Protein AF-A0A396ZWU1-F1 (afdb_monomer_lite)

Structure (mmCIF, N/CA/C/O backbone):
data_AF-A0A396ZWU1-F1
#
_entry.id   AF-A0A396ZWU1-F1
#
loop_
_atom_site.group_PDB
_atom_site.id
_atom_site.type_symbol
_atom_site.label_atom_id
_atom_site.label_alt_id
_atom_site.label_comp_id
_atom_site.label_asym_id
_atom_site.label_entity_id
_atom_site.label_seq_id
_atom_site.pdbx_PDB_ins_code
_atom_site.Cartn_x
_atom_site.Cartn_y
_atom_site.Cartn_z
_atom_site.occupancy
_atom_site.B_iso_or_equiv
_atom_site.auth_seq_id
_atom_site.auth_comp_id
_atom_site.auth_asym_id
_atom_site.auth_atom_id
_atom_site.pdbx_PDB_model_num
ATOM 1 N N . MET A 1 1 ? -14.635 33.188 -34.815 1.00 39.72 1 MET A N 1
ATOM 2 C CA . MET A 1 1 ? -14.568 32.217 -33.704 1.00 39.72 1 MET A CA 1
ATOM 3 C C . MET A 1 1 ? -13.299 31.412 -33.901 1.00 39.72 1 MET A C 1
ATOM 5 O O . MET A 1 1 ? -13.222 30.680 -34.878 1.00 39.72 1 MET A O 1
ATOM 9 N N . GLY A 1 2 ? -12.266 31.687 -33.101 1.00 48.03 2 GLY A N 1
ATOM 10 C CA . GLY A 1 2 ? -10.962 31.034 -33.237 1.00 48.03 2 GLY A CA 1
ATOM 11 C C . GLY A 1 2 ? -11.058 29.559 -32.860 1.00 48.03 2 GLY A C 1
ATOM 12 O O . GLY A 1 2 ? -11.712 29.220 -31.878 1.00 48.03 2 GLY A O 1
ATOM 13 N N . ILE A 1 3 ? -10.454 28.699 -33.673 1.00 45.62 3 ILE A N 1
ATOM 14 C CA . ILE A 1 3 ? -10.318 27.268 -33.396 1.00 45.62 3 ILE A CA 1
ATOM 15 C C . ILE A 1 3 ? -9.372 27.141 -32.189 1.00 45.62 3 ILE A C 1
ATOM 17 O O . ILE A 1 3 ? -8.284 27.718 -32.262 1.00 45.62 3 ILE A O 1
ATOM 21 N N . PRO A 1 4 ? -9.752 26.449 -31.097 1.00 50.50 4 PRO A N 1
ATOM 22 C CA . PRO A 1 4 ? -8.858 26.231 -29.963 1.00 50.50 4 PRO A CA 1
ATOM 23 C C . PRO A 1 4 ? -7.569 25.579 -30.456 1.00 50.50 4 PRO A C 1
ATOM 25 O O . PRO A 1 4 ? -7.607 24.598 -31.204 1.00 50.50 4 PRO A O 1
ATOM 28 N N . THR A 1 5 ? -6.423 26.155 -30.104 1.00 56.78 5 THR A N 1
ATOM 29 C CA . THR A 1 5 ? -5.140 25.545 -30.449 1.00 56.78 5 THR A CA 1
ATOM 30 C C . THR A 1 5 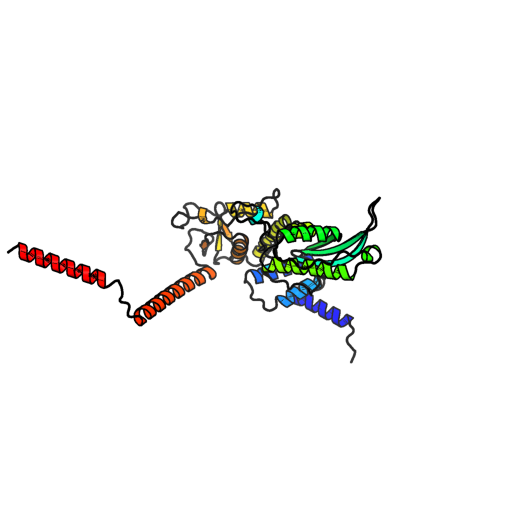? -4.865 24.393 -29.484 1.00 56.78 5 THR A C 1
ATOM 32 O O . THR A 1 5 ? -5.247 24.450 -28.318 1.00 56.78 5 THR A O 1
ATOM 35 N N . ALA A 1 6 ? -4.163 23.345 -29.928 1.00 57.66 6 ALA A N 1
ATOM 36 C CA . ALA A 1 6 ? -3.822 22.199 -29.072 1.00 57.66 6 ALA A CA 1
ATOM 37 C C . ALA A 1 6 ? -3.054 22.595 -27.789 1.00 57.66 6 ALA A C 1
ATOM 39 O O . ALA A 1 6 ? -3.018 21.835 -26.826 1.00 57.66 6 ALA A O 1
ATOM 40 N N . LEU A 1 7 ? -2.436 23.780 -27.773 1.00 53.22 7 LEU A N 1
ATOM 41 C CA . LEU A 1 7 ? -1.740 24.332 -26.617 1.00 53.22 7 LEU A CA 1
ATOM 42 C C . LEU A 1 7 ? -2.717 24.871 -25.555 1.00 53.22 7 LEU A C 1
ATOM 44 O O . LEU A 1 7 ? -2.502 24.634 -24.367 1.00 53.22 7 LEU A O 1
ATOM 48 N N . ASP A 1 8 ? -3.807 25.524 -25.974 1.00 55.94 8 ASP A N 1
ATOM 49 C CA . ASP A 1 8 ? -4.858 26.027 -25.075 1.00 55.94 8 ASP A CA 1
ATOM 50 C C . ASP A 1 8 ? -5.562 24.869 -24.350 1.00 55.94 8 ASP A C 1
ATOM 52 O O . ASP A 1 8 ? -5.811 24.939 -23.144 1.00 55.94 8 ASP A O 1
ATOM 56 N N . ASP A 1 9 ? -5.778 23.755 -25.057 1.00 68.44 9 ASP A N 1
ATOM 57 C CA . ASP A 1 9 ? -6.339 22.528 -24.484 1.00 68.44 9 ASP A CA 1
ATOM 58 C C . ASP A 1 9 ? -5.407 21.907 -23.430 1.00 68.44 9 ASP A C 1
ATOM 60 O O . ASP A 1 9 ? -5.864 21.477 -22.371 1.00 68.44 9 ASP A O 1
ATOM 64 N N . ILE A 1 10 ? -4.088 21.891 -23.666 1.00 66.81 10 ILE A N 1
ATOM 65 C CA . ILE A 1 10 ? -3.113 21.342 -22.708 1.00 66.81 10 ILE A CA 1
ATOM 66 C C . ILE A 1 10 ? -3.042 22.199 -21.441 1.00 66.81 10 ILE A C 1
ATOM 68 O O . ILE A 1 10 ? -3.009 21.648 -20.338 1.00 66.81 10 ILE A O 1
ATOM 72 N N . HIS A 1 11 ? -3.039 23.528 -21.573 1.00 69.88 11 HIS A N 1
ATOM 73 C CA . HIS A 1 11 ? -3.044 24.427 -20.419 1.00 69.88 11 HIS A CA 1
ATOM 74 C C . HIS A 1 11 ? -4.335 24.300 -19.603 1.00 69.88 11 HIS A C 1
ATOM 76 O O . HIS A 1 11 ? -4.261 24.238 -18.375 1.00 69.88 11 HIS A O 1
ATOM 82 N N . GLY A 1 12 ? -5.492 24.169 -20.262 1.00 73.62 12 GLY A N 1
ATOM 83 C CA . GLY A 1 12 ? -6.767 23.892 -19.597 1.00 73.62 12 GLY A CA 1
ATOM 84 C C . GLY A 1 12 ? -6.778 22.545 -18.867 1.00 73.62 12 GLY A C 1
ATOM 85 O O . GLY A 1 12 ? -7.155 22.477 -17.700 1.00 73.62 12 GLY A O 1
ATOM 86 N N . ILE A 1 13 ? -6.294 21.473 -19.504 1.00 76.19 13 ILE A N 1
ATOM 87 C CA . ILE A 1 13 ? -6.182 20.139 -18.884 1.00 76.19 13 ILE A CA 1
ATOM 88 C C . ILE A 1 13 ? -5.231 20.165 -17.681 1.00 76.19 13 ILE A C 1
ATOM 90 O O . ILE A 1 13 ? -5.526 19.561 -16.648 1.00 76.19 13 ILE A O 1
ATOM 94 N N . ALA A 1 14 ? -4.102 20.866 -17.792 1.00 74.38 14 ALA A N 1
ATOM 95 C CA . ALA A 1 14 ? -3.141 20.982 -16.705 1.00 74.38 14 ALA A CA 1
ATOM 96 C C . ALA A 1 14 ? -3.706 21.780 -15.524 1.00 74.38 14 ALA A C 1
ATOM 98 O O . ALA A 1 14 ? -3.568 21.329 -14.390 1.00 74.38 14 ALA A O 1
ATOM 99 N N . ALA A 1 15 ? -4.369 22.913 -15.779 1.00 79.44 15 ALA A N 1
ATOM 100 C CA . ALA A 1 15 ? -5.056 23.694 -14.750 1.00 79.44 15 ALA A CA 1
ATOM 101 C C . ALA A 1 15 ? -6.100 22.840 -14.015 1.00 79.44 15 ALA A C 1
ATOM 103 O O . ALA A 1 15 ? -6.042 22.724 -12.792 1.00 79.44 15 ALA A O 1
ATOM 104 N N . ASN A 1 16 ? -6.933 22.112 -14.768 1.00 88.50 16 ASN A N 1
ATOM 105 C CA . ASN A 1 16 ? -7.908 21.183 -14.201 1.00 88.50 16 ASN A CA 1
ATOM 106 C C . ASN A 1 16 ? -7.240 20.125 -13.305 1.00 88.50 16 ASN A C 1
ATOM 108 O O . ASN A 1 16 ? -7.764 19.796 -12.249 1.00 88.50 16 ASN A O 1
ATOM 112 N N . ALA A 1 17 ? -6.069 19.596 -13.676 1.00 90.00 17 ALA A N 1
ATOM 113 C CA . ALA A 1 17 ? -5.372 18.604 -12.856 1.00 90.00 17 ALA A CA 1
ATOM 114 C C . ALA A 1 17 ? -4.871 19.172 -11.510 1.00 90.00 17 ALA A C 1
ATOM 116 O O . ALA A 1 17 ? -4.914 18.471 -10.496 1.00 90.00 17 ALA A O 1
ATOM 117 N N . TRP A 1 18 ? -4.403 20.423 -11.478 1.00 93.12 18 TRP A N 1
ATOM 118 C CA . TRP A 1 18 ? -4.027 21.093 -10.226 1.00 93.12 18 TRP A CA 1
ATOM 119 C C . TRP A 1 18 ? -5.249 21.332 -9.329 1.00 93.12 18 TRP A C 1
ATOM 121 O O . TRP A 1 18 ? -5.191 21.050 -8.127 1.00 93.12 18 TRP A O 1
ATOM 131 N N . ASP A 1 19 ? -6.362 21.759 -9.927 1.00 93.38 19 ASP A N 1
ATOM 132 C CA . ASP A 1 19 ? -7.622 22.026 -9.230 1.00 93.38 19 ASP A CA 1
ATOM 133 C C . ASP A 1 19 ? -8.247 20.748 -8.649 1.00 93.38 19 ASP A C 1
ATOM 135 O O . ASP A 1 19 ? -8.687 20.744 -7.499 1.00 93.38 19 ASP A O 1
ATOM 139 N N . GLU A 1 20 ? -8.207 19.629 -9.382 1.00 94.38 20 GLU A N 1
ATOM 140 C CA . GLU A 1 20 ? -8.697 18.321 -8.914 1.00 94.38 20 GLU A CA 1
ATOM 141 C C . GLU A 1 20 ? -7.963 17.840 -7.648 1.00 94.38 20 GLU A C 1
ATOM 143 O O . GLU A 1 20 ? -8.560 17.221 -6.762 1.00 94.38 20 GLU A O 1
ATOM 148 N N . LEU A 1 21 ? -6.666 18.147 -7.522 1.00 93.81 21 LEU A N 1
ATOM 149 C CA . LEU A 1 21 ? -5.880 17.874 -6.313 1.00 93.81 21 LEU A CA 1
ATOM 150 C C . LEU A 1 21 ? -5.931 19.008 -5.275 1.00 93.81 21 LEU A C 1
ATOM 152 O O . LEU A 1 21 ? -5.315 18.872 -4.216 1.00 93.81 21 LEU A O 1
ATOM 156 N N . ALA A 1 22 ? -6.659 20.093 -5.549 1.00 93.69 22 ALA A N 1
ATOM 157 C CA . ALA A 1 22 ? -6.768 21.281 -4.705 1.00 93.69 22 ALA A CA 1
ATOM 158 C C . ALA A 1 22 ? -5.400 21.852 -4.283 1.00 93.69 22 ALA A C 1
ATOM 160 O O . ALA A 1 22 ? -5.169 22.178 -3.113 1.00 93.69 22 ALA A O 1
ATOM 161 N N . ILE A 1 23 ? -4.468 21.948 -5.234 1.00 95.00 23 ILE A N 1
ATOM 162 C CA . ILE A 1 23 ? -3.117 22.477 -5.012 1.00 95.00 23 ILE A CA 1
ATOM 163 C C . ILE A 1 23 ? -2.794 23.612 -5.991 1.00 95.00 23 ILE A C 1
ATOM 165 O O . ILE A 1 23 ? -3.244 23.579 -7.132 1.00 95.00 23 ILE A O 1
ATOM 169 N N . PRO A 1 24 ? -1.979 24.605 -5.586 1.00 94.38 24 PRO A N 1
ATOM 170 C CA . PRO A 1 24 ? -1.558 25.671 -6.489 1.00 94.38 24 PRO A CA 1
ATOM 171 C C . PRO A 1 24 ? -0.808 25.137 -7.712 1.00 94.38 24 PRO A C 1
ATOM 173 O O . PRO A 1 24 ? 0.034 24.239 -7.589 1.00 94.38 24 PRO A O 1
ATOM 176 N N . SER A 1 25 ? -1.057 25.745 -8.873 1.00 91.94 25 SER A N 1
ATOM 177 C CA . SER A 1 25 ? -0.293 25.479 -10.096 1.00 91.94 25 SER A CA 1
ATOM 178 C C . SER A 1 25 ? 1.205 25.685 -9.856 1.00 91.94 25 SER A C 1
ATOM 180 O O . SER A 1 25 ? 1.615 26.694 -9.286 1.00 91.94 25 SER A O 1
ATOM 182 N N . GLY A 1 26 ? 2.025 24.721 -10.279 1.00 89.00 26 GLY A N 1
ATOM 183 C CA . GLY A 1 26 ? 3.477 24.760 -10.069 1.00 89.00 26 GLY A CA 1
ATOM 184 C C . GLY A 1 26 ? 3.941 24.292 -8.685 1.00 89.00 26 GLY A C 1
ATOM 185 O O . GLY A 1 26 ? 5.110 24.471 -8.347 1.00 89.00 26 GLY A O 1
ATOM 186 N N . SER A 1 27 ? 3.061 23.678 -7.881 1.00 94.44 27 SER A N 1
ATOM 187 C CA . SER A 1 27 ? 3.470 23.033 -6.626 1.00 94.44 27 SER A CA 1
ATOM 188 C C . SER A 1 27 ? 4.552 21.972 -6.863 1.00 94.44 27 SER A C 1
ATOM 190 O O . SER A 1 27 ? 4.561 21.287 -7.888 1.00 94.44 27 SER A O 1
ATOM 192 N N . SER A 1 28 ? 5.453 21.802 -5.891 1.00 95.50 28 SER A N 1
ATOM 193 C CA . SER A 1 28 ? 6.525 20.806 -5.977 1.00 95.50 28 SER A CA 1
ATOM 194 C C . SER A 1 28 ? 5.988 19.372 -6.059 1.00 95.50 28 SER A C 1
ATOM 196 O O . SER A 1 28 ? 4.888 19.065 -5.588 1.00 95.50 28 SER A O 1
ATOM 198 N N . VAL A 1 29 ? 6.802 18.463 -6.606 1.00 93.44 29 VAL A N 1
ATOM 199 C CA . VAL A 1 29 ? 6.481 17.025 -6.674 1.00 93.44 29 VAL A CA 1
ATOM 200 C C . VAL A 1 29 ? 6.197 16.458 -5.282 1.00 93.44 29 VAL A C 1
ATOM 202 O O . VAL A 1 29 ? 5.220 15.733 -5.109 1.00 93.44 29 VAL A O 1
ATOM 205 N N . ASP A 1 30 ? 6.969 16.858 -4.271 1.00 94.38 30 ASP A N 1
ATOM 206 C CA . ASP A 1 30 ? 6.765 16.417 -2.887 1.00 94.38 30 ASP A CA 1
ATOM 207 C C . ASP A 1 30 ? 5.408 16.857 -2.338 1.00 94.38 30 ASP A C 1
ATOM 209 O O . ASP A 1 30 ? 4.732 16.095 -1.641 1.00 94.38 30 ASP A O 1
ATOM 213 N N . ARG A 1 31 ? 4.962 18.070 -2.692 1.00 95.50 31 ARG A N 1
ATOM 214 C CA . ARG A 1 31 ? 3.638 18.560 -2.309 1.00 95.50 31 ARG A CA 1
ATOM 215 C C . ARG A 1 31 ? 2.537 17.759 -2.997 1.00 95.50 31 ARG A C 1
ATOM 217 O O . ARG A 1 31 ? 1.596 17.355 -2.315 1.00 95.50 31 ARG A O 1
ATOM 224 N N . ILE A 1 32 ? 2.671 17.490 -4.299 1.00 96.12 32 ILE A N 1
ATOM 225 C CA . ILE A 1 32 ? 1.726 16.653 -5.057 1.00 96.12 32 ILE A CA 1
ATOM 226 C C . ILE A 1 32 ? 1.613 15.262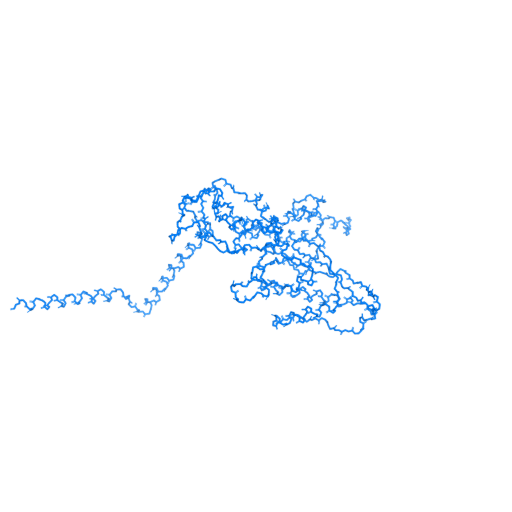 -4.416 1.00 96.12 32 ILE A C 1
ATOM 228 O O . ILE A 1 32 ? 0.510 14.782 -4.155 1.00 96.12 32 ILE A O 1
ATOM 232 N N . VAL A 1 33 ? 2.751 14.622 -4.132 1.00 95.75 33 VAL A N 1
ATOM 233 C CA . VAL A 1 33 ? 2.824 13.289 -3.515 1.00 95.75 33 VAL A CA 1
ATOM 234 C C . VAL A 1 33 ? 2.216 13.290 -2.114 1.00 95.75 33 VAL A C 1
ATOM 236 O O . VAL A 1 33 ? 1.418 12.414 -1.793 1.00 95.75 33 VAL A O 1
ATOM 239 N N . SER A 1 34 ? 2.545 14.283 -1.286 1.00 95.25 34 SER A N 1
ATOM 240 C CA . SER A 1 34 ? 2.010 14.413 0.072 1.00 95.25 34 SER A CA 1
ATOM 241 C C . SER A 1 34 ? 0.483 14.545 0.082 1.00 95.25 34 SER A C 1
ATOM 243 O O . SER A 1 34 ? -0.199 13.796 0.782 1.00 95.25 34 SER A O 1
ATOM 245 N N . VAL A 1 35 ? -0.068 15.421 -0.764 1.00 95.94 35 VAL A N 1
ATOM 246 C CA . VAL A 1 35 ? -1.521 15.616 -0.875 1.00 95.94 35 VAL A CA 1
ATOM 247 C C . VAL A 1 35 ? -2.208 14.361 -1.409 1.00 95.94 35 VAL A C 1
ATOM 249 O O . VAL A 1 35 ? -3.209 13.912 -0.849 1.00 95.94 35 VAL A O 1
ATOM 252 N N . TYR A 1 36 ? -1.650 13.734 -2.446 1.00 96.06 36 TYR A N 1
ATOM 253 C CA . TYR A 1 36 ? -2.222 12.510 -2.998 1.00 96.06 36 TYR A CA 1
ATOM 254 C C . TYR A 1 36 ? -2.177 11.333 -2.006 1.00 96.06 36 TYR A C 1
ATOM 256 O O . TYR A 1 36 ? -3.130 10.553 -1.942 1.00 96.06 36 TYR A O 1
ATOM 264 N N . ARG A 1 37 ? -1.134 11.235 -1.166 1.00 96.38 37 ARG A N 1
ATOM 265 C CA . ARG A 1 37 ? -1.063 10.282 -0.042 1.00 96.38 37 ARG A CA 1
ATOM 266 C C . ARG A 1 37 ? -2.208 10.483 0.939 1.00 96.38 37 ARG A C 1
ATOM 268 O O . ARG A 1 37 ? -2.882 9.514 1.283 1.00 96.38 37 ARG A O 1
ATOM 275 N N . GLU A 1 38 ? -2.465 11.718 1.359 1.00 95.94 38 GLU A N 1
ATOM 276 C CA . GLU A 1 38 ? -3.570 12.022 2.273 1.00 95.94 38 GLU A CA 1
ATOM 277 C C . GLU A 1 38 ? -4.931 11.665 1.658 1.00 95.94 38 GLU A C 1
ATOM 279 O O . GLU A 1 38 ? -5.751 11.034 2.326 1.00 95.94 38 GLU A O 1
ATOM 284 N N . ILE A 1 39 ? -5.148 11.968 0.372 1.00 95.56 39 ILE A N 1
ATOM 285 C CA . ILE A 1 39 ? -6.362 11.573 -0.368 1.00 95.56 39 ILE A CA 1
ATOM 286 C C . ILE A 1 39 ? -6.526 10.044 -0.375 1.00 95.56 39 ILE A C 1
ATOM 288 O O . ILE A 1 39 ? -7.606 9.531 -0.062 1.00 95.56 39 ILE A O 1
ATOM 292 N N . CYS A 1 40 ? -5.457 9.301 -0.683 1.00 95.88 40 CYS A N 1
ATOM 293 C CA . CYS A 1 40 ? -5.478 7.838 -0.672 1.00 95.88 40 CYS A CA 1
ATOM 294 C C . CYS A 1 40 ? -5.815 7.290 0.720 1.00 95.88 40 CYS A C 1
ATOM 296 O O . CYS A 1 40 ? -6.706 6.453 0.841 1.00 95.88 40 CYS A O 1
ATOM 298 N N . LEU A 1 41 ? -5.167 7.789 1.777 1.00 96.38 41 LEU A N 1
ATOM 299 C CA . LEU A 1 41 ? -5.402 7.337 3.152 1.00 96.38 41 LEU A CA 1
ATOM 300 C C . LEU A 1 41 ? -6.833 7.624 3.617 1.00 96.38 41 LEU A C 1
ATOM 302 O O . LEU A 1 41 ? -7.498 6.727 4.139 1.00 96.38 41 LEU A O 1
ATOM 306 N N . LYS A 1 42 ? -7.343 8.837 3.373 1.00 95.31 42 LYS A N 1
ATOM 307 C CA . LYS A 1 42 ? -8.726 9.211 3.705 1.00 95.31 42 LYS A CA 1
ATOM 308 C C . LYS A 1 42 ? -9.729 8.264 3.062 1.00 95.31 42 LYS A C 1
ATOM 310 O O . LYS A 1 42 ? -10.657 7.795 3.726 1.00 95.31 42 LYS A O 1
ATOM 315 N N . ARG A 1 43 ? -9.528 7.941 1.783 1.00 94.88 43 ARG A N 1
ATOM 316 C CA . ARG A 1 43 ? -10.434 7.062 1.043 1.00 94.88 43 ARG A CA 1
ATOM 317 C C . ARG A 1 43 ? -10.292 5.594 1.452 1.00 94.88 43 ARG A C 1
ATOM 319 O O . ARG A 1 43 ? -11.316 4.945 1.668 1.00 94.88 43 ARG A O 1
ATOM 326 N N . ALA A 1 44 ? -9.065 5.091 1.603 1.00 94.50 44 ALA A N 1
ATOM 327 C CA . ALA A 1 44 ? -8.771 3.700 1.968 1.00 94.50 44 ALA A CA 1
ATOM 328 C C . ALA A 1 44 ? -9.257 3.351 3.384 1.00 94.50 44 ALA A C 1
ATOM 330 O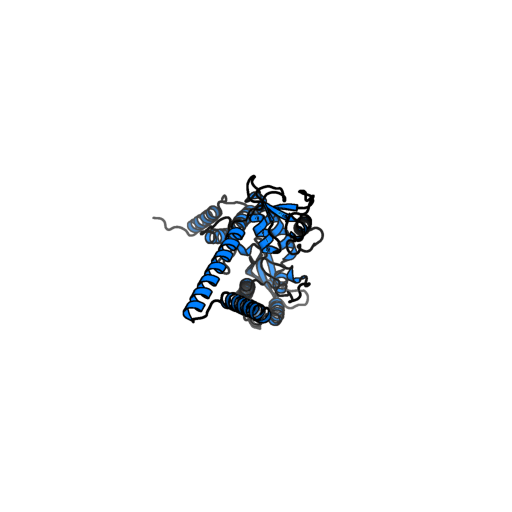 O . ALA A 1 44 ? -9.766 2.262 3.646 1.00 94.50 44 ALA A O 1
ATOM 331 N N . LEU A 1 45 ? -9.161 4.303 4.315 1.00 94.31 45 LEU A N 1
ATOM 332 C CA . LEU A 1 45 ? -9.626 4.125 5.692 1.00 94.31 45 LEU A CA 1
ATOM 333 C C . LEU A 1 45 ? -11.123 4.434 5.859 1.00 94.31 45 LEU A C 1
ATOM 335 O O . LEU A 1 45 ? -11.691 4.187 6.927 1.00 94.31 45 LEU A O 1
ATOM 339 N N . GLY A 1 46 ? -11.792 4.898 4.799 1.00 91.69 46 GLY A N 1
ATOM 340 C CA . GLY A 1 46 ? -13.217 5.230 4.808 1.00 91.69 46 GLY A CA 1
ATOM 341 C C . GLY A 1 46 ? -13.547 6.484 5.618 1.00 91.69 46 GLY A C 1
ATOM 342 O O . GLY A 1 46 ? -14.650 6.582 6.146 1.00 91.69 46 GLY A O 1
ATOM 343 N N . MET A 1 47 ? -12.597 7.414 5.738 1.00 90.38 47 MET A N 1
ATOM 344 C CA . MET A 1 47 ? -12.820 8.738 6.327 1.00 90.38 47 MET A CA 1
ATOM 345 C C . MET A 1 47 ? -13.656 9.617 5.392 1.00 90.38 47 MET A C 1
ATOM 347 O O . MET A 1 47 ? -14.497 10.382 5.849 1.00 90.38 47 MET A O 1
ATOM 351 N N . GLU A 1 48 ? -13.450 9.472 4.080 1.00 86.75 48 GLU A N 1
ATOM 352 C CA . GLU A 1 48 ? -14.191 10.181 3.038 1.00 86.75 48 GLU A CA 1
ATOM 353 C C . GLU A 1 48 ? -14.720 9.178 2.001 1.00 86.75 48 GLU A C 1
ATOM 355 O O . GLU A 1 48 ? -14.013 8.265 1.570 1.00 86.75 48 GLU A O 1
ATOM 360 N N . LEU A 1 49 ? -15.977 9.346 1.577 1.00 81.56 49 LEU A N 1
ATOM 361 C CA . LEU A 1 49 ? -16.627 8.517 0.549 1.00 81.56 49 LEU A CA 1
ATOM 362 C C . LEU A 1 49 ? -16.431 9.083 -0.863 1.00 81.56 49 LEU A C 1
ATOM 364 O O . LEU A 1 49 ? -17.307 8.942 -1.715 1.00 81.56 49 LEU A O 1
ATOM 368 N N . ASP A 1 50 ? -15.286 9.723 -1.094 1.00 79.25 50 ASP A N 1
ATOM 369 C CA . ASP A 1 50 ? -14.984 10.475 -2.306 1.00 79.25 50 ASP A CA 1
ATOM 370 C C . ASP A 1 50 ? -15.294 9.664 -3.577 1.00 79.25 50 ASP A C 1
ATOM 372 O O . ASP A 1 50 ? -14.660 8.637 -3.867 1.00 79.25 50 ASP A O 1
ATOM 376 N N . LYS A 1 51 ? -16.328 10.117 -4.296 1.00 79.62 51 LYS A N 1
ATOM 377 C CA . LYS A 1 51 ? -16.794 9.532 -5.559 1.00 79.62 51 LYS A CA 1
ATOM 378 C C . LYS A 1 51 ? -15.916 9.967 -6.732 1.00 79.62 51 LYS A C 1
ATOM 380 O O . LYS A 1 51 ? -15.942 9.317 -7.771 1.00 79.62 51 LYS A O 1
ATOM 385 N N . GLU A 1 52 ? -15.118 11.017 -6.552 1.00 86.94 52 GLU A N 1
ATOM 386 C CA . GLU A 1 52 ? -14.255 11.609 -7.574 1.00 86.94 52 GLU A CA 1
ATOM 387 C C . GLU A 1 52 ? -12.790 11.184 -7.425 1.00 86.94 52 GLU A C 1
ATOM 389 O O . GLU A 1 52 ? -11.924 11.671 -8.147 1.00 86.94 52 GLU A O 1
ATOM 394 N N . PHE A 1 53 ? -12.502 10.207 -6.557 1.00 91.12 53 PHE A N 1
ATOM 395 C CA . PHE A 1 53 ? -11.152 9.672 -6.355 1.00 91.12 53 PHE A CA 1
ATOM 396 C C . PHE A 1 53 ? -10.453 9.299 -7.675 1.00 91.12 53 PHE A C 1
ATOM 398 O O . PHE A 1 53 ? -9.255 9.520 -7.828 1.00 91.12 53 PHE A O 1
ATOM 405 N N . PHE A 1 54 ? -11.201 8.773 -8.650 1.00 90.00 54 PHE A N 1
ATOM 406 C CA . PHE A 1 54 ? -10.663 8.452 -9.971 1.00 90.00 54 PHE A CA 1
ATOM 407 C C . PHE A 1 54 ? -10.092 9.685 -10.691 1.00 90.00 54 PHE A C 1
ATOM 409 O O . PHE A 1 54 ? -8.991 9.608 -11.232 1.00 90.00 54 PHE A O 1
ATOM 416 N N . LYS A 1 55 ? -10.786 10.832 -10.653 1.00 90.88 55 LYS A N 1
ATOM 417 C CA . LYS A 1 55 ? -10.301 12.080 -11.263 1.00 90.88 55 LYS A CA 1
ATOM 418 C C . LYS A 1 55 ? -9.007 12.542 -10.598 1.00 90.88 55 LYS A C 1
ATOM 420 O O . LYS A 1 55 ? -8.035 12.832 -11.287 1.00 90.88 55 LYS A O 1
ATOM 425 N N . LYS A 1 56 ? -8.949 12.474 -9.265 1.00 93.44 56 LYS A N 1
ATOM 426 C CA . LYS A 1 56 ? -7.752 12.794 -8.469 1.00 93.44 56 LYS A CA 1
ATOM 427 C C . LYS A 1 56 ? -6.578 11.871 -8.787 1.00 93.44 56 LYS A C 1
ATOM 429 O O . LYS A 1 56 ? -5.447 12.329 -8.915 1.00 93.44 56 LYS A O 1
ATOM 434 N N . ALA A 1 57 ? -6.834 10.577 -8.969 1.00 92.75 57 ALA A N 1
ATOM 435 C CA . ALA A 1 57 ? -5.818 9.615 -9.388 1.00 92.75 57 ALA A CA 1
ATOM 436 C C . ALA A 1 57 ? -5.287 9.910 -10.801 1.00 92.75 57 ALA A C 1
ATOM 438 O O . ALA A 1 57 ? -4.078 9.840 -11.029 1.00 92.75 57 ALA A O 1
ATOM 439 N N . VAL A 1 58 ? -6.165 10.275 -11.741 1.00 92.06 58 VAL A N 1
ATOM 440 C CA . VAL A 1 58 ? -5.774 10.701 -13.095 1.00 92.06 58 VAL A CA 1
ATOM 441 C C . VAL A 1 58 ? -4.955 11.990 -13.045 1.00 92.06 58 VAL A C 1
ATOM 443 O O . VAL A 1 58 ? -3.882 12.035 -13.644 1.00 92.06 58 VAL A O 1
ATOM 446 N N . ALA A 1 59 ? -5.398 12.991 -12.284 1.00 94.00 59 ALA A N 1
ATOM 447 C CA . ALA A 1 59 ? -4.691 14.253 -12.088 1.00 94.00 59 ALA A CA 1
ATOM 448 C C . ALA A 1 59 ? -3.292 14.038 -11.492 1.00 94.00 59 ALA A C 1
ATOM 450 O O . ALA A 1 59 ? -2.304 14.518 -12.043 1.00 94.00 59 ALA A O 1
ATOM 451 N N . TYR A 1 60 ? -3.175 13.227 -10.434 1.00 94.50 60 TYR A N 1
ATOM 452 C CA . TYR A 1 60 ? -1.884 12.849 -9.854 1.00 94.50 60 TYR A CA 1
ATOM 453 C C . TYR A 1 60 ? -0.953 12.207 -10.884 1.00 94.50 60 TYR A C 1
ATOM 455 O O . TYR A 1 60 ? 0.225 12.568 -10.961 1.00 94.50 60 TYR A O 1
ATOM 463 N N . ARG A 1 61 ? -1.469 11.260 -11.679 1.00 92.25 61 ARG A N 1
ATOM 464 C CA . ARG A 1 61 ? -0.680 10.574 -12.709 1.00 92.25 61 ARG A CA 1
ATOM 465 C C . ARG A 1 61 ? -0.250 11.532 -13.809 1.00 92.25 61 ARG A C 1
ATOM 467 O O . ARG A 1 61 ? 0.915 11.492 -14.189 1.00 92.25 61 ARG A O 1
ATOM 474 N N . PHE A 1 62 ? -1.135 12.421 -14.251 1.00 92.19 62 PHE A N 1
ATOM 475 C CA . PHE A 1 62 ? -0.828 13.456 -15.233 1.00 92.19 62 PHE A CA 1
ATOM 476 C C . PHE A 1 62 ? 0.276 14.401 -14.741 1.00 92.19 62 PHE A C 1
ATOM 478 O O . PHE A 1 62 ? 1.306 14.523 -15.398 1.00 92.19 62 PHE A O 1
ATOM 485 N N . LEU A 1 63 ? 0.123 14.977 -13.543 1.00 92.75 63 LEU A N 1
ATOM 486 C CA . LEU A 1 63 ? 1.110 15.885 -12.941 1.00 92.75 63 LEU A CA 1
ATOM 487 C C . LEU A 1 63 ? 2.463 15.208 -12.676 1.00 92.75 63 LEU A C 1
ATOM 489 O O . LEU A 1 63 ? 3.491 15.871 -12.586 1.00 92.75 63 LEU A O 1
ATOM 493 N N . ASN A 1 64 ? 2.474 13.878 -12.570 1.00 91.19 64 ASN A N 1
ATOM 494 C CA . ASN A 1 64 ? 3.684 13.080 -12.432 1.00 91.19 64 ASN A CA 1
ATOM 495 C C . ASN A 1 64 ? 4.141 12.414 -13.738 1.00 91.19 64 ASN A C 1
ATOM 497 O O . ASN A 1 64 ? 5.054 11.591 -13.682 1.00 91.19 64 ASN A O 1
ATOM 501 N N . SER A 1 65 ? 3.568 12.725 -14.898 1.00 89.50 65 SER A N 1
ATOM 502 C CA . SER A 1 65 ? 3.945 12.101 -16.177 1.00 89.50 65 SER A CA 1
ATOM 503 C C . SER A 1 65 ? 3.911 10.560 -16.143 1.00 89.50 65 SER A C 1
ATOM 505 O O . SER A 1 65 ? 4.748 9.888 -16.746 1.00 89.50 65 SER A O 1
ATOM 507 N N . ILE A 1 66 ? 2.962 9.983 -15.399 1.00 87.81 66 ILE A N 1
ATOM 508 C CA . ILE A 1 66 ? 2.753 8.534 -15.279 1.00 87.81 66 ILE A CA 1
ATOM 509 C C . ILE A 1 66 ? 1.737 8.096 -16.351 1.00 87.81 66 ILE A C 1
ATOM 511 O O . ILE A 1 66 ? 0.646 8.667 -16.417 1.00 87.81 66 ILE A O 1
ATOM 515 N N . PRO A 1 67 ? 2.029 7.071 -17.177 1.00 83.12 67 PRO A N 1
ATOM 516 C CA . PRO A 1 67 ? 1.156 6.675 -18.287 1.00 83.12 67 PRO A CA 1
ATOM 517 C C . PRO A 1 67 ? -0.245 6.222 -17.849 1.00 83.12 67 PRO A C 1
ATOM 519 O O . PRO A 1 67 ? -0.379 5.225 -17.153 1.00 83.12 67 PRO A O 1
ATOM 522 N N . LEU A 1 68 ? -1.319 6.861 -18.321 1.00 73.50 68 LEU A N 1
ATOM 523 C CA . LEU A 1 68 ? -2.683 6.629 -17.807 1.00 73.50 68 LEU A CA 1
ATOM 524 C C . LEU A 1 68 ? -3.293 5.236 -18.105 1.00 73.50 68 LEU A C 1
ATOM 526 O O . LEU A 1 68 ? -4.152 4.766 -17.363 1.00 73.50 68 LEU A O 1
ATOM 530 N N . ALA A 1 69 ? -2.847 4.534 -19.149 1.00 60.81 69 ALA A N 1
ATOM 531 C CA . ALA A 1 69 ? -3.655 3.498 -19.810 1.00 60.81 69 ALA A CA 1
ATOM 532 C C . ALA A 1 69 ? -3.597 2.059 -19.242 1.00 60.81 69 ALA A C 1
ATOM 534 O O . ALA A 1 69 ? -4.199 1.166 -19.834 1.00 60.81 69 ALA A O 1
ATOM 535 N N . ARG A 1 70 ? -2.846 1.771 -18.167 1.00 71.12 70 ARG A N 1
ATOM 536 C CA . ARG A 1 70 ? -2.540 0.367 -17.793 1.00 71.12 70 ARG A CA 1
ATOM 537 C C . ARG A 1 70 ? -3.223 -0.143 -16.539 1.00 71.12 70 ARG A C 1
ATOM 539 O O . ARG A 1 70 ? -3.761 -1.246 -16.553 1.00 71.12 70 ARG A O 1
ATOM 546 N N . LYS A 1 71 ? -3.177 0.623 -15.454 1.00 78.56 71 LYS A N 1
ATOM 547 C CA . LYS A 1 71 ? -3.765 0.251 -14.169 1.00 78.56 71 LYS A CA 1
ATOM 548 C C . LYS A 1 71 ? -4.412 1.476 -13.545 1.00 78.56 71 LYS A C 1
ATOM 550 O O . LYS A 1 71 ? -3.775 2.517 -13.418 1.00 78.56 71 LYS A O 1
ATOM 555 N N . GLU A 1 72 ? -5.661 1.335 -13.128 1.00 84.62 72 GLU A N 1
ATOM 556 C CA . GLU A 1 72 ? -6.311 2.339 -12.293 1.00 84.62 72 GLU A CA 1
ATOM 557 C C . GLU A 1 72 ? -5.766 2.237 -10.870 1.00 84.62 72 GLU A C 1
ATOM 559 O O . GLU A 1 72 ? -5.745 1.151 -10.283 1.00 84.62 72 GLU A O 1
ATOM 564 N N . TYR A 1 73 ? -5.313 3.360 -10.317 1.00 88.19 73 TYR A N 1
ATOM 565 C CA . TYR A 1 73 ? -4.922 3.411 -8.914 1.00 88.19 73 TYR A CA 1
ATOM 566 C C . TYR A 1 73 ? -6.167 3.337 -8.051 1.00 88.19 73 TYR A C 1
ATOM 568 O O . TYR A 1 73 ? -7.115 4.095 -8.245 1.00 88.19 73 TYR A O 1
ATOM 576 N N . ARG A 1 74 ? -6.157 2.414 -7.092 1.00 91.25 74 ARG A N 1
ATOM 577 C CA . ARG A 1 74 ? -7.150 2.349 -6.022 1.00 91.25 74 ARG A CA 1
ATOM 578 C C . ARG A 1 74 ? -6.555 2.982 -4.774 1.00 91.25 74 ARG A C 1
ATOM 580 O O . ARG A 1 74 ? -5.361 2.858 -4.531 1.00 91.25 74 ARG A O 1
ATOM 587 N N . ALA A 1 75 ? -7.393 3.593 -3.944 1.00 92.94 75 ALA A N 1
ATOM 588 C CA . ALA A 1 75 ? -6.948 4.166 -2.674 1.00 92.94 75 ALA A CA 1
ATOM 589 C C . ALA A 1 75 ? -6.222 3.133 -1.794 1.00 92.94 75 ALA A C 1
ATOM 591 O O . ALA A 1 75 ? -5.186 3.435 -1.215 1.00 92.94 75 ALA A O 1
ATOM 592 N N . ASP A 1 76 ? -6.724 1.895 -1.764 1.00 93.50 76 ASP A N 1
ATOM 593 C CA . ASP A 1 76 ? -6.146 0.800 -0.977 1.00 93.50 76 ASP A CA 1
ATOM 594 C C . ASP A 1 76 ? -4.766 0.348 -1.479 1.00 93.50 76 ASP A C 1
ATOM 596 O O . ASP A 1 76 ? -4.057 -0.345 -0.752 1.00 93.50 76 ASP A O 1
ATOM 600 N N . ASP A 1 77 ? -4.376 0.715 -2.707 1.00 93.62 77 ASP A N 1
ATOM 601 C CA . ASP A 1 77 ? -3.111 0.277 -3.300 1.00 93.62 77 ASP A CA 1
ATOM 602 C C . ASP A 1 77 ? -1.893 0.876 -2.587 1.00 93.62 77 ASP A C 1
ATOM 604 O O . ASP A 1 77 ? -0.806 0.311 -2.705 1.00 93.62 77 ASP A O 1
ATOM 608 N N . ILE A 1 78 ? -2.071 1.978 -1.842 1.00 94.44 78 ILE A N 1
ATOM 609 C CA . ILE A 1 78 ? -1.022 2.592 -1.014 1.00 94.44 78 ILE A CA 1
ATOM 610 C C . ILE A 1 78 ? -0.666 1.733 0.206 1.00 94.44 78 ILE A C 1
ATOM 612 O O . ILE A 1 78 ? 0.448 1.794 0.714 1.00 94.44 78 ILE A O 1
ATOM 616 N N . LEU A 1 79 ? -1.607 0.917 0.687 1.00 95.44 79 LEU A N 1
ATOM 617 C CA . LEU A 1 79 ? -1.414 0.123 1.892 1.00 95.44 79 LEU A CA 1
ATOM 618 C C . LEU A 1 79 ? -0.617 -1.153 1.561 1.00 95.44 79 LEU A C 1
ATOM 620 O O . LEU A 1 79 ? -0.877 -1.787 0.531 1.00 95.44 79 LEU A O 1
ATOM 624 N N . PRO A 1 80 ? 0.308 -1.596 2.436 1.00 94.81 80 PRO A N 1
ATOM 625 C CA . PRO A 1 80 ? 1.098 -2.807 2.226 1.00 94.81 80 PRO A CA 1
ATOM 626 C C . PRO A 1 80 ? 0.258 -4.067 2.496 1.00 94.81 80 PRO A C 1
ATOM 628 O O . PRO A 1 80 ? 0.430 -4.765 3.494 1.00 94.81 80 PRO A O 1
ATOM 631 N N . LEU A 1 81 ? -0.713 -4.340 1.624 1.00 94.56 81 LEU A N 1
ATOM 632 C CA . LEU A 1 81 ? -1.686 -5.426 1.780 1.00 94.56 81 LEU A CA 1
ATOM 633 C C . LEU A 1 81 ? -1.348 -6.675 0.962 1.00 94.56 81 LEU A C 1
ATOM 635 O O . LEU A 1 81 ? -1.994 -7.704 1.162 1.00 94.56 81 LEU A O 1
ATOM 639 N N . LEU A 1 82 ? -0.382 -6.603 0.042 1.00 95.12 82 LEU A N 1
ATOM 640 C CA . LEU A 1 82 ? 0.039 -7.763 -0.739 1.00 95.12 82 LEU A CA 1
ATOM 641 C C . LEU A 1 82 ? 0.946 -8.658 0.100 1.00 95.12 82 LEU A C 1
ATOM 643 O O . LEU A 1 82 ? 1.838 -8.170 0.791 1.00 95.12 82 LEU A O 1
ATOM 647 N N . HIS A 1 83 ? 0.721 -9.964 0.011 1.00 92.81 83 HIS A N 1
ATOM 648 C CA . HIS A 1 83 ? 1.546 -10.985 0.649 1.00 92.81 83 HIS A CA 1
ATOM 649 C C . HIS A 1 83 ? 2.623 -11.499 -0.309 1.00 92.81 83 HIS A C 1
ATOM 651 O O . HIS A 1 83 ? 2.410 -11.523 -1.522 1.00 92.81 83 HIS A O 1
ATOM 657 N N . SER A 1 84 ? 3.771 -11.917 0.227 1.00 93.12 84 SER A N 1
ATOM 658 C CA . SER A 1 84 ? 4.816 -12.528 -0.596 1.00 93.12 84 SER A CA 1
ATOM 659 C C . SER A 1 84 ? 4.313 -13.822 -1.240 1.00 93.12 84 SER A C 1
ATOM 661 O O . SER A 1 84 ? 3.691 -14.650 -0.575 1.00 93.12 84 SER A O 1
ATOM 663 N N . LEU A 1 85 ? 4.599 -14.002 -2.530 1.00 92.69 85 LEU A N 1
ATOM 664 C CA . LEU A 1 85 ? 4.380 -15.256 -3.253 1.00 92.69 85 LEU A CA 1
ATOM 665 C C . LEU A 1 85 ? 5.229 -16.398 -2.677 1.00 92.69 85 LEU A C 1
ATOM 667 O O . LEU A 1 85 ? 4.838 -17.555 -2.783 1.00 92.69 85 LEU A O 1
ATOM 671 N N . ASP A 1 86 ? 6.357 -16.064 -2.051 1.00 88.12 86 ASP A N 1
ATOM 672 C CA . ASP A 1 86 ? 7.284 -17.033 -1.461 1.00 88.12 86 ASP A CA 1
ATOM 673 C C . ASP A 1 86 ? 6.858 -17.483 -0.057 1.00 88.12 86 ASP A C 1
ATOM 675 O O . ASP A 1 86 ? 7.499 -18.354 0.525 1.00 88.12 86 ASP A O 1
ATOM 679 N N . ALA A 1 87 ? 5.782 -16.902 0.488 1.00 82.62 87 ALA A N 1
ATOM 680 C CA . ALA A 1 87 ? 5.282 -17.251 1.807 1.00 82.62 87 ALA A CA 1
ATOM 681 C C . ALA A 1 87 ? 4.821 -18.707 1.871 1.00 82.62 87 ALA A C 1
ATOM 683 O O . ALA A 1 87 ? 3.851 -19.095 1.213 1.00 82.62 87 ALA A O 1
ATOM 684 N N . THR A 1 88 ? 5.474 -19.509 2.710 1.00 72.12 88 THR A N 1
ATOM 685 C CA . THR A 1 88 ? 5.072 -20.898 2.922 1.00 72.12 88 THR A CA 1
ATOM 686 C C . THR A 1 88 ? 3.868 -21.002 3.870 1.00 72.12 88 THR A C 1
ATOM 688 O O . THR A 1 88 ? 3.415 -20.049 4.522 1.00 72.12 88 THR A O 1
ATOM 691 N N . GLY A 1 89 ? 3.288 -22.203 3.928 1.00 64.94 89 GLY A N 1
ATOM 692 C CA . GLY A 1 89 ? 2.168 -22.530 4.810 1.00 64.94 89 GLY A CA 1
ATOM 693 C C . GLY A 1 89 ? 2.501 -22.484 6.308 1.00 64.94 89 GLY A C 1
ATOM 694 O O . GLY A 1 89 ? 1.569 -22.432 7.115 1.00 64.94 89 GLY A O 1
ATOM 695 N N . ASP A 1 90 ? 3.782 -22.461 6.684 1.00 71.50 90 ASP A N 1
ATOM 696 C CA . ASP A 1 90 ? 4.205 -22.466 8.082 1.00 71.50 90 ASP A CA 1
ATOM 697 C C . ASP A 1 90 ? 3.935 -21.112 8.762 1.00 71.50 90 ASP A C 1
ATOM 699 O O . ASP A 1 90 ? 4.182 -20.044 8.209 1.00 71.50 90 ASP A O 1
ATOM 703 N N . MET A 1 91 ? 3.405 -21.151 9.984 1.00 67.81 91 MET A N 1
ATOM 704 C CA . MET A 1 91 ? 3.147 -19.970 10.808 1.00 67.81 91 MET A CA 1
ATOM 705 C C . MET A 1 91 ? 4.435 -19.276 11.263 1.00 67.81 91 MET A C 1
ATOM 707 O O . MET A 1 91 ? 4.380 -18.083 11.558 1.00 67.81 91 MET A O 1
ATOM 711 N N . SER A 1 92 ? 5.555 -20.003 11.325 1.00 68.88 92 SER A N 1
ATOM 712 C CA . SER A 1 92 ? 6.855 -19.474 11.758 1.00 68.88 92 SER A CA 1
ATOM 713 C C . SER A 1 92 ? 7.657 -18.785 10.646 1.00 68.88 92 SER A C 1
ATOM 715 O O . SER A 1 92 ? 8.660 -18.132 10.930 1.00 68.88 92 SER A O 1
ATOM 717 N N . ASP A 1 93 ? 7.203 -18.892 9.393 1.00 67.69 93 ASP A N 1
ATOM 718 C CA . ASP A 1 93 ? 7.942 -18.429 8.223 1.00 67.69 93 ASP A CA 1
ATOM 719 C C . ASP A 1 93 ? 8.090 -16.890 8.195 1.00 67.69 93 ASP A C 1
ATOM 721 O O . ASP A 1 93 ? 7.084 -16.174 8.063 1.00 67.69 93 ASP A O 1
ATOM 725 N N . PRO A 1 94 ? 9.328 -16.357 8.249 1.00 68.31 94 PRO A N 1
ATOM 726 C CA . PRO A 1 94 ? 9.593 -14.920 8.186 1.00 68.31 94 PRO A CA 1
ATOM 727 C C . PRO A 1 94 ? 9.007 -14.242 6.942 1.00 68.31 94 PRO A C 1
ATOM 729 O O . PRO A 1 94 ? 8.596 -13.079 6.998 1.00 68.31 94 PRO A O 1
ATOM 732 N N . SER A 1 95 ? 8.908 -14.964 5.822 1.00 70.44 95 SER A N 1
ATOM 733 C CA . SER A 1 95 ? 8.403 -14.428 4.556 1.00 70.44 95 SER A CA 1
ATOM 734 C C . SER A 1 95 ? 6.909 -14.060 4.601 1.00 70.44 95 SER A C 1
ATOM 736 O O . SER A 1 95 ? 6.447 -13.240 3.805 1.00 70.44 95 SER A O 1
ATOM 738 N N . ARG A 1 96 ? 6.148 -14.557 5.589 1.00 74.00 96 ARG A N 1
ATOM 739 C CA . ARG A 1 96 ? 4.748 -14.151 5.827 1.00 74.00 96 ARG A CA 1
ATOM 740 C C . ARG A 1 96 ? 4.595 -12.729 6.338 1.00 74.00 96 ARG A C 1
ATOM 742 O O . ARG A 1 96 ? 3.560 -12.096 6.102 1.00 74.00 96 ARG A O 1
ATOM 749 N N . SER A 1 97 ? 5.600 -12.243 7.057 1.00 77.50 97 SER A N 1
ATOM 750 C CA . SER A 1 97 ? 5.644 -10.867 7.550 1.00 77.50 97 SER A CA 1
ATOM 751 C C . SER A 1 97 ? 5.997 -9.887 6.439 1.00 77.50 97 SER A C 1
ATOM 753 O O . SER A 1 97 ? 5.755 -8.685 6.582 1.00 77.50 97 SER A O 1
ATOM 755 N N . VAL A 1 98 ? 6.521 -10.393 5.321 1.00 87.12 98 VAL A N 1
ATOM 756 C CA . VAL A 1 98 ? 6.892 -9.596 4.165 1.00 87.12 98 VAL A CA 1
ATOM 757 C C . VAL A 1 98 ? 5.643 -9.171 3.402 1.00 87.12 98 VAL A C 1
ATOM 759 O O . VAL A 1 98 ? 4.809 -9.984 2.994 1.00 87.12 98 VAL A O 1
ATOM 762 N N . ARG A 1 99 ? 5.514 -7.857 3.214 1.00 91.19 99 ARG A N 1
ATOM 763 C CA . ARG A 1 99 ? 4.368 -7.233 2.557 1.00 91.19 99 ARG A CA 1
ATOM 764 C C . ARG A 1 99 ? 4.822 -6.137 1.615 1.00 91.19 99 ARG A C 1
ATOM 766 O O . ARG A 1 99 ? 5.826 -5.481 1.874 1.00 91.19 99 ARG A O 1
ATOM 773 N N . ALA A 1 100 ? 4.025 -5.909 0.582 1.00 94.31 100 ALA A N 1
ATOM 774 C CA . ALA A 1 100 ? 4.230 -4.839 -0.382 1.00 94.31 100 ALA A CA 1
ATOM 775 C C . ALA A 1 100 ? 2.907 -4.136 -0.702 1.00 94.31 100 ALA A C 1
ATOM 777 O O . ALA A 1 100 ? 1.817 -4.670 -0.462 1.00 94.31 100 ALA A O 1
ATOM 778 N N . CYS A 1 101 ? 3.002 -2.922 -1.237 1.00 95.06 101 CYS A N 1
ATOM 779 C CA . CYS A 1 101 ? 1.842 -2.179 -1.710 1.00 95.06 101 CYS A CA 1
ATOM 780 C C . CYS A 1 101 ? 1.514 -2.575 -3.157 1.00 95.06 101 CYS A C 1
ATOM 782 O O . CYS A 1 101 ? 2.360 -3.092 -3.890 1.00 95.06 101 CYS A O 1
ATOM 784 N N . ALA A 1 102 ? 0.276 -2.341 -3.582 1.00 94.88 102 ALA A N 1
ATOM 785 C CA . ALA A 1 102 ? -0.132 -2.647 -4.949 1.00 94.88 102 ALA A CA 1
ATOM 786 C C . ALA A 1 102 ? 0.174 -1.508 -5.928 1.00 94.88 102 ALA A C 1
ATOM 788 O O . ALA A 1 102 ? -0.005 -1.685 -7.132 1.00 94.88 102 ALA A O 1
ATOM 789 N N . MET A 1 103 ? 0.617 -0.346 -5.453 1.00 93.56 103 MET A N 1
ATOM 790 C CA . MET A 1 103 ? 0.885 0.833 -6.273 1.00 93.56 103 MET A CA 1
ATOM 791 C C . MET A 1 103 ? 2.182 0.674 -7.086 1.00 93.56 103 MET A C 1
ATOM 793 O O . MET A 1 103 ? 3.173 1.334 -6.805 1.00 93.56 103 MET A O 1
ATOM 797 N N . LEU A 1 104 ? 2.168 -0.227 -8.070 1.00 93.75 104 LEU A N 1
ATOM 798 C CA . LEU A 1 104 ? 3.260 -0.524 -8.994 1.00 93.75 104 LEU A CA 1
ATOM 799 C C . LEU A 1 104 ? 2.784 -0.345 -10.439 1.00 93.75 104 LEU A C 1
ATOM 801 O O . LEU A 1 104 ? 1.837 -1.010 -10.871 1.00 93.75 104 LEU A O 1
ATOM 805 N N . ASP A 1 105 ? 3.474 0.509 -11.185 1.00 91.88 105 ASP A N 1
ATOM 806 C CA . ASP A 1 105 ? 3.320 0.685 -12.625 1.00 91.88 105 ASP A CA 1
ATOM 807 C C . ASP A 1 105 ? 4.694 0.626 -13.300 1.00 91.88 105 ASP A C 1
ATOM 809 O O . ASP A 1 105 ? 5.712 1.038 -12.742 1.00 91.88 105 ASP A O 1
ATOM 813 N N . VAL A 1 106 ? 4.723 0.083 -14.511 1.00 93.00 106 VAL A N 1
ATOM 814 C CA . VAL A 1 106 ? 5.946 -0.100 -15.289 1.00 93.00 106 VAL A CA 1
ATOM 815 C C . VAL A 1 106 ? 5.706 0.299 -16.731 1.00 93.00 106 VAL A C 1
ATOM 817 O O . VAL A 1 106 ? 4.672 -0.003 -17.331 1.00 93.00 106 VAL A O 1
ATOM 820 N N . SER A 1 107 ? 6.697 0.951 -17.325 1.00 92.50 107 SER A N 1
ATOM 821 C CA . SER A 1 107 ? 6.724 1.262 -18.751 1.00 92.50 107 SER A CA 1
ATOM 822 C C . SER A 1 107 ? 8.133 1.142 -19.302 1.00 92.50 107 SER A C 1
ATOM 824 O O . SER A 1 107 ? 9.091 1.258 -18.555 1.00 92.50 107 SER A O 1
ATOM 826 N N . ILE A 1 108 ? 8.271 0.895 -20.603 1.00 90.88 108 ILE A N 1
ATOM 827 C CA . ILE A 1 108 ? 9.567 1.025 -21.270 1.00 90.88 108 ILE A CA 1
ATOM 828 C C . ILE A 1 108 ? 9.604 2.412 -21.893 1.00 90.88 108 ILE A C 1
ATOM 830 O O . ILE A 1 108 ? 8.758 2.724 -22.731 1.00 90.88 108 ILE A O 1
ATOM 834 N N . GLY A 1 109 ? 10.549 3.234 -21.438 1.00 84.94 109 GLY A N 1
ATOM 835 C CA . GLY A 1 109 ? 10.765 4.579 -21.964 1.00 84.94 109 GLY A CA 1
ATOM 836 C C . GLY A 1 109 ? 11.496 4.537 -23.300 1.00 84.94 109 GLY A C 1
ATOM 837 O O . GLY A 1 109 ? 11.049 5.130 -24.276 1.00 84.94 109 GLY A O 1
ATOM 838 N N . CYS A 1 110 ? 12.600 3.792 -23.358 1.00 90.00 110 CYS A N 1
ATOM 839 C CA . CYS A 1 110 ? 13.402 3.632 -24.566 1.00 90.00 110 CYS A CA 1
ATOM 840 C C . CYS A 1 110 ? 14.182 2.305 -24.565 1.00 90.00 110 CYS A C 1
ATOM 842 O O . CYS A 1 110 ? 14.096 1.492 -23.638 1.00 90.00 110 CYS A O 1
ATOM 844 N N . MET A 1 111 ? 14.930 2.074 -25.644 1.00 92.31 111 MET A N 1
ATOM 845 C CA . MET A 1 111 ? 15.881 0.973 -25.764 1.00 92.31 111 MET A CA 1
ATOM 846 C C . MET A 1 111 ? 17.257 1.538 -26.093 1.00 92.31 111 MET A C 1
ATOM 848 O O . MET A 1 111 ? 17.385 2.393 -26.968 1.00 92.31 111 MET A O 1
ATOM 852 N N . GLU A 1 112 ? 18.280 1.015 -25.433 1.00 91.44 112 GLU A N 1
ATOM 853 C CA . GLU A 1 112 ? 19.664 1.457 -25.587 1.00 91.44 112 GLU A CA 1
ATOM 854 C C . GLU A 1 112 ? 20.516 0.286 -26.089 1.00 91.44 112 GLU A C 1
ATOM 856 O O . GLU A 1 112 ? 20.369 -0.850 -25.628 1.00 91.44 112 GLU A O 1
ATOM 861 N N . ARG A 1 113 ? 21.420 0.546 -27.041 1.00 88.81 113 ARG A N 1
ATOM 862 C CA . ARG A 1 113 ? 22.482 -0.408 -27.385 1.00 88.81 113 ARG A CA 1
ATOM 863 C C . ARG A 1 113 ? 23.614 -0.233 -26.386 1.00 88.81 113 ARG A C 1
ATOM 865 O O . ARG A 1 113 ? 24.088 0.878 -26.183 1.00 88.81 113 ARG A O 1
ATOM 872 N N . ALA A 1 114 ? 24.048 -1.337 -25.804 1.00 85.81 114 ALA A N 1
ATOM 873 C CA . ALA A 1 114 ? 25.184 -1.381 -24.906 1.00 85.81 114 ALA A CA 1
ATOM 874 C C . ALA A 1 114 ? 26.171 -2.446 -25.382 1.00 85.81 114 ALA A C 1
ATOM 876 O O . ALA A 1 114 ? 25.803 -3.425 -26.033 1.00 85.81 114 ALA A O 1
ATOM 877 N N . GLN A 1 115 ? 27.439 -2.239 -25.060 1.00 84.88 115 GLN A N 1
ATOM 878 C CA . GLN A 1 115 ? 28.502 -3.183 -25.343 1.00 84.88 115 GLN A CA 1
ATOM 879 C C . GLN A 1 115 ? 29.427 -3.218 -24.135 1.00 84.88 115 GLN A C 1
ATOM 881 O O . GLN A 1 115 ? 29.845 -2.180 -23.629 1.00 84.88 115 GLN A O 1
ATOM 886 N N . SER A 1 116 ? 29.728 -4.422 -23.672 1.00 83.44 116 SER A N 1
ATOM 887 C CA . SER A 1 116 ? 30.751 -4.643 -22.657 1.00 83.44 116 SER A CA 1
ATOM 888 C C . SER A 1 116 ? 32.057 -5.041 -23.354 1.00 83.44 116 SER A C 1
ATOM 890 O O . SER A 1 116 ? 31.997 -5.620 -24.447 1.00 83.44 116 SER A O 1
ATOM 892 N N . PRO A 1 117 ? 33.233 -4.751 -22.767 1.00 87.50 117 PRO A N 1
ATOM 893 C CA . PRO A 1 117 ? 34.508 -5.176 -23.336 1.00 87.50 117 PRO A CA 1
ATOM 894 C C . PRO A 1 117 ? 34.482 -6.673 -23.651 1.00 87.50 117 PRO A C 1
ATOM 896 O O . PRO A 1 117 ? 34.022 -7.468 -22.831 1.00 87.50 117 PRO A O 1
ATOM 899 N N . TRP A 1 118 ? 34.946 -7.048 -24.844 1.00 84.06 118 TRP A N 1
ATOM 900 C CA . TRP A 1 118 ? 35.012 -8.445 -25.300 1.00 84.06 118 TRP A CA 1
ATOM 901 C C . TRP A 1 118 ? 33.657 -9.158 -25.465 1.00 84.06 118 TRP A C 1
ATOM 903 O O . TRP A 1 118 ? 33.617 -10.379 -25.600 1.00 84.06 118 TRP A O 1
ATOM 913 N N . GLN A 1 119 ? 32.543 -8.419 -25.498 1.00 80.56 119 GLN A N 1
ATOM 914 C CA . GLN A 1 119 ? 31.209 -8.969 -25.749 1.00 80.56 119 GLN A CA 1
ATOM 915 C C . GLN A 1 119 ? 30.565 -8.356 -26.993 1.00 80.56 119 GLN A C 1
ATOM 917 O O . GLN A 1 119 ? 30.827 -7.209 -27.366 1.00 80.56 119 GLN A O 1
ATOM 922 N N . LEU A 1 120 ? 29.686 -9.134 -27.631 1.00 80.06 120 LEU A N 1
ATOM 923 C CA . LEU A 1 120 ? 28.835 -8.632 -28.706 1.00 80.06 120 LEU A CA 1
ATOM 924 C C . LEU A 1 120 ? 27.872 -7.559 -28.163 1.00 80.06 120 LEU A C 1
ATOM 926 O O . LEU A 1 120 ? 27.417 -7.678 -27.021 1.00 80.06 120 LEU A O 1
ATOM 930 N N . PRO A 1 121 ? 27.511 -6.551 -28.977 1.00 83.50 121 PRO A N 1
ATOM 931 C CA . PRO A 1 121 ? 26.501 -5.570 -28.604 1.00 83.50 121 PRO A CA 1
ATOM 932 C C . PRO A 1 121 ? 25.178 -6.233 -28.210 1.00 83.50 121 PRO A C 1
ATOM 934 O O . PRO A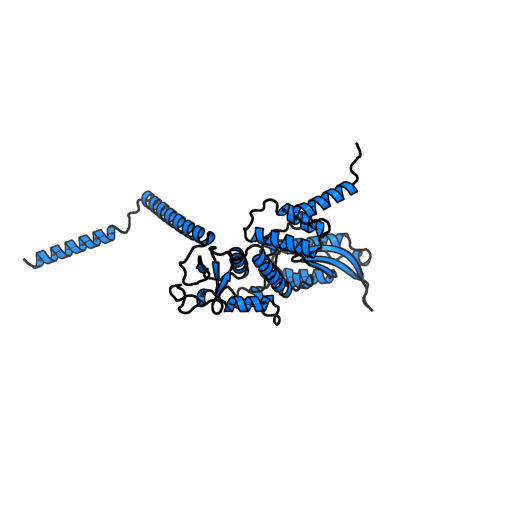 1 121 ? 24.719 -7.184 -28.849 1.00 83.50 121 PRO A O 1
ATOM 937 N N . TYR A 1 122 ? 24.539 -5.697 -27.178 1.00 86.06 122 TYR A N 1
ATOM 938 C CA . TYR A 1 122 ? 23.236 -6.132 -26.691 1.00 86.06 122 TYR A CA 1
ATOM 939 C C . TYR A 1 122 ? 22.293 -4.942 -26.509 1.00 86.06 122 TYR A C 1
ATOM 941 O O . TYR A 1 122 ? 22.694 -3.780 -26.552 1.00 86.06 122 TYR A O 1
ATOM 949 N N . VAL A 1 123 ? 21.006 -5.247 -26.342 1.00 90.19 123 VAL A N 1
ATOM 950 C CA . VAL A 1 123 ? 19.956 -4.244 -26.148 1.00 90.19 123 VAL A CA 1
ATOM 951 C C . VAL A 1 123 ? 19.505 -4.262 -24.695 1.00 90.19 123 VAL A C 1
ATOM 953 O O . VAL A 1 123 ? 19.092 -5.309 -24.186 1.00 90.19 123 VAL A O 1
ATOM 956 N N . ASN A 1 124 ? 19.557 -3.093 -24.067 1.00 93.12 124 ASN A N 1
ATOM 957 C CA . ASN A 1 124 ? 18.932 -2.817 -22.785 1.00 93.12 124 ASN A CA 1
ATOM 958 C C . ASN A 1 124 ? 17.559 -2.188 -23.012 1.00 93.12 124 ASN A C 1
ATOM 960 O O . ASN A 1 124 ? 17.406 -1.252 -23.797 1.00 93.12 124 ASN A O 1
ATOM 964 N N . TYR A 1 125 ? 16.566 -2.690 -22.292 1.00 94.69 125 TYR A N 1
ATOM 965 C CA . TYR A 1 125 ? 15.262 -2.064 -22.154 1.00 94.69 125 TYR A CA 1
ATOM 966 C C . TYR A 1 125 ? 15.310 -1.151 -20.935 1.00 94.69 125 TYR A C 1
ATOM 968 O O . TYR A 1 125 ? 15.597 -1.616 -19.830 1.00 94.69 125 TYR A O 1
ATOM 976 N N . VAL A 1 126 ? 15.052 0.137 -21.149 1.00 95.56 126 VAL A N 1
ATOM 977 C CA . VAL A 1 126 ? 15.011 1.144 -20.089 1.00 95.56 126 VAL A CA 1
ATOM 978 C C . VAL A 1 126 ? 13.594 1.176 -19.533 1.00 95.56 126 VAL A C 1
ATOM 980 O O . VAL A 1 126 ? 12.669 1.686 -20.170 1.00 95.56 126 VAL A O 1
ATOM 983 N N . ILE A 1 127 ? 13.419 0.561 -18.369 1.00 95.56 127 ILE A N 1
ATOM 984 C CA . ILE A 1 127 ? 12.139 0.399 -17.690 1.00 95.56 127 ILE A CA 1
ATOM 985 C C . ILE A 1 127 ? 11.975 1.548 -16.697 1.00 95.56 127 ILE A C 1
ATOM 987 O O . ILE A 1 127 ? 12.713 1.637 -15.721 1.00 95.56 127 ILE A O 1
ATOM 991 N N . ASN A 1 128 ? 10.982 2.401 -16.922 1.00 95.12 128 ASN A N 1
ATOM 992 C CA . ASN A 1 128 ? 10.520 3.364 -15.933 1.00 95.12 128 ASN A CA 1
ATOM 993 C C . ASN A 1 128 ? 9.590 2.642 -14.960 1.00 95.12 128 ASN A C 1
ATOM 995 O O . ASN A 1 128 ? 8.567 2.082 -15.373 1.00 95.12 128 ASN A O 1
ATOM 999 N N . VAL A 1 129 ? 9.938 2.683 -13.683 1.00 95.12 129 VAL A N 1
ATOM 1000 C CA . VAL A 1 129 ? 9.196 2.058 -12.596 1.00 95.12 129 VAL A CA 1
ATOM 1001 C C . VAL A 1 129 ? 8.587 3.159 -11.741 1.00 95.12 129 VAL A C 1
ATOM 1003 O O . VAL A 1 129 ? 9.280 4.078 -11.306 1.00 95.12 129 VAL A O 1
ATOM 1006 N N . HIS A 1 130 ? 7.279 3.076 -11.513 1.00 94.12 130 HIS A N 1
ATOM 1007 C CA . HIS A 1 130 ? 6.582 3.890 -10.526 1.00 94.12 130 HIS A CA 1
ATOM 1008 C C . HIS A 1 130 ? 6.085 2.978 -9.416 1.00 94.12 130 HIS A C 1
ATOM 1010 O O . HIS A 1 130 ? 5.188 2.168 -9.646 1.00 94.12 130 HIS A O 1
ATOM 1016 N N . TYR A 1 131 ? 6.682 3.077 -8.232 1.00 94.88 131 TYR A N 1
ATOM 1017 C CA . TYR A 1 131 ? 6.308 2.253 -7.090 1.00 94.88 131 TYR A CA 1
ATOM 1018 C C . TYR A 1 131 ? 6.092 3.107 -5.845 1.00 94.88 131 TYR A C 1
ATOM 1020 O O . TYR A 1 131 ? 6.960 3.892 -5.476 1.00 94.88 131 TYR A O 1
ATOM 1028 N N . CYS A 1 132 ? 4.917 2.971 -5.227 1.00 93.25 132 CYS A N 1
ATOM 1029 C CA . CYS A 1 132 ? 4.493 3.715 -4.038 1.00 93.25 132 CYS A CA 1
ATOM 1030 C C . CYS A 1 132 ? 4.842 5.215 -4.107 1.00 93.25 132 CYS A C 1
ATOM 1032 O O . CYS A 1 132 ? 5.579 5.753 -3.291 1.00 93.25 132 CYS A O 1
ATOM 1034 N N . MET A 1 133 ? 4.341 5.891 -5.146 1.00 92.81 133 MET A N 1
ATOM 1035 C CA . MET A 1 133 ? 4.564 7.323 -5.407 1.00 92.81 133 MET A CA 1
ATOM 1036 C C . MET A 1 133 ? 5.992 7.738 -5.789 1.00 92.81 133 MET A C 1
ATOM 1038 O O . MET A 1 133 ? 6.204 8.913 -6.084 1.00 92.81 133 MET A O 1
ATOM 1042 N N . ARG A 1 134 ? 6.938 6.802 -5.891 1.00 92.50 134 ARG A N 1
ATOM 1043 C CA . ARG A 1 134 ? 8.332 7.063 -6.271 1.00 92.50 134 ARG A CA 1
ATOM 1044 C C . ARG A 1 134 ? 8.623 6.595 -7.683 1.00 92.50 134 ARG A C 1
ATOM 1046 O O . ARG A 1 134 ? 7.959 5.699 -8.197 1.00 92.50 134 ARG A O 1
ATOM 1053 N N . LYS A 1 135 ? 9.611 7.226 -8.313 1.00 92.50 135 LYS A N 1
ATOM 1054 C CA . LYS A 1 135 ? 10.045 6.919 -9.676 1.00 92.50 135 LYS A CA 1
ATOM 1055 C C . LYS A 1 135 ? 11.499 6.501 -9.666 1.00 92.50 135 LYS A C 1
ATOM 1057 O O . LYS A 1 135 ? 12.331 7.198 -9.092 1.00 92.50 135 LYS A O 1
ATOM 1062 N N . HIS A 1 136 ? 11.803 5.439 -10.389 1.00 94.62 136 HIS A N 1
ATOM 1063 C CA . HIS A 1 136 ? 13.170 5.051 -10.700 1.00 94.62 136 HIS A CA 1
ATOM 1064 C C . HIS A 1 136 ? 13.225 4.375 -12.066 1.00 94.62 136 HIS A C 1
ATOM 1066 O O . HIS A 1 136 ? 12.200 4.076 -12.684 1.00 94.62 136 HIS A O 1
ATOM 1072 N N . VAL A 1 137 ? 14.439 4.199 -12.574 1.00 95.94 137 VAL A N 1
ATOM 1073 C CA . VAL A 1 137 ? 14.686 3.668 -13.913 1.00 95.94 137 VAL A CA 1
ATOM 1074 C C . VAL A 1 137 ? 15.641 2.498 -13.804 1.00 95.94 137 VAL A C 1
ATOM 1076 O O . VAL A 1 137 ? 16.705 2.623 -13.206 1.00 95.94 137 VAL A O 1
ATOM 1079 N N . VAL A 1 138 ? 15.274 1.383 -14.426 1.00 96.88 138 VAL A N 1
ATOM 1080 C CA . VAL A 1 138 ? 16.048 0.140 -14.404 1.00 96.88 138 VAL A CA 1
ATOM 1081 C C . VAL A 1 138 ? 16.375 -0.281 -15.825 1.00 96.88 138 VAL A C 1
ATOM 1083 O O . VAL A 1 138 ? 15.570 -0.116 -16.742 1.00 96.88 138 VAL A O 1
ATOM 1086 N N . ARG A 1 139 ? 17.566 -0.845 -16.025 1.00 95.94 139 ARG A N 1
ATOM 1087 C CA . ARG A 1 139 ? 18.007 -1.368 -17.321 1.00 95.94 139 ARG A CA 1
ATOM 1088 C C . ARG A 1 139 ? 18.041 -2.883 -17.272 1.00 95.94 139 ARG A C 1
ATOM 1090 O O . ARG A 1 139 ? 18.723 -3.454 -16.430 1.00 95.94 139 ARG A O 1
ATOM 1097 N N . ARG A 1 140 ? 17.322 -3.530 -18.189 1.00 96.06 140 ARG A N 1
ATOM 1098 C CA . ARG A 1 140 ? 17.272 -4.996 -18.273 1.00 96.06 140 ARG A CA 1
ATOM 1099 C C . ARG A 1 140 ? 17.494 -5.488 -19.682 1.00 96.06 140 ARG A C 1
ATOM 1101 O O . ARG A 1 140 ? 16.995 -4.904 -20.638 1.00 96.06 140 ARG A O 1
ATOM 1108 N N . ARG A 1 141 ? 18.187 -6.611 -19.815 1.00 93.50 141 ARG A N 1
ATOM 1109 C CA . ARG A 1 141 ? 18.334 -7.351 -21.069 1.00 93.50 141 ARG A CA 1
ATOM 1110 C C . ARG A 1 141 ? 17.240 -8.394 -21.184 1.00 93.50 141 ARG A C 1
ATOM 1112 O O . ARG A 1 141 ? 16.740 -8.916 -20.194 1.00 93.50 141 ARG A O 1
ATOM 1119 N N . TYR A 1 142 ? 16.935 -8.797 -22.412 1.00 93.44 142 TYR A N 1
ATOM 1120 C CA . TYR A 1 142 ? 15.944 -9.850 -22.660 1.00 93.44 142 TYR A CA 1
ATOM 1121 C C . TYR A 1 142 ? 16.286 -11.188 -21.966 1.00 93.44 142 TYR A C 1
ATOM 1123 O O . TYR A 1 142 ? 15.387 -11.912 -21.552 1.00 93.44 142 TYR A O 1
ATOM 1131 N N . SER A 1 143 ? 17.572 -11.508 -21.779 1.00 93.38 143 SER A N 1
ATOM 1132 C CA . SER A 1 143 ? 17.998 -12.685 -21.006 1.00 93.38 143 SER A CA 1
ATOM 1133 C C . SER A 1 143 ? 17.567 -12.637 -19.538 1.00 93.38 143 SER A C 1
ATOM 1135 O O . SER A 1 143 ? 17.291 -13.679 -18.959 1.00 93.38 143 SER A O 1
ATOM 1137 N N . GLU A 1 144 ? 17.471 -11.448 -18.944 1.00 96.56 144 GLU A N 1
ATOM 1138 C CA . GLU A 1 144 ? 16.998 -11.279 -17.565 1.00 96.56 144 GLU A CA 1
ATOM 1139 C C . GLU A 1 144 ? 15.474 -11.442 -17.482 1.00 96.56 144 GLU A C 1
ATOM 1141 O O . GLU A 1 144 ? 14.976 -12.017 -16.521 1.00 96.56 144 GLU A O 1
ATOM 1146 N N . PHE A 1 145 ? 14.726 -11.026 -18.515 1.00 96.56 145 PHE A N 1
ATOM 1147 C CA . PHE A 1 145 ? 13.289 -11.330 -18.610 1.00 96.56 145 PHE A CA 1
ATOM 1148 C C . PHE A 1 145 ? 13.030 -12.838 -18.708 1.00 96.56 145 PHE A C 1
ATOM 1150 O O . PHE A 1 145 ? 12.059 -13.317 -18.131 1.00 96.56 145 PHE A O 1
ATOM 1157 N N . LEU A 1 146 ? 13.885 -13.577 -19.425 1.00 96.44 146 LEU A N 1
ATOM 1158 C CA . LEU A 1 146 ? 13.812 -15.040 -19.485 1.00 96.44 146 LEU A CA 1
ATOM 1159 C C . LEU A 1 146 ? 14.068 -15.669 -18.119 1.00 96.44 146 LEU A C 1
ATOM 1161 O O . LEU A 1 146 ? 13.255 -16.462 -17.669 1.00 96.44 146 LEU A O 1
ATOM 1165 N N . ALA A 1 147 ? 15.137 -15.260 -17.431 1.00 97.44 147 ALA A N 1
ATOM 1166 C CA . ALA A 1 147 ? 15.435 -15.769 -16.094 1.00 97.44 147 ALA A CA 1
ATOM 1167 C C . ALA A 1 147 ? 14.283 -15.502 -15.106 1.00 97.44 147 ALA A C 1
ATOM 1169 O O . ALA A 1 147 ? 13.892 -16.390 -14.350 1.00 97.44 147 ALA A O 1
ATOM 1170 N N . LEU A 1 148 ? 13.690 -14.301 -15.157 1.00 97.56 148 LEU A N 1
ATOM 1171 C CA . LEU A 1 148 ? 12.494 -13.978 -14.379 1.00 97.56 148 LEU A CA 1
ATOM 1172 C C . LEU A 1 148 ? 11.309 -14.878 -14.761 1.00 97.56 148 LEU A C 1
ATOM 1174 O O . LEU A 1 148 ? 10.609 -15.370 -13.881 1.00 97.56 148 LEU A O 1
ATOM 1178 N N . HIS A 1 149 ? 11.065 -15.087 -16.057 1.00 96.94 149 HIS A N 1
ATOM 1179 C CA . HIS A 1 149 ? 9.984 -15.945 -16.543 1.00 96.94 149 HIS A CA 1
ATOM 1180 C C . HIS A 1 149 ? 10.126 -17.381 -16.042 1.00 96.94 149 HIS A C 1
ATOM 1182 O O . HIS A 1 149 ? 9.170 -17.924 -15.493 1.00 96.94 149 HIS A O 1
ATOM 1188 N N . ASP A 1 150 ? 11.322 -17.954 -16.164 1.00 96.12 150 ASP A N 1
ATOM 1189 C CA . ASP A 1 150 ? 11.616 -19.322 -15.746 1.00 96.12 150 ASP A CA 1
ATOM 1190 C C . ASP A 1 150 ? 11.437 -19.488 -14.227 1.00 96.12 150 ASP A C 1
ATOM 1192 O O . ASP A 1 150 ? 10.834 -20.465 -13.784 1.00 96.12 150 ASP A O 1
ATOM 1196 N N . SER A 1 151 ? 11.871 -18.504 -13.425 1.00 96.19 151 SER A N 1
ATOM 1197 C CA . SER A 1 151 ? 11.630 -18.486 -11.971 1.00 96.19 151 SER A CA 1
ATOM 1198 C C . SER A 1 151 ? 10.132 -18.434 -11.641 1.00 96.19 151 SER A C 1
ATOM 1200 O O . SER A 1 151 ? 9.620 -19.228 -10.850 1.00 96.19 151 SER A O 1
ATOM 1202 N N . LEU A 1 152 ? 9.381 -17.544 -12.298 1.00 95.88 152 LEU A N 1
ATOM 1203 C CA . LEU A 1 152 ? 7.945 -17.400 -12.058 1.00 95.88 152 LEU A CA 1
ATOM 1204 C C . LEU A 1 152 ? 7.139 -18.622 -12.519 1.00 95.88 152 LEU A C 1
ATOM 1206 O O . LEU A 1 152 ? 6.147 -18.957 -11.873 1.00 95.88 152 LEU A O 1
ATOM 1210 N N . MET A 1 153 ? 7.555 -19.309 -13.588 1.00 94.94 153 MET A N 1
ATOM 1211 C CA . MET A 1 153 ? 6.923 -20.550 -14.054 1.00 94.94 153 MET A CA 1
ATOM 1212 C C . MET A 1 153 ? 6.971 -21.672 -13.012 1.00 94.94 153 MET A C 1
ATOM 1214 O O . MET A 1 153 ? 6.076 -22.512 -12.984 1.00 94.94 153 MET A O 1
ATOM 1218 N N . GLN A 1 154 ? 7.980 -21.685 -12.140 1.00 93.75 154 GLN A N 1
ATOM 1219 C CA . GLN A 1 154 ? 8.065 -22.663 -11.051 1.00 93.75 154 GLN A CA 1
ATOM 1220 C C . GLN A 1 154 ? 7.062 -22.365 -9.927 1.00 93.75 154 GLN A C 1
ATOM 1222 O O . GLN A 1 154 ? 6.626 -23.277 -9.229 1.00 93.75 154 GLN A O 1
ATOM 1227 N N . LYS A 1 155 ? 6.693 -21.089 -9.750 1.00 92.56 155 LYS A N 1
ATOM 1228 C CA . LYS A 1 155 ? 5.856 -20.608 -8.637 1.00 92.56 155 LYS A CA 1
ATOM 1229 C C . LYS A 1 155 ? 4.386 -20.425 -9.019 1.00 92.56 155 LYS A C 1
ATOM 1231 O O . LYS A 1 155 ? 3.512 -20.459 -8.154 1.00 92.56 155 LYS A O 1
ATOM 1236 N N . LEU A 1 156 ? 4.092 -20.194 -10.299 1.00 92.19 156 LEU A N 1
ATOM 1237 C CA . LEU A 1 156 ? 2.754 -19.872 -10.792 1.00 92.19 156 LEU A CA 1
ATOM 1238 C C . LEU A 1 156 ? 2.263 -20.923 -11.795 1.00 92.19 156 LEU A C 1
ATOM 1240 O O . LEU A 1 156 ? 2.954 -21.202 -12.770 1.00 92.19 156 LEU A O 1
ATOM 1244 N N . PRO A 1 157 ? 1.027 -21.435 -11.643 1.00 87.56 157 PRO A N 1
ATOM 1245 C CA . PRO A 1 157 ? 0.491 -22.456 -12.546 1.00 87.56 157 PRO A CA 1
ATOM 1246 C C . PRO A 1 157 ? 0.187 -21.917 -13.951 1.00 87.56 157 PRO A C 1
ATOM 1248 O O . PRO A 1 157 ? 0.126 -22.679 -14.909 1.00 87.56 157 PRO A O 1
ATOM 1251 N N . VAL A 1 158 ? -0.055 -20.608 -14.077 1.00 89.62 158 VAL A N 1
ATOM 1252 C CA . VAL A 1 158 ? -0.357 -19.936 -15.344 1.00 89.62 158 VAL A CA 1
ATOM 1253 C C . VAL A 1 158 ? 0.367 -18.597 -15.361 1.00 89.62 158 VAL A C 1
ATOM 1255 O O . VAL A 1 158 ? 0.188 -17.784 -14.451 1.00 89.62 158 VAL A O 1
ATOM 1258 N N . ILE A 1 159 ? 1.140 -18.356 -16.417 1.00 93.25 159 ILE A N 1
ATOM 1259 C CA . ILE A 1 159 ? 1.874 -17.112 -16.647 1.00 93.25 159 ILE A CA 1
ATOM 1260 C C . ILE A 1 159 ? 1.589 -16.594 -18.069 1.00 93.25 159 ILE A C 1
ATOM 1262 O O . ILE A 1 159 ? 1.402 -17.399 -18.985 1.00 93.25 159 ILE A O 1
ATOM 1266 N N . PRO A 1 160 ? 1.520 -15.269 -18.295 1.00 93.44 160 PRO A N 1
ATOM 1267 C CA . PRO A 1 160 ? 1.442 -14.705 -19.638 1.00 93.44 160 PRO A CA 1
ATOM 1268 C C . PRO A 1 160 ? 2.605 -15.162 -20.524 1.00 93.44 160 PRO A C 1
ATOM 1270 O O . PRO A 1 160 ? 3.717 -15.382 -20.049 1.00 93.44 160 PRO A O 1
ATOM 1273 N N . HIS A 1 161 ? 2.359 -15.260 -21.830 1.00 92.56 161 HIS A N 1
ATOM 1274 C CA . HIS A 1 161 ? 3.393 -15.636 -22.790 1.00 92.56 161 HIS A CA 1
ATOM 1275 C C . HIS A 1 161 ? 4.494 -14.570 -22.869 1.00 92.56 161 HIS A C 1
ATOM 1277 O O . HIS A 1 161 ? 4.202 -13.387 -23.073 1.00 92.56 161 HIS A O 1
ATOM 1283 N N . LEU A 1 162 ? 5.753 -14.994 -22.735 1.00 94.44 162 LEU A N 1
ATOM 1284 C CA . LEU A 1 162 ? 6.912 -14.140 -22.964 1.00 94.44 162 LEU A CA 1
ATOM 1285 C C . LEU A 1 162 ? 7.230 -14.094 -24.474 1.00 94.44 162 LEU A C 1
ATOM 1287 O O . LEU A 1 162 ? 7.308 -15.153 -25.096 1.00 94.44 162 LEU A O 1
ATOM 1291 N N . PRO A 1 163 ? 7.471 -12.911 -25.076 1.00 92.56 163 PRO A N 1
ATOM 1292 C CA . PRO A 1 163 ? 7.791 -12.794 -26.501 1.00 92.56 163 PRO A CA 1
ATOM 1293 C C . PRO A 1 163 ? 9.000 -13.649 -26.874 1.00 92.56 163 PRO A C 1
ATOM 1295 O O . PRO A 1 163 ? 10.008 -13.583 -26.179 1.00 92.56 163 PRO A O 1
ATOM 1298 N N . ALA A 1 164 ? 8.939 -14.408 -27.969 1.00 87.62 164 ALA A N 1
ATOM 1299 C CA . ALA A 1 164 ? 9.980 -15.372 -28.329 1.00 87.62 164 ALA A CA 1
ATOM 1300 C C . ALA A 1 164 ? 11.340 -14.740 -28.702 1.00 87.62 164 ALA A C 1
ATOM 1302 O O . ALA A 1 164 ? 11.458 -13.582 -29.134 1.00 87.62 164 ALA A O 1
ATOM 1303 N N . LYS A 1 165 ? 12.402 -15.553 -28.598 1.00 86.31 165 LYS A N 1
ATOM 1304 C CA . LYS A 1 165 ? 13.719 -15.235 -29.165 1.00 86.31 165 LYS A CA 1
ATOM 1305 C C . LYS A 1 165 ? 13.594 -15.088 -30.682 1.00 86.31 165 LYS A C 1
ATOM 1307 O O . LYS A 1 165 ? 12.904 -15.848 -31.345 1.00 86.31 165 LYS A O 1
ATOM 1312 N N . SER A 1 166 ? 14.305 -14.116 -31.237 1.00 83.12 166 SER A N 1
ATOM 1313 C CA . SER A 1 166 ? 14.375 -13.915 -32.680 1.00 83.12 166 SER A CA 1
ATOM 1314 C C . SER A 1 166 ? 15.732 -13.330 -33.018 1.00 83.12 166 SER A C 1
ATOM 1316 O O . SER A 1 166 ? 16.190 -12.371 -32.388 1.00 83.12 166 SER A O 1
ATOM 1318 N N . TRP A 1 167 ? 16.385 -13.956 -33.993 1.00 78.69 167 TRP A N 1
ATOM 1319 C CA . TRP A 1 167 ? 17.705 -13.572 -34.477 1.00 78.69 167 TRP A CA 1
ATOM 1320 C C . TRP A 1 167 ? 17.691 -12.184 -35.127 1.00 78.69 167 TRP A C 1
ATOM 1322 O O . TRP A 1 167 ? 18.696 -11.482 -35.059 1.00 78.69 167 TRP A O 1
ATOM 1332 N N . ARG A 1 168 ? 16.542 -11.751 -35.672 1.00 79.12 168 ARG A N 1
ATOM 1333 C CA . ARG A 1 168 ? 16.369 -10.442 -36.329 1.00 79.12 168 ARG A CA 1
ATOM 1334 C C . ARG A 1 168 ? 16.734 -9.274 -35.419 1.00 79.12 168 ARG A C 1
ATOM 1336 O O . ARG A 1 168 ? 17.268 -8.272 -35.880 1.00 79.12 168 ARG A O 1
ATOM 1343 N N . TYR A 1 169 ? 16.523 -9.423 -34.116 1.00 79.94 169 TYR A N 1
ATOM 1344 C CA . TYR A 1 169 ? 16.818 -8.378 -33.138 1.00 79.94 169 TYR A CA 1
ATOM 1345 C C . TYR A 1 169 ? 18.303 -8.238 -32.787 1.00 79.94 169 TYR A C 1
ATOM 1347 O O . TYR A 1 169 ? 18.672 -7.349 -32.027 1.00 79.94 169 TYR A O 1
ATOM 1355 N N . LYS A 1 170 ? 19.166 -9.098 -33.343 1.00 73.62 170 LYS A N 1
ATOM 1356 C CA . LYS A 1 170 ? 20.613 -8.846 -33.381 1.00 73.62 170 LYS A CA 1
ATOM 1357 C C . LYS A 1 170 ? 20.975 -7.791 -34.432 1.00 73.62 170 LYS A C 1
ATOM 1359 O O . LYS A 1 170 ? 22.022 -7.167 -34.327 1.00 73.62 170 LYS A O 1
ATOM 1364 N N . LEU A 1 171 ? 20.118 -7.604 -35.436 1.00 76.06 171 LEU A N 1
ATOM 1365 C CA . LEU A 1 171 ? 20.344 -6.703 -36.566 1.00 76.06 171 LEU A CA 1
ATOM 1366 C C . LEU A 1 171 ? 19.552 -5.397 -36.393 1.00 76.06 171 LEU A C 1
ATOM 1368 O O . LEU A 1 171 ? 20.107 -4.309 -36.539 1.00 76.06 171 LEU A O 1
ATOM 1372 N N . VAL A 1 172 ? 18.278 -5.497 -36.001 1.00 80.62 172 VAL A N 1
ATOM 1373 C CA . VAL A 1 172 ? 17.332 -4.369 -35.914 1.00 80.62 172 VAL A CA 1
ATOM 1374 C C . VAL A 1 172 ? 16.895 -4.114 -34.469 1.00 80.62 172 VAL A C 1
ATOM 1376 O O . VAL A 1 172 ? 16.782 -5.046 -33.673 1.00 80.62 172 VAL A O 1
ATOM 1379 N N . MET A 1 173 ? 16.634 -2.847 -34.122 1.00 79.88 173 MET A N 1
ATOM 1380 C CA . MET A 1 173 ? 16.106 -2.491 -32.800 1.00 79.88 173 MET A CA 1
ATOM 1381 C C . MET A 1 173 ? 14.726 -3.132 -32.551 1.00 79.88 173 MET A C 1
ATOM 1383 O O . MET A 1 173 ? 13.853 -3.062 -33.417 1.00 79.88 173 MET A O 1
ATOM 1387 N N . PRO A 1 174 ? 14.500 -3.752 -31.381 1.00 83.62 174 PRO A N 1
ATOM 1388 C CA . PRO A 1 174 ? 13.335 -4.597 -31.144 1.00 83.62 174 PRO A CA 1
ATOM 1389 C C . PRO A 1 174 ? 12.109 -3.820 -30.624 1.00 83.62 174 PRO A C 1
ATOM 1391 O O . PRO A 1 174 ? 11.585 -4.140 -29.558 1.00 83.62 174 PRO A O 1
ATOM 1394 N N . SER A 1 175 ? 11.626 -2.815 -31.364 1.00 82.00 175 SER A N 1
ATOM 1395 C CA . SER A 1 175 ? 10.536 -1.926 -30.909 1.00 82.00 175 SER A CA 1
ATOM 1396 C C . SER A 1 175 ? 9.237 -2.669 -30.579 1.00 82.00 175 SER A C 1
ATOM 1398 O O . SER A 1 175 ? 8.659 -2.446 -29.514 1.00 82.00 175 SER A O 1
ATOM 1400 N N . ASP A 1 176 ? 8.822 -3.616 -31.425 1.00 85.69 176 ASP A N 1
ATOM 1401 C CA . ASP A 1 176 ? 7.618 -4.426 -31.177 1.00 85.69 176 ASP A CA 1
ATOM 1402 C C . ASP A 1 176 ? 7.751 -5.256 -29.894 1.00 85.69 176 ASP A C 1
ATOM 1404 O O . ASP A 1 176 ? 6.841 -5.320 -29.069 1.00 85.69 176 ASP A O 1
ATOM 1408 N N . ARG A 1 177 ? 8.945 -5.813 -29.664 1.00 90.00 177 ARG A N 1
ATOM 1409 C CA . ARG A 1 177 ? 9.231 -6.613 -28.474 1.00 90.00 177 ARG A CA 1
ATOM 1410 C C . ARG A 1 177 ? 9.225 -5.766 -27.207 1.00 90.00 177 ARG A C 1
ATOM 1412 O O . ARG A 1 177 ? 8.784 -6.267 -26.181 1.00 90.00 177 ARG A O 1
ATOM 1419 N N . ALA A 1 178 ? 9.691 -4.517 -27.241 1.00 90.62 178 ALA A N 1
ATOM 1420 C CA . ALA A 1 178 ? 9.594 -3.638 -26.075 1.00 90.62 178 ALA A CA 1
ATOM 1421 C C . ALA A 1 178 ? 8.131 -3.478 -25.633 1.00 90.62 178 ALA A C 1
ATOM 1423 O O . ALA A 1 178 ? 7.815 -3.661 -24.457 1.00 90.62 178 ALA A O 1
ATOM 1424 N N . ARG A 1 179 ? 7.215 -3.231 -26.579 1.00 89.88 179 ARG A N 1
ATOM 1425 C CA . ARG A 1 179 ? 5.778 -3.174 -26.284 1.00 89.88 179 ARG A CA 1
ATOM 1426 C C . ARG A 1 179 ? 5.284 -4.475 -25.650 1.00 89.88 179 ARG A C 1
ATOM 1428 O O . ARG A 1 179 ? 4.601 -4.433 -24.626 1.00 89.88 179 ARG A O 1
ATOM 1435 N N . ASP A 1 180 ? 5.655 -5.615 -26.218 1.00 92.62 180 ASP A N 1
ATOM 1436 C CA . ASP A 1 180 ? 5.175 -6.913 -25.743 1.00 92.62 180 ASP A CA 1
ATOM 1437 C C . ASP A 1 180 ? 5.760 -7.301 -24.372 1.00 92.62 180 ASP A C 1
ATOM 1439 O O . ASP A 1 180 ? 5.051 -7.865 -23.540 1.00 92.62 180 ASP A O 1
ATOM 1443 N N . LEU A 1 181 ? 7.018 -6.945 -24.083 1.00 94.44 181 LEU A N 1
ATOM 1444 C CA . LEU A 1 181 ? 7.653 -7.155 -22.774 1.00 94.44 181 LEU A CA 1
ATOM 1445 C C . LEU A 1 181 ? 6.987 -6.331 -21.671 1.00 94.44 181 LEU A C 1
ATOM 1447 O O . LEU A 1 181 ? 6.805 -6.816 -20.555 1.00 94.44 181 LEU A O 1
ATOM 1451 N N . VAL A 1 182 ? 6.587 -5.100 -21.985 1.00 92.00 182 VAL A N 1
ATOM 1452 C CA . VAL A 1 182 ? 5.818 -4.270 -21.054 1.00 92.00 182 VAL A CA 1
ATOM 1453 C C . VAL A 1 182 ? 4.456 -4.883 -20.778 1.00 92.00 182 VAL A C 1
ATOM 1455 O O . VAL A 1 182 ? 4.062 -4.987 -19.621 1.00 92.00 182 VAL A O 1
ATOM 1458 N N . LEU A 1 183 ? 3.745 -5.321 -21.822 1.00 92.31 183 LEU A N 1
ATOM 1459 C CA . LEU A 1 183 ? 2.453 -5.989 -21.662 1.00 92.31 183 LEU A CA 1
ATOM 1460 C C . LEU A 1 183 ? 2.586 -7.267 -20.829 1.00 92.31 183 LEU A C 1
ATOM 1462 O O . LEU A 1 183 ? 1.742 -7.523 -19.972 1.00 92.31 183 LEU A O 1
ATOM 1466 N N . TYR A 1 184 ? 3.649 -8.041 -21.048 1.00 95.06 184 TYR A N 1
ATOM 1467 C CA . TYR A 1 184 ? 3.983 -9.218 -20.253 1.00 95.06 184 TYR A CA 1
ATOM 1468 C C . TYR A 1 184 ? 4.145 -8.869 -18.762 1.00 95.06 184 TYR A C 1
ATOM 1470 O O . TYR A 1 184 ? 3.432 -9.433 -17.929 1.00 95.06 184 TYR A O 1
ATOM 1478 N N . LEU A 1 185 ? 4.994 -7.888 -18.425 1.00 95.12 185 LEU A N 1
ATOM 1479 C CA . LEU A 1 185 ? 5.202 -7.456 -17.036 1.00 95.12 185 LEU A CA 1
ATOM 1480 C C . LEU A 1 185 ? 3.914 -6.924 -16.396 1.00 95.12 185 LEU A C 1
ATOM 1482 O O . LEU A 1 185 ? 3.542 -7.361 -15.307 1.00 95.12 185 LEU A O 1
ATOM 1486 N N . SER A 1 186 ? 3.209 -6.011 -17.073 1.00 92.69 186 SER A N 1
ATOM 1487 C CA . SER A 1 186 ? 1.976 -5.414 -16.551 1.00 92.69 186 SER A CA 1
ATOM 1488 C C . SER A 1 186 ? 0.911 -6.475 -16.266 1.00 92.69 186 SER A C 1
ATOM 1490 O O . SER A 1 186 ? 0.269 -6.421 -15.218 1.00 92.69 186 SER A O 1
ATOM 1492 N N . ARG A 1 187 ? 0.754 -7.476 -17.144 1.00 93.44 187 ARG A N 1
ATOM 1493 C CA . ARG A 1 187 ? -0.206 -8.574 -16.945 1.00 93.44 187 ARG A CA 1
ATOM 1494 C C . ARG A 1 187 ? 0.137 -9.434 -15.731 1.00 93.44 187 ARG A C 1
ATOM 1496 O O . ARG A 1 187 ? -0.767 -9.792 -14.981 1.00 93.44 187 ARG A O 1
ATOM 1503 N N . ILE A 1 188 ? 1.416 -9.745 -15.506 1.00 94.81 188 ILE A N 1
ATOM 1504 C CA . ILE A 1 188 ? 1.841 -10.513 -14.323 1.00 94.81 188 ILE A CA 1
ATOM 1505 C C . ILE A 1 188 ? 1.585 -9.721 -13.043 1.00 94.81 188 ILE A C 1
ATOM 1507 O O . ILE A 1 188 ? 0.995 -10.250 -12.103 1.00 94.81 188 ILE A O 1
ATOM 1511 N N . ILE A 1 189 ? 1.975 -8.444 -13.013 1.00 94.44 189 ILE A N 1
ATOM 1512 C CA . ILE A 1 189 ? 1.769 -7.565 -11.853 1.00 94.44 189 ILE A CA 1
ATOM 1513 C C . ILE A 1 189 ? 0.274 -7.459 -11.518 1.00 94.44 189 ILE A C 1
ATOM 1515 O O . ILE A 1 189 ? -0.112 -7.558 -10.350 1.00 94.44 189 ILE A O 1
ATOM 1519 N N . GLN A 1 190 ? -0.584 -7.311 -12.531 1.00 92.69 190 GLN A N 1
ATOM 1520 C CA . GLN A 1 190 ? -2.039 -7.292 -12.364 1.00 92.69 190 GLN A CA 1
ATOM 1521 C C . GLN A 1 190 ? -2.583 -8.624 -11.836 1.00 92.69 190 GLN A C 1
ATOM 1523 O O . GLN A 1 190 ? -3.390 -8.616 -10.907 1.00 92.69 190 GLN A O 1
ATOM 1528 N N . LEU A 1 191 ? -2.121 -9.757 -12.377 1.00 93.06 191 LEU A N 1
ATOM 1529 C CA . LEU A 1 191 ? -2.517 -11.095 -11.928 1.00 93.06 191 LEU A CA 1
ATOM 1530 C C . LEU A 1 191 ? -2.176 -11.305 -10.448 1.00 93.06 191 LEU A C 1
ATOM 1532 O O . LEU A 1 191 ? -3.035 -11.734 -9.674 1.00 93.06 191 LEU A O 1
ATOM 1536 N N . LEU A 1 192 ? -0.949 -10.969 -10.044 1.00 94.69 192 LEU A N 1
ATOM 1537 C CA . LEU A 1 192 ? -0.500 -11.077 -8.656 1.00 94.69 192 LEU A CA 1
ATOM 1538 C C . LEU A 1 192 ? -1.307 -10.149 -7.738 1.00 94.69 192 LEU A C 1
ATOM 1540 O O . LEU A 1 192 ? -1.856 -10.602 -6.733 1.00 94.69 192 LEU A O 1
ATOM 1544 N N . THR A 1 193 ? -1.487 -8.887 -8.139 1.00 93.56 193 THR A N 1
ATOM 1545 C CA . THR A 1 193 ? -2.276 -7.905 -7.377 1.00 93.56 193 THR A CA 1
ATOM 1546 C C . THR A 1 193 ? -3.714 -8.379 -7.160 1.00 93.56 193 THR A C 1
ATOM 1548 O O . THR A 1 193 ? -4.246 -8.260 -6.053 1.00 93.56 193 THR A O 1
ATOM 1551 N N . TYR A 1 194 ? -4.352 -8.937 -8.196 1.00 92.19 194 TYR A N 1
ATOM 1552 C CA . TYR A 1 194 ? -5.712 -9.473 -8.111 1.00 92.19 194 TYR A CA 1
ATOM 1553 C C . TYR A 1 194 ? -5.811 -10.596 -7.070 1.00 92.19 194 TYR A C 1
ATOM 1555 O O . TYR A 1 194 ? -6.776 -10.657 -6.310 1.00 92.19 194 TYR A O 1
ATOM 1563 N N . ARG A 1 195 ? -4.769 -11.430 -6.969 1.00 93.12 195 ARG A N 1
ATOM 1564 C CA . ARG A 1 195 ? -4.646 -12.496 -5.964 1.00 93.12 195 ARG A CA 1
ATOM 1565 C C . ARG A 1 195 ? -4.148 -12.019 -4.595 1.00 93.12 195 ARG A C 1
ATOM 1567 O O . ARG A 1 195 ? -3.976 -12.848 -3.711 1.00 93.12 195 ARG A O 1
ATOM 1574 N N . LYS A 1 196 ? -3.939 -10.711 -4.400 1.00 94.31 196 LYS A N 1
ATOM 1575 C CA . LYS A 1 196 ? -3.347 -10.119 -3.184 1.00 94.31 196 LYS A CA 1
ATOM 1576 C C . LYS A 1 196 ? -1.933 -10.629 -2.881 1.00 94.31 196 LYS A C 1
ATOM 1578 O O . LYS A 1 196 ? -1.534 -10.711 -1.721 1.00 94.31 196 LYS A O 1
ATOM 1583 N N . LEU A 1 197 ? -1.173 -10.920 -3.934 1.00 94.75 197 LEU A N 1
ATOM 1584 C CA . LEU A 1 197 ? 0.208 -11.386 -3.871 1.00 94.75 197 LEU A CA 1
ATOM 1585 C C . LEU A 1 197 ? 1.157 -10.397 -4.553 1.00 94.75 197 LEU A C 1
ATOM 1587 O O . LEU A 1 197 ? 0.743 -9.612 -5.407 1.00 94.75 197 LEU A O 1
ATOM 1591 N N . PHE A 1 198 ? 2.439 -10.474 -4.216 1.00 95.81 198 PHE A N 1
ATOM 1592 C CA . PHE A 1 198 ? 3.536 -9.884 -4.982 1.00 95.81 198 PHE A CA 1
ATOM 1593 C C . PHE A 1 198 ? 4.712 -10.872 -5.040 1.00 95.81 198 PHE A C 1
ATOM 1595 O O . PHE A 1 198 ? 4.828 -11.743 -4.184 1.00 95.81 198 PHE A O 1
ATOM 1602 N N . SER A 1 199 ? 5.574 -10.768 -6.053 1.00 95.38 199 SER A N 1
ATOM 1603 C CA . SER A 1 199 ? 6.757 -11.631 -6.196 1.00 95.38 199 SER A CA 1
ATOM 1604 C C . SER A 1 199 ? 8.010 -10.864 -5.792 1.00 95.38 199 SER A C 1
ATOM 1606 O O . SER A 1 199 ? 8.229 -9.750 -6.275 1.00 95.38 199 SER A O 1
ATOM 1608 N N . THR A 1 200 ? 8.841 -11.470 -4.942 1.00 95.06 200 THR A N 1
ATOM 1609 C CA . THR A 1 200 ? 10.148 -10.907 -4.579 1.00 95.06 200 THR A CA 1
ATOM 1610 C C . THR A 1 200 ? 11.098 -10.882 -5.778 1.00 95.06 200 THR A C 1
ATOM 1612 O O . THR A 1 200 ? 11.828 -9.909 -5.931 1.00 95.06 200 THR A O 1
ATOM 1615 N N . ASP A 1 201 ? 11.014 -11.857 -6.695 1.00 96.38 201 ASP A N 1
ATOM 1616 C CA . ASP A 1 201 ? 11.797 -11.872 -7.941 1.00 96.38 201 ASP A CA 1
ATOM 1617 C C . ASP A 1 201 ? 11.453 -10.685 -8.846 1.00 96.38 201 ASP A C 1
ATOM 1619 O O . ASP A 1 201 ? 12.341 -10.097 -9.455 1.00 96.38 201 ASP A O 1
ATOM 1623 N N . ILE A 1 202 ? 10.171 -10.302 -8.930 1.00 96.94 202 ILE A N 1
ATOM 1624 C CA . ILE A 1 202 ? 9.757 -9.110 -9.685 1.00 96.94 202 ILE A CA 1
ATOM 1625 C C . ILE A 1 202 ? 10.306 -7.851 -9.019 1.00 96.94 202 ILE A C 1
ATOM 1627 O O . ILE A 1 202 ? 10.811 -6.975 -9.717 1.00 96.94 202 ILE A O 1
ATOM 1631 N N . MET A 1 203 ? 10.234 -7.752 -7.690 1.00 96.69 203 MET A N 1
ATOM 1632 C CA . MET A 1 203 ? 10.791 -6.601 -6.976 1.00 96.69 203 MET A CA 1
ATOM 1633 C C . MET A 1 203 ? 12.308 -6.503 -7.182 1.00 96.69 203 MET A C 1
ATOM 1635 O O . MET A 1 203 ? 12.798 -5.428 -7.511 1.00 96.69 203 MET A O 1
ATOM 1639 N N . ALA A 1 204 ? 13.033 -7.622 -7.107 1.00 96.81 204 ALA A N 1
ATOM 1640 C CA . ALA A 1 204 ? 14.466 -7.685 -7.386 1.00 96.81 204 ALA A CA 1
ATOM 1641 C C . ALA A 1 204 ? 14.786 -7.332 -8.849 1.00 96.81 204 ALA A C 1
ATOM 1643 O O . ALA A 1 204 ? 15.667 -6.519 -9.121 1.00 96.81 204 ALA A O 1
ATOM 1644 N N . PHE A 1 205 ? 14.022 -7.870 -9.806 1.00 97.88 205 PHE A N 1
ATOM 1645 C CA . PHE A 1 205 ? 14.144 -7.526 -11.224 1.00 97.88 205 PHE A CA 1
ATOM 1646 C C . PHE A 1 205 ? 13.923 -6.027 -11.471 1.00 97.88 205 PHE A C 1
ATOM 1648 O O . PHE A 1 205 ? 14.577 -5.443 -12.332 1.00 97.88 205 PHE A O 1
ATOM 1655 N N . LEU A 1 206 ? 13.040 -5.385 -10.710 1.00 97.19 206 LEU A N 1
ATOM 1656 C CA . LEU A 1 206 ? 12.779 -3.948 -10.777 1.00 97.19 206 LEU A CA 1
ATOM 1657 C C . LEU A 1 206 ? 13.655 -3.118 -9.822 1.00 97.19 206 LEU A C 1
ATOM 1659 O O . LEU A 1 206 ? 13.387 -1.926 -9.679 1.00 97.19 206 LEU A O 1
ATOM 1663 N N . GLU A 1 207 ? 14.668 -3.713 -9.177 1.00 96.81 207 GLU A N 1
ATOM 1664 C CA . GLU A 1 207 ? 15.551 -3.039 -8.204 1.00 96.81 207 GLU A CA 1
ATOM 1665 C C . GLU A 1 207 ? 14.776 -2.277 -7.111 1.00 96.81 207 GLU A C 1
ATOM 1667 O O . GLU A 1 207 ? 15.151 -1.188 -6.685 1.00 96.81 207 GLU A O 1
ATOM 1672 N N . ILE A 1 208 ? 13.653 -2.845 -6.666 1.00 95.19 208 ILE A N 1
ATOM 1673 C CA . ILE A 1 208 ? 12.809 -2.278 -5.615 1.00 95.19 208 ILE A CA 1
ATOM 1674 C C . ILE A 1 208 ? 13.197 -2.901 -4.277 1.00 95.19 208 ILE A C 1
ATOM 1676 O O . ILE A 1 208 ? 12.900 -4.071 -4.024 1.00 95.19 208 ILE A O 1
ATOM 1680 N N . ASP A 1 209 ? 13.762 -2.090 -3.384 1.00 92.31 209 ASP A N 1
ATOM 1681 C CA . ASP A 1 209 ? 13.879 -2.444 -1.970 1.00 92.31 209 ASP A CA 1
ATOM 1682 C C . ASP A 1 209 ? 12.536 -2.233 -1.258 1.00 92.31 209 ASP A C 1
ATOM 1684 O O . ASP A 1 209 ? 12.258 -1.210 -0.629 1.00 92.31 209 ASP A O 1
ATOM 1688 N N . TYR A 1 210 ? 11.655 -3.218 -1.405 1.00 90.75 210 TYR A N 1
ATOM 1689 C CA . TYR A 1 210 ? 10.308 -3.163 -0.849 1.00 90.75 210 TYR A CA 1
ATOM 1690 C C . TYR A 1 210 ? 10.292 -3.178 0.692 1.00 90.75 210 TYR A C 1
ATOM 1692 O O . TYR A 1 210 ? 9.270 -2.802 1.267 1.00 90.75 210 TYR A O 1
ATOM 1700 N N . CYS A 1 211 ? 11.373 -3.604 1.359 1.00 88.38 211 CYS A N 1
ATOM 1701 C CA . CYS A 1 211 ? 11.471 -3.618 2.820 1.00 88.38 211 CYS A CA 1
ATOM 1702 C C . CYS A 1 211 ? 11.630 -2.196 3.352 1.00 88.38 211 CYS A C 1
ATOM 1704 O O . CYS A 1 211 ? 10.781 -1.734 4.119 1.00 88.38 211 CYS A O 1
ATOM 1706 N N . THR A 1 212 ? 12.658 -1.495 2.875 1.00 89.50 212 THR A N 1
ATOM 1707 C CA . THR A 1 212 ? 12.934 -0.097 3.237 1.00 89.50 212 THR A CA 1
ATOM 1708 C C . THR A 1 212 ? 11.792 0.813 2.796 1.00 89.50 212 THR A C 1
ATOM 1710 O O . THR A 1 212 ? 11.300 1.646 3.549 1.00 89.50 212 THR A O 1
ATOM 1713 N N . LEU A 1 213 ? 11.250 0.584 1.597 1.00 91.31 213 LEU A N 1
ATOM 1714 C CA . LEU A 1 213 ? 10.094 1.347 1.129 1.00 91.31 213 LEU A CA 1
ATOM 1715 C C . LEU A 1 213 ? 8.860 1.160 2.012 1.00 91.31 213 LEU A C 1
ATOM 1717 O O . LEU A 1 213 ? 8.100 2.104 2.217 1.00 91.31 213 LEU A O 1
ATOM 1721 N N . ARG A 1 214 ? 8.637 -0.044 2.549 1.00 92.06 214 ARG A N 1
ATOM 1722 C CA . ARG A 1 214 ? 7.516 -0.275 3.460 1.00 92.06 214 ARG A CA 1
ATOM 1723 C C . ARG A 1 214 ? 7.700 0.480 4.775 1.00 92.06 214 ARG A C 1
ATOM 1725 O O . ARG A 1 214 ? 6.724 1.071 5.235 1.00 92.06 214 ARG A O 1
ATOM 1732 N N . SER A 1 215 ? 8.884 0.440 5.388 1.00 92.12 215 SER A N 1
ATOM 1733 C CA . SER A 1 215 ? 9.125 1.130 6.664 1.00 92.12 215 SER A CA 1
ATOM 1734 C C . SER A 1 215 ? 8.924 2.640 6.513 1.00 92.12 215 SER A C 1
ATOM 1736 O O . SER A 1 215 ? 8.184 3.242 7.293 1.00 92.12 215 SER A O 1
ATOM 1738 N N . GLU A 1 216 ? 9.471 3.225 5.448 1.00 92.69 216 GLU A N 1
ATOM 1739 C CA . GLU A 1 216 ? 9.337 4.648 5.140 1.00 92.69 216 GLU A CA 1
ATOM 1740 C C . GLU A 1 216 ? 7.886 5.058 4.843 1.00 92.69 216 GLU A C 1
ATOM 1742 O O . GLU A 1 216 ? 7.397 6.053 5.382 1.00 92.69 216 GLU A O 1
ATOM 1747 N N . GLU A 1 217 ? 7.153 4.301 4.020 1.00 93.12 217 GLU A N 1
ATOM 1748 C CA . GLU A 1 217 ? 5.767 4.657 3.686 1.00 93.12 217 GLU A CA 1
ATOM 1749 C C . GLU A 1 217 ? 4.801 4.429 4.857 1.00 93.12 217 GLU A C 1
ATOM 1751 O O . GLU A 1 217 ? 3.831 5.182 5.004 1.00 93.12 217 GLU A O 1
ATOM 1756 N N . GLU A 1 218 ? 5.061 3.455 5.738 1.00 94.88 218 GLU A N 1
ATOM 1757 C CA . GLU A 1 218 ? 4.328 3.337 7.003 1.00 94.88 218 GLU A CA 1
ATOM 1758 C C . GLU A 1 218 ? 4.612 4.529 7.933 1.00 94.88 218 GLU A C 1
ATOM 1760 O O . GLU A 1 218 ? 3.674 5.034 8.558 1.00 94.88 218 GLU A O 1
ATOM 1765 N N . ALA A 1 219 ? 5.854 5.030 7.979 1.00 94.75 219 ALA A N 1
ATOM 1766 C CA . ALA A 1 219 ? 6.214 6.236 8.730 1.00 94.75 219 ALA A CA 1
ATOM 1767 C C . ALA A 1 219 ? 5.455 7.469 8.210 1.00 94.75 219 ALA A C 1
ATOM 1769 O O . ALA A 1 219 ? 4.780 8.161 8.977 1.00 94.75 219 ALA A O 1
ATOM 1770 N N . LEU A 1 220 ? 5.505 7.700 6.893 1.00 95.44 220 LEU A N 1
ATOM 1771 C CA . LEU A 1 220 ? 4.835 8.820 6.224 1.00 95.44 220 LEU A CA 1
ATOM 1772 C C . LEU A 1 220 ? 3.312 8.744 6.367 1.00 95.44 220 LEU A C 1
ATOM 1774 O O . LEU A 1 220 ? 2.652 9.767 6.552 1.00 95.44 220 LEU A O 1
ATOM 1778 N N . SER A 1 221 ? 2.742 7.539 6.304 1.00 95.75 221 SER A N 1
ATOM 1779 C CA . SER A 1 221 ? 1.305 7.333 6.498 1.00 95.75 221 SER A CA 1
ATOM 1780 C C . SER A 1 221 ? 0.881 7.618 7.935 1.00 95.75 221 SER A C 1
ATOM 1782 O O . SER A 1 221 ? -0.138 8.271 8.150 1.00 95.75 221 SER A O 1
ATOM 1784 N N . ALA A 1 222 ? 1.657 7.175 8.926 1.00 94.62 222 ALA A N 1
ATOM 1785 C CA . ALA A 1 222 ? 1.367 7.449 10.329 1.00 94.62 222 ALA A CA 1
ATOM 1786 C C . ALA A 1 222 ? 1.470 8.947 10.659 1.00 94.62 222 ALA A C 1
ATOM 1788 O O . ALA A 1 222 ? 0.605 9.486 11.349 1.00 94.62 222 ALA A O 1
ATOM 1789 N N . ASP A 1 223 ? 2.486 9.627 10.129 1.00 95.56 223 ASP A N 1
ATOM 1790 C CA . ASP A 1 223 ? 2.647 11.075 10.260 1.00 95.56 223 ASP A CA 1
ATOM 1791 C C . ASP A 1 223 ? 1.481 11.840 9.606 1.00 95.56 223 ASP A C 1
ATOM 1793 O O . ASP A 1 223 ? 0.858 12.699 10.235 1.00 95.56 223 ASP A O 1
ATOM 1797 N N . ALA A 1 224 ? 1.085 11.450 8.390 1.00 95.81 224 ALA A N 1
ATOM 1798 C CA . ALA A 1 224 ? -0.103 11.993 7.735 1.00 95.81 224 ALA A CA 1
ATOM 1799 C C . ALA A 1 224 ? -1.370 11.789 8.579 1.00 95.81 224 ALA A C 1
ATOM 1801 O O . ALA A 1 224 ? -2.119 12.741 8.792 1.00 95.81 224 ALA A O 1
ATOM 1802 N N . LEU A 1 225 ? -1.588 10.586 9.121 1.00 96.06 225 LEU A N 1
ATOM 1803 C CA . LEU A 1 225 ? -2.749 10.269 9.959 1.00 96.06 225 LEU A CA 1
ATOM 1804 C C . LEU A 1 225 ? -2.801 11.090 11.246 1.00 96.06 225 LEU A C 1
ATOM 1806 O O . LEU A 1 225 ? -3.890 11.501 11.649 1.00 96.06 225 LEU A O 1
ATOM 1810 N N . ASN A 1 226 ? -1.654 11.384 11.857 1.00 93.81 226 ASN A N 1
ATOM 1811 C CA . ASN A 1 226 ? -1.595 12.268 13.019 1.00 93.81 226 ASN A CA 1
ATOM 1812 C C . ASN A 1 226 ? -2.052 13.695 12.685 1.00 93.81 226 ASN A C 1
ATOM 1814 O O . ASN A 1 226 ? -2.674 14.336 13.531 1.00 93.81 226 ASN A O 1
ATOM 1818 N N . ARG A 1 227 ? -1.795 14.178 11.460 1.00 94.00 227 ARG A N 1
ATOM 1819 C CA . ARG A 1 227 ? -2.265 15.493 10.996 1.00 94.00 227 ARG A CA 1
ATOM 1820 C C . ARG A 1 227 ? -3.744 15.502 10.620 1.00 94.00 227 ARG A C 1
ATOM 1822 O O . ARG A 1 227 ? -4.467 16.398 11.041 1.00 94.00 227 ARG A O 1
ATOM 1829 N N . ILE A 1 228 ? -4.195 14.534 9.818 1.00 94.69 228 ILE A N 1
ATOM 1830 C CA . ILE A 1 228 ? -5.554 14.549 9.241 1.00 94.69 228 ILE A CA 1
ATOM 1831 C C . ILE A 1 228 ? -6.623 13.957 10.168 1.00 94.69 228 ILE A C 1
ATOM 1833 O O . ILE A 1 228 ? -7.809 14.219 9.982 1.00 94.69 228 ILE A O 1
ATOM 1837 N N . ALA A 1 229 ? -6.227 13.126 11.134 1.00 92.94 229 ALA A N 1
ATOM 1838 C CA . ALA A 1 229 ? -7.121 12.460 12.078 1.00 92.94 229 ALA A CA 1
ATOM 1839 C C . ALA A 1 229 ? -6.516 12.430 13.494 1.00 92.94 229 ALA A C 1
ATOM 1841 O O . ALA A 1 229 ? -6.301 11.339 14.047 1.00 92.94 229 ALA A O 1
ATOM 1842 N N . PRO A 1 230 ? -6.236 13.604 14.095 1.00 93.25 230 PRO A N 1
ATOM 1843 C CA . PRO A 1 230 ? -5.707 13.674 15.447 1.00 93.25 230 PRO A CA 1
ATOM 1844 C C . PRO A 1 230 ? -6.709 13.105 16.456 1.00 93.25 230 PRO A C 1
ATOM 1846 O O . PRO A 1 230 ? -7.922 13.071 16.237 1.00 93.25 230 PRO A O 1
ATOM 1849 N N . VAL A 1 231 ? -6.195 12.657 17.599 1.00 91.75 231 VAL A N 1
ATOM 1850 C CA . VAL A 1 231 ? -7.039 12.227 18.716 1.00 91.75 231 VAL A CA 1
ATOM 1851 C C . VAL A 1 231 ? -7.648 13.460 19.379 1.00 91.75 231 VAL A C 1
ATOM 1853 O O . VAL A 1 231 ? -6.958 14.182 20.095 1.00 91.75 231 VAL A O 1
ATOM 1856 N N . LEU A 1 232 ? -8.941 13.682 19.148 1.00 90.75 232 LEU A N 1
ATOM 1857 C CA . LEU A 1 232 ? -9.700 14.776 19.754 1.00 90.75 232 LEU A CA 1
ATOM 1858 C C . LEU A 1 232 ? -10.191 14.393 21.155 1.00 90.75 232 LEU A C 1
ATOM 1860 O O . LEU A 1 232 ? -10.503 13.226 21.418 1.00 90.75 232 LEU A O 1
ATOM 1864 N N . ASP A 1 233 ? -10.302 15.364 22.057 1.00 87.50 233 ASP A N 1
ATOM 1865 C CA . ASP A 1 233 ? -10.865 15.111 23.383 1.00 87.50 233 ASP A CA 1
ATOM 1866 C C . ASP A 1 233 ? -12.357 14.748 23.288 1.00 87.50 233 ASP A C 1
ATOM 1868 O O . ASP A 1 233 ? -13.103 15.275 22.465 1.00 87.50 233 ASP A O 1
ATOM 1872 N N . GLY A 1 234 ? -12.779 13.770 24.092 1.00 86.12 234 GLY A N 1
ATOM 1873 C CA . GLY A 1 234 ? -14.131 13.198 24.044 1.00 86.12 234 GLY A CA 1
ATOM 1874 C C . GLY A 1 234 ? -14.381 12.200 22.903 1.00 86.12 234 GLY A C 1
ATOM 1875 O O . GLY A 1 234 ? -15.428 11.553 22.889 1.00 86.12 234 GLY A O 1
ATOM 1876 N N . SER A 1 235 ? -13.437 12.022 21.971 1.00 91.44 235 SER A N 1
ATOM 1877 C CA . SER A 1 235 ? -13.546 11.002 20.921 1.00 91.44 235 SER A CA 1
ATOM 1878 C C . SER A 1 235 ? -13.272 9.585 21.444 1.00 91.44 235 SER A C 1
ATOM 1880 O O . SER A 1 235 ? -12.652 9.384 22.493 1.00 91.44 235 SER A O 1
ATOM 1882 N N . ILE A 1 236 ? -13.735 8.573 20.701 1.00 94.31 236 ILE A N 1
ATOM 1883 C CA . ILE A 1 236 ? -13.377 7.180 20.986 1.00 94.31 236 ILE A CA 1
ATOM 1884 C C . ILE A 1 236 ? -11.894 6.989 20.669 1.00 94.31 236 ILE A C 1
ATOM 1886 O O . ILE A 1 236 ? -11.467 7.157 19.526 1.00 94.31 236 ILE A O 1
ATOM 1890 N N . VAL A 1 237 ? -11.134 6.570 21.674 1.00 95.75 237 VAL A N 1
ATOM 1891 C CA . VAL A 1 237 ? -9.726 6.213 21.536 1.00 95.75 237 VAL A CA 1
ATOM 1892 C C . VAL A 1 237 ? -9.552 4.704 21.482 1.00 95.75 237 VAL A C 1
ATOM 1894 O O . VAL A 1 237 ? -10.268 3.947 22.147 1.00 95.75 237 VAL A O 1
ATOM 1897 N N . PHE A 1 238 ? -8.561 4.276 20.710 1.00 96.06 238 PHE A N 1
ATOM 1898 C CA . PHE A 1 238 ? -8.172 2.880 20.567 1.00 96.06 238 PHE A CA 1
ATOM 1899 C C . PHE A 1 238 ? -6.848 2.667 21.278 1.00 96.06 238 PHE A C 1
ATOM 1901 O O . PHE A 1 238 ? -5.866 3.348 20.986 1.00 96.06 238 PHE A O 1
ATOM 1908 N N . LEU A 1 239 ? -6.829 1.753 22.240 1.00 96.12 239 LEU A N 1
ATOM 1909 C CA . LEU A 1 239 ? -5.648 1.478 23.040 1.00 96.12 239 LEU A CA 1
ATOM 1910 C C . LEU A 1 239 ? -4.818 0.378 22.391 1.00 96.12 239 LEU A C 1
ATOM 1912 O O . LEU A 1 239 ? -5.353 -0.620 21.901 1.00 96.12 239 LEU A O 1
ATOM 1916 N N . VAL A 1 240 ? -3.508 0.578 22.410 1.00 96.44 240 VAL A N 1
ATOM 1917 C CA . VAL A 1 240 ? -2.531 -0.344 21.842 1.00 96.44 240 VAL A CA 1
ATOM 1918 C C . VAL A 1 240 ? -1.388 -0.552 22.824 1.00 96.44 240 VAL A C 1
ATOM 1920 O O . VAL A 1 240 ? -0.959 0.397 23.486 1.00 96.44 240 VAL A O 1
ATOM 1923 N N . ASP A 1 241 ? -0.916 -1.787 22.937 1.00 96.19 241 ASP A N 1
ATOM 1924 C CA . ASP A 1 241 ? 0.212 -2.133 23.796 1.00 96.19 241 ASP A CA 1
ATOM 1925 C C . ASP A 1 241 ? 1.479 -1.316 23.458 1.00 96.19 241 ASP A C 1
ATOM 1927 O O . ASP A 1 241 ? 1.847 -1.114 22.294 1.00 96.19 241 ASP A O 1
ATOM 1931 N N . SER A 1 242 ? 2.146 -0.808 24.498 1.00 95.81 242 SER A N 1
ATOM 1932 C CA . SER A 1 242 ? 3.326 0.045 24.342 1.00 95.81 242 SER A CA 1
ATOM 1933 C C . SER A 1 242 ? 4.554 -0.723 23.859 1.00 95.81 242 SER A C 1
ATOM 1935 O O . SER A 1 242 ? 5.397 -0.108 23.197 1.00 95.81 242 SER A O 1
ATOM 1937 N N . SER A 1 243 ? 4.678 -2.023 24.156 1.00 94.06 243 SER A N 1
ATOM 1938 C CA . SER A 1 243 ? 5.778 -2.851 23.643 1.00 94.06 243 SER A CA 1
ATOM 1939 C C . SER A 1 243 ? 5.638 -3.019 22.132 1.00 94.06 243 SER A C 1
ATOM 1941 O O . SER A 1 243 ? 6.558 -2.663 21.391 1.00 94.06 243 SER A O 1
ATOM 1943 N N . TRP A 1 244 ? 4.448 -3.405 21.661 1.00 94.56 244 TRP A N 1
ATOM 1944 C CA . TRP A 1 244 ? 4.141 -3.508 20.232 1.00 94.56 244 TRP A CA 1
ATOM 1945 C C . TRP A 1 244 ? 4.388 -2.185 19.494 1.00 94.56 244 TRP A C 1
ATOM 1947 O O . TRP A 1 244 ? 5.106 -2.145 18.494 1.00 94.56 244 TRP A O 1
ATOM 1957 N N . MET A 1 245 ? 3.891 -1.063 20.034 1.00 94.81 245 MET A N 1
ATOM 1958 C CA . MET A 1 245 ? 4.135 0.260 19.442 1.00 94.81 245 MET A CA 1
ATOM 1959 C C . MET A 1 245 ? 5.618 0.631 19.397 1.00 94.81 245 MET A C 1
ATOM 1961 O O . MET A 1 245 ? 6.026 1.423 18.553 1.00 94.81 245 MET A O 1
ATOM 1965 N N . THR A 1 246 ? 6.425 0.140 20.337 1.00 93.19 246 THR A N 1
ATOM 1966 C CA . THR A 1 246 ? 7.870 0.400 20.357 1.00 93.19 246 THR A CA 1
ATOM 1967 C C . THR A 1 246 ? 8.589 -0.405 19.284 1.00 93.19 246 THR A C 1
ATOM 1969 O O . THR A 1 246 ? 9.425 0.163 18.589 1.00 93.19 246 THR A O 1
ATOM 1972 N N . GLN A 1 247 ? 8.211 -1.669 19.083 1.00 92.44 247 GLN A N 1
ATOM 1973 C CA . GLN A 1 247 ? 8.714 -2.486 17.975 1.00 92.44 247 GLN A CA 1
ATOM 1974 C C . GLN A 1 247 ? 8.365 -1.853 16.624 1.00 92.44 247 GLN A C 1
ATOM 1976 O O . GLN A 1 247 ? 9.250 -1.664 15.795 1.00 92.44 247 GLN A O 1
ATOM 1981 N N . TRP A 1 248 ? 7.110 -1.419 16.447 1.00 94.12 248 TRP A N 1
ATOM 1982 C CA . TRP A 1 248 ? 6.698 -0.696 15.243 1.00 94.12 248 TRP A CA 1
ATOM 1983 C C . TRP A 1 248 ? 7.520 0.580 15.021 1.00 94.12 248 TRP A C 1
ATOM 1985 O O . TRP A 1 248 ? 8.012 0.808 13.921 1.00 94.12 248 TRP A O 1
ATOM 1995 N N . ARG A 1 249 ? 7.722 1.399 16.067 1.00 93.69 249 ARG A N 1
ATOM 1996 C CA . ARG A 1 249 ? 8.548 2.615 15.961 1.00 93.69 249 ARG A CA 1
ATOM 1997 C C . ARG A 1 249 ? 9.991 2.309 15.571 1.00 93.69 249 ARG A C 1
ATOM 1999 O O . ARG A 1 249 ? 10.556 3.054 14.787 1.00 93.69 249 ARG A O 1
ATOM 2006 N N . ASN A 1 250 ? 10.589 1.249 16.111 1.00 92.25 250 ASN A N 1
ATOM 2007 C CA . ASN A 1 250 ? 11.952 0.858 15.748 1.00 92.25 250 ASN A CA 1
ATOM 2008 C C . ASN A 1 250 ? 12.042 0.422 14.280 1.00 92.25 250 ASN A C 1
ATOM 2010 O O . ASN A 1 250 ? 13.000 0.797 13.613 1.00 92.25 250 ASN A O 1
ATOM 2014 N N . PHE A 1 251 ? 11.028 -0.296 13.785 1.00 91.81 251 PHE A N 1
ATOM 2015 C CA . PHE A 1 251 ? 10.906 -0.675 12.377 1.00 91.81 251 PHE A CA 1
ATOM 2016 C C . PHE A 1 251 ? 10.830 0.550 11.450 1.00 91.81 251 PHE A C 1
ATOM 2018 O O . PHE A 1 251 ? 11.604 0.647 10.506 1.00 91.81 251 PHE A O 1
ATOM 2025 N N . VAL A 1 252 ? 9.943 1.513 11.723 1.00 92.75 252 VAL A N 1
ATOM 2026 C CA . VAL A 1 252 ? 9.765 2.681 10.831 1.00 92.75 252 VAL A CA 1
ATOM 2027 C C . VAL A 1 252 ? 10.850 3.752 10.958 1.00 92.75 252 VAL A C 1
ATOM 2029 O O . VAL A 1 252 ? 10.983 4.586 10.071 1.00 92.75 252 VAL A O 1
ATOM 2032 N N . LEU A 1 253 ? 11.614 3.753 12.053 1.00 88.88 253 LEU A N 1
ATOM 2033 C CA . LEU A 1 253 ? 12.782 4.625 12.232 1.00 88.88 253 LEU A CA 1
ATOM 2034 C C . LEU A 1 253 ? 14.079 3.992 11.712 1.00 88.88 253 LEU A C 1
ATOM 2036 O O . LEU A 1 253 ? 15.147 4.539 11.972 1.00 88.88 253 LEU A O 1
ATOM 2040 N N . ASP A 1 254 ? 13.973 2.844 11.038 1.00 68.62 254 ASP A N 1
ATOM 2041 C CA . ASP A 1 254 ? 15.077 2.097 10.434 1.00 68.62 254 ASP A CA 1
ATOM 2042 C C . ASP A 1 254 ? 16.285 1.920 11.365 1.00 68.62 254 ASP A C 1
ATOM 2044 O O . ASP A 1 254 ? 17.447 2.098 11.003 1.00 68.62 254 ASP A O 1
ATOM 2048 N N . LYS A 1 255 ? 16.006 1.577 12.627 1.00 62.47 255 LYS A N 1
ATOM 2049 C CA . LYS A 1 255 ? 17.065 1.110 13.518 1.00 62.47 255 LYS A CA 1
ATOM 2050 C C . LYS A 1 255 ? 17.434 -0.301 13.073 1.00 62.47 255 LYS A C 1
ATOM 2052 O O . LYS A 1 255 ? 16.712 -1.239 13.389 1.00 62.47 255 LYS A O 1
ATOM 2057 N N . ASP A 1 256 ? 18.528 -0.427 12.332 1.00 55.69 256 ASP A N 1
ATOM 2058 C CA . ASP A 1 256 ? 19.237 -1.685 12.068 1.00 55.69 256 ASP A CA 1
ATOM 2059 C C . ASP A 1 256 ? 18.469 -2.738 11.242 1.00 55.69 256 ASP A C 1
ATOM 2061 O O . ASP A 1 256 ? 18.547 -3.930 11.543 1.00 55.69 256 ASP A O 1
ATOM 2065 N N . GLY A 1 257 ? 17.701 -2.345 10.213 1.00 63.97 257 GLY A N 1
ATOM 2066 C CA . GLY A 1 257 ? 17.010 -3.320 9.351 1.00 63.97 257 GLY A CA 1
ATOM 2067 C C . GLY A 1 257 ? 16.034 -4.224 10.119 1.00 63.97 257 GLY A C 1
ATOM 2068 O O . GLY A 1 257 ? 15.812 -5.385 9.762 1.00 63.97 257 GLY A O 1
ATOM 2069 N N . MET A 1 258 ? 15.488 -3.704 11.222 1.00 73.00 258 MET A N 1
ATOM 2070 C CA . MET A 1 258 ? 14.574 -4.422 12.099 1.00 73.00 258 MET A CA 1
ATOM 2071 C C . MET A 1 258 ? 13.344 -4.914 11.340 1.00 73.00 258 MET A C 1
ATOM 2073 O O . MET A 1 258 ? 12.781 -4.226 10.492 1.00 73.00 258 MET A O 1
ATOM 2077 N N . SER A 1 259 ? 12.886 -6.115 11.682 1.00 81.56 259 SER A N 1
ATOM 2078 C CA . SER A 1 259 ? 11.674 -6.678 11.090 1.00 81.56 259 SER A CA 1
ATOM 2079 C C . SER A 1 259 ? 10.418 -5.926 11.554 1.00 81.56 259 SER A C 1
ATOM 2081 O O . SER A 1 259 ? 10.372 -5.443 12.690 1.00 81.56 259 SER A O 1
ATOM 2083 N N . PRO A 1 260 ? 9.367 -5.855 10.714 1.00 88.19 260 PRO A N 1
ATOM 2084 C CA . PRO A 1 260 ? 8.084 -5.306 11.132 1.00 88.19 260 PRO A CA 1
ATOM 2085 C C . PRO A 1 260 ? 7.542 -6.091 12.337 1.00 88.19 260 PRO A C 1
ATOM 2087 O O . PRO A 1 260 ? 7.770 -7.303 12.430 1.00 88.19 260 PRO A O 1
ATOM 2090 N N . PRO A 1 261 ? 6.799 -5.446 13.252 1.00 89.94 261 PRO A N 1
ATOM 2091 C CA . PRO A 1 261 ? 6.225 -6.150 14.387 1.00 89.94 261 PRO A CA 1
ATOM 2092 C C . PRO A 1 261 ? 5.228 -7.217 13.918 1.00 89.94 261 PRO A C 1
ATOM 2094 O O . PRO A 1 261 ? 4.648 -7.139 12.830 1.00 89.94 261 PRO A O 1
ATOM 2097 N N . GLY A 1 262 ? 4.999 -8.211 14.773 1.00 88.44 262 GLY A N 1
ATOM 2098 C CA . GLY A 1 262 ? 3.958 -9.212 14.560 1.00 88.44 262 GLY A CA 1
ATOM 2099 C C . GLY A 1 262 ? 2.537 -8.639 14.695 1.00 88.44 262 GLY A C 1
ATOM 2100 O O . GLY A 1 262 ? 2.338 -7.419 14.755 1.00 88.44 262 GLY A O 1
ATOM 2101 N N . PRO A 1 263 ? 1.515 -9.508 14.773 1.00 91.19 263 PRO A N 1
ATOM 2102 C CA . PRO A 1 263 ? 0.146 -9.081 15.040 1.00 91.19 263 PRO A CA 1
ATOM 2103 C C . PRO A 1 263 ? 0.032 -8.242 16.316 1.00 91.19 263 PRO A C 1
ATOM 2105 O O . PRO A 1 263 ? 0.747 -8.484 17.286 1.00 91.19 263 PRO A O 1
ATOM 2108 N N . ILE A 1 264 ? -0.890 -7.273 16.329 1.00 93.25 264 ILE A N 1
ATOM 2109 C CA . ILE A 1 264 ? -1.102 -6.394 17.489 1.00 93.25 264 ILE A CA 1
ATOM 2110 C C . ILE A 1 264 ? -1.443 -7.246 18.720 1.00 93.25 264 ILE A C 1
ATOM 2112 O O . ILE A 1 264 ? -2.435 -7.978 18.703 1.00 93.25 264 ILE A O 1
ATOM 2116 N N . SER A 1 265 ? -0.645 -7.134 19.784 1.00 88.81 265 SER A N 1
ATOM 2117 C CA . SER A 1 265 ? -0.721 -7.966 20.993 1.00 88.81 265 SER A CA 1
ATOM 2118 C C . SER A 1 265 ? -1.341 -7.218 22.176 1.00 88.81 265 SER A C 1
ATOM 2120 O O . SER A 1 265 ? -0.724 -7.005 23.214 1.00 88.81 265 SER A O 1
ATOM 2122 N N . ASN A 1 266 ? -2.610 -6.828 22.056 1.00 93.62 266 ASN A N 1
ATOM 2123 C CA . ASN A 1 266 ? -3.310 -6.121 23.138 1.00 93.62 266 ASN A CA 1
ATOM 2124 C C . ASN A 1 266 ? -3.718 -7.033 24.311 1.00 93.62 266 ASN A C 1
ATOM 2126 O O . ASN A 1 266 ? -4.261 -6.549 25.306 1.00 93.62 266 ASN A O 1
ATOM 2130 N N . ALA A 1 267 ? -3.499 -8.346 24.195 1.00 88.88 267 ALA A N 1
ATOM 2131 C CA . ALA A 1 267 ? -3.843 -9.324 25.224 1.00 88.88 267 ALA A CA 1
ATOM 2132 C C . ALA A 1 267 ? -3.098 -9.061 26.541 1.00 88.88 267 ALA A C 1
ATOM 2134 O O . ALA A 1 267 ? -3.680 -9.216 27.610 1.00 88.88 267 ALA A O 1
ATOM 2135 N N . ASP A 1 268 ? -1.864 -8.555 26.474 1.00 88.94 268 ASP A N 1
ATOM 2136 C CA . ASP A 1 268 ? -1.042 -8.296 27.660 1.00 88.94 268 ASP A CA 1
ATOM 2137 C C . ASP A 1 268 ? -1.603 -7.197 28.567 1.00 88.94 268 ASP A C 1
ATOM 2139 O O . ASP A 1 268 ? -1.277 -7.151 29.756 1.00 88.94 268 ASP A O 1
ATOM 2143 N N . LEU A 1 269 ? -2.502 -6.363 28.040 1.00 94.31 269 LEU A N 1
ATOM 2144 C CA . LEU A 1 269 ? -3.199 -5.319 28.787 1.00 94.31 269 LEU A CA 1
ATOM 2145 C C . LEU A 1 269 ? -4.402 -5.849 29.580 1.00 94.31 269 LEU A C 1
ATOM 2147 O O . LEU A 1 269 ? -4.969 -5.113 30.395 1.00 94.31 269 LEU A O 1
ATOM 2151 N N . LEU A 1 270 ? -4.817 -7.096 29.338 1.00 94.44 270 LEU A N 1
ATOM 2152 C CA . LEU A 1 270 ? -6.050 -7.679 29.860 1.00 94.44 270 LEU A CA 1
ATOM 2153 C C . LEU A 1 270 ? -5.790 -8.913 30.740 1.00 94.44 270 LEU A C 1
ATOM 2155 O O . LEU A 1 270 ? -4.828 -9.644 30.538 1.00 94.44 270 LEU A O 1
ATOM 2159 N N . ASP A 1 271 ? -6.644 -9.129 31.737 1.00 93.62 271 ASP A N 1
ATOM 2160 C CA . ASP A 1 271 ? -6.725 -10.368 32.515 1.00 93.62 271 ASP A CA 1
ATOM 2161 C C . ASP A 1 271 ? -7.422 -11.487 31.713 1.00 93.62 271 ASP A C 1
ATOM 2163 O O . ASP A 1 271 ? -7.948 -11.254 30.620 1.00 93.62 271 ASP A O 1
ATOM 2167 N N . ASP A 1 272 ? -7.480 -12.696 32.275 1.00 91.44 272 ASP A N 1
ATOM 2168 C CA . ASP A 1 272 ? -8.112 -13.870 31.644 1.00 91.44 272 ASP A CA 1
ATOM 2169 C C . ASP A 1 272 ? -9.621 -13.688 31.388 1.00 91.44 272 ASP A C 1
ATOM 2171 O O . ASP A 1 272 ? -10.228 -14.390 30.579 1.00 91.44 272 ASP A O 1
ATOM 2175 N N . HIS A 1 273 ? -10.244 -12.705 32.042 1.00 89.62 273 HIS A N 1
ATOM 2176 C CA . HIS A 1 273 ? -11.641 -12.319 31.839 1.00 89.62 273 HIS A CA 1
ATOM 2177 C C . HIS A 1 273 ? -11.786 -11.162 30.836 1.00 89.62 273 HIS A C 1
ATOM 2179 O O . HIS A 1 273 ? -12.868 -10.587 30.668 1.00 89.62 273 HIS A O 1
ATOM 2185 N N . GLY A 1 274 ? -10.692 -10.787 30.173 1.00 87.75 274 GLY A N 1
ATOM 2186 C CA . GLY A 1 274 ? -10.621 -9.722 29.191 1.00 87.75 274 GLY A CA 1
ATOM 2187 C C . GLY A 1 274 ? -10.768 -8.322 29.782 1.00 87.75 274 GLY A C 1
ATOM 2188 O O . GLY A 1 274 ? -11.080 -7.403 29.021 1.00 87.75 274 GLY A O 1
ATOM 2189 N N . ARG A 1 275 ? -10.638 -8.128 31.101 1.00 91.88 275 ARG A N 1
ATOM 2190 C CA . ARG A 1 275 ? -10.691 -6.830 31.806 1.00 91.88 275 ARG A CA 1
ATOM 2191 C C . ARG A 1 275 ? -9.290 -6.231 31.933 1.00 91.88 275 ARG A C 1
ATOM 2193 O O . ARG A 1 275 ? -8.332 -6.983 31.966 1.00 91.88 275 ARG A O 1
ATOM 2200 N N . PRO A 1 276 ? -9.136 -4.900 32.025 1.00 94.25 276 PRO A N 1
ATOM 2201 C CA . PRO A 1 276 ? -7.818 -4.293 32.200 1.00 94.25 276 PRO A CA 1
ATOM 2202 C C . PRO A 1 276 ? -7.078 -4.848 33.422 1.00 94.25 276 PRO A C 1
ATOM 2204 O O . PRO A 1 276 ? -7.652 -4.892 34.513 1.00 94.25 276 PRO A O 1
ATOM 2207 N N . LYS A 1 277 ? -5.803 -5.221 33.258 1.00 95.31 277 LYS A N 1
ATOM 2208 C CA . LYS A 1 277 ? -4.929 -5.546 34.397 1.00 95.31 277 LYS A CA 1
ATOM 2209 C C . LYS A 1 277 ? -4.796 -4.332 35.324 1.00 95.31 277 LYS A C 1
ATOM 2211 O O . LYS A 1 277 ? -4.941 -3.186 34.897 1.00 95.31 277 LYS A O 1
ATOM 2216 N N . LYS A 1 278 ? -4.502 -4.573 36.605 1.00 93.44 278 LYS A N 1
ATOM 2217 C CA . LYS A 1 278 ? -4.262 -3.501 37.587 1.00 93.44 278 LYS A CA 1
ATOM 2218 C C . LYS A 1 278 ? -2.966 -2.742 37.265 1.00 93.44 278 LYS A C 1
ATOM 2220 O O . LYS A 1 278 ? -2.049 -3.292 36.667 1.00 93.44 278 LYS A O 1
ATOM 2225 N N . HIS A 1 279 ? -2.890 -1.481 37.690 1.00 93.31 279 HIS A N 1
ATOM 2226 C CA . HIS A 1 279 ? -1.724 -0.590 3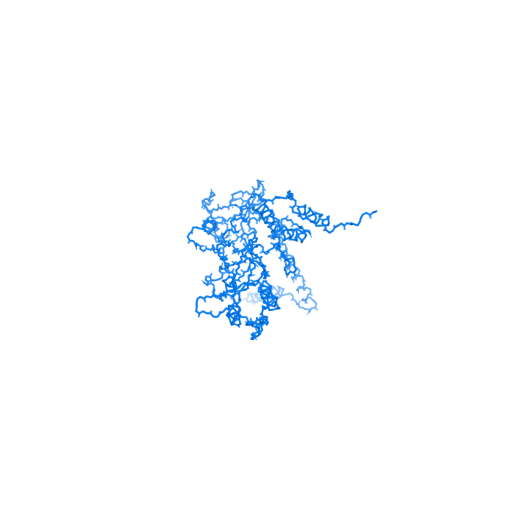7.558 1.00 93.31 279 HIS A CA 1
ATOM 2227 C C . HIS A 1 279 ? -1.204 -0.332 36.125 1.00 93.31 279 HIS A C 1
ATOM 2229 O O . HIS A 1 279 ? -0.105 0.188 35.940 1.00 93.31 279 HIS A O 1
ATOM 2235 N N . MET A 1 280 ? -2.016 -0.600 35.101 1.00 95.00 280 MET A N 1
ATOM 2236 C CA . MET A 1 280 ? -1.771 -0.159 33.728 1.00 95.00 280 MET A CA 1
ATOM 2237 C C . MET A 1 280 ? -1.843 1.369 33.618 1.00 95.00 280 MET A C 1
ATOM 2239 O O . MET A 1 280 ? -2.907 1.973 33.762 1.00 95.00 280 MET A O 1
ATOM 2243 N N . VAL A 1 281 ? -0.702 1.988 33.331 1.00 93.94 281 VAL A N 1
ATOM 2244 C CA . VAL A 1 281 ? -0.550 3.442 33.153 1.00 93.94 281 VAL A CA 1
ATOM 2245 C C . VAL A 1 281 ? -0.018 3.806 31.767 1.00 93.94 281 VAL A C 1
ATOM 2247 O O . VAL A 1 281 ? 0.870 3.134 31.234 1.00 93.94 281 VAL A O 1
ATOM 2250 N N . VAL A 1 282 ? -0.546 4.897 31.213 1.00 93.50 282 VAL A N 1
ATOM 2251 C CA . VAL A 1 282 ? -0.024 5.578 30.020 1.00 93.50 282 VAL A CA 1
ATOM 2252 C C . VAL A 1 282 ? 1.175 6.456 30.423 1.00 93.50 282 VAL A C 1
ATOM 2254 O O . VAL A 1 282 ? 1.151 7.027 31.511 1.00 93.50 282 VAL A O 1
ATOM 2257 N N . PRO A 1 283 ? 2.236 6.592 29.609 1.00 93.62 283 PRO A N 1
ATOM 2258 C CA . PRO A 1 283 ? 2.508 5.874 28.365 1.00 93.62 283 PRO A CA 1
ATOM 2259 C C . PRO A 1 283 ? 3.231 4.527 28.531 1.00 93.62 283 PRO A C 1
ATOM 2261 O O . PRO A 1 283 ? 3.562 3.888 27.531 1.00 93.62 283 PRO A O 1
ATOM 2264 N N . ARG A 1 284 ? 3.539 4.114 29.767 1.00 95.00 284 ARG A N 1
ATOM 2265 C CA . ARG A 1 284 ? 4.405 2.957 30.043 1.00 95.00 284 ARG A CA 1
ATOM 2266 C C . ARG A 1 284 ? 3.864 1.651 29.457 1.00 95.00 284 ARG A C 1
ATOM 2268 O O . ARG A 1 284 ? 4.629 0.914 28.854 1.00 95.00 284 ARG A O 1
ATOM 2275 N N . HIS A 1 285 ? 2.572 1.385 29.625 1.00 95.94 285 HIS A N 1
ATOM 2276 C CA . HIS A 1 285 ? 1.973 0.094 29.266 1.00 95.94 285 HIS A CA 1
ATOM 2277 C C . HIS A 1 285 ? 1.184 0.144 27.964 1.00 95.94 285 HIS A C 1
ATOM 2279 O O . HIS A 1 285 ? 1.180 -0.820 27.216 1.00 95.94 285 HIS A O 1
ATOM 2285 N N . TYR A 1 286 ? 0.531 1.265 27.669 1.00 96.81 286 TYR A N 1
ATOM 2286 C CA . TYR A 1 286 ? -0.239 1.416 26.441 1.00 96.81 286 TYR A CA 1
ATOM 2287 C C . TYR A 1 286 ? -0.150 2.838 25.891 1.00 96.81 286 TYR A C 1
ATOM 2289 O O . TYR A 1 286 ? 0.171 3.797 26.604 1.00 96.81 286 TYR A O 1
ATOM 2297 N N . ARG A 1 287 ? -0.477 2.963 24.606 1.00 95.44 287 ARG A N 1
ATOM 2298 C CA . ARG A 1 287 ? -0.704 4.217 23.883 1.00 95.44 287 ARG A CA 1
ATOM 2299 C C . ARG A 1 287 ? -2.153 4.278 23.409 1.00 95.44 287 ARG A C 1
ATOM 2301 O O . ARG A 1 287 ? -2.875 3.285 23.466 1.00 95.44 287 ARG A O 1
ATOM 2308 N N . PHE A 1 288 ? -2.572 5.449 22.949 1.00 94.31 288 PHE A N 1
ATOM 2309 C CA . PHE A 1 288 ? -3.890 5.669 22.365 1.00 94.31 288 PHE A CA 1
ATOM 2310 C C . PHE A 1 288 ? -3.759 6.158 20.924 1.00 94.31 288 PHE A C 1
ATOM 2312 O O . PHE A 1 288 ? -2.834 6.897 20.590 1.00 94.31 288 PHE A O 1
ATOM 2319 N N . LEU A 1 289 ? -4.697 5.734 20.089 1.00 95.50 289 LEU A N 1
ATOM 2320 C CA . LEU A 1 289 ? -4.763 6.008 18.661 1.00 95.50 289 LEU A CA 1
ATOM 2321 C C . LEU A 1 289 ? -6.148 6.546 18.299 1.00 95.50 289 LEU A C 1
ATOM 2323 O O . LEU A 1 289 ? -7.145 6.220 18.955 1.00 95.50 289 LEU A O 1
ATOM 2327 N N . SER A 1 290 ? -6.212 7.334 17.226 1.00 95.44 290 SER A N 1
ATOM 2328 C CA . SER A 1 290 ? -7.482 7.698 16.597 1.00 95.44 290 SER A CA 1
ATOM 2329 C C . SER A 1 290 ? -8.083 6.489 15.875 1.00 95.44 290 SER A C 1
ATOM 2331 O O . SER A 1 290 ? -7.397 5.499 15.606 1.00 95.44 290 SER A O 1
ATOM 2333 N N . ALA A 1 291 ? -9.370 6.562 15.531 1.00 94.19 291 ALA A N 1
ATOM 2334 C CA . ALA A 1 291 ? -10.044 5.494 14.790 1.00 94.19 291 ALA A CA 1
ATOM 2335 C C . ALA A 1 291 ? -9.355 5.180 13.449 1.00 94.19 291 ALA A C 1
ATOM 2337 O O . ALA A 1 291 ? -9.193 4.012 13.095 1.00 94.19 291 ALA A O 1
ATOM 2338 N N . ALA A 1 292 ? -8.906 6.215 12.731 1.00 95.12 292 ALA A N 1
ATOM 2339 C CA . ALA A 1 292 ? -8.209 6.066 11.457 1.00 95.12 292 ALA A CA 1
ATOM 2340 C C . ALA A 1 292 ? -6.844 5.381 11.637 1.00 95.12 292 ALA A C 1
ATOM 2342 O O . ALA A 1 292 ? -6.551 4.414 10.935 1.00 95.12 292 ALA A O 1
ATOM 2343 N N . ALA A 1 293 ? -6.053 5.811 12.627 1.00 96.00 293 ALA A N 1
ATOM 2344 C CA . ALA A 1 293 ? -4.767 5.189 12.939 1.00 96.00 293 ALA A CA 1
ATOM 2345 C C . ALA A 1 293 ? -4.924 3.723 13.381 1.00 96.00 293 ALA A C 1
ATOM 2347 O O . ALA A 1 293 ? -4.204 2.851 12.899 1.00 96.00 293 ALA A O 1
ATOM 2348 N N . TRP A 1 294 ? -5.911 3.412 14.230 1.00 95.38 294 TRP A N 1
ATOM 2349 C CA . TRP A 1 294 ? -6.217 2.025 14.598 1.00 95.38 294 TRP A CA 1
ATOM 2350 C C . TRP A 1 294 ? -6.566 1.169 13.382 1.00 95.38 294 TRP A C 1
ATOM 2352 O O . TRP A 1 294 ? -6.044 0.065 13.227 1.00 95.38 294 TRP A O 1
ATOM 2362 N N . LYS A 1 295 ? -7.432 1.680 12.502 1.00 95.06 295 LYS A N 1
ATOM 2363 C CA . LYS A 1 295 ? -7.834 0.973 11.287 1.00 95.06 295 LYS A CA 1
ATOM 2364 C C . LYS A 1 295 ? -6.646 0.724 10.365 1.00 95.06 295 LYS A C 1
ATOM 2366 O O . LYS A 1 295 ? -6.510 -0.392 9.875 1.00 95.06 295 LYS A O 1
ATOM 2371 N N . PHE A 1 296 ? -5.766 1.710 10.192 1.00 96.31 296 PHE A N 1
ATOM 2372 C CA . PHE A 1 296 ? -4.517 1.567 9.446 1.00 96.31 296 PHE A CA 1
ATOM 2373 C C . PHE A 1 296 ? -3.665 0.406 9.985 1.00 96.31 296 PHE A C 1
ATOM 2375 O O . PHE A 1 296 ? -3.389 -0.545 9.250 1.00 96.31 296 PHE A O 1
ATOM 2382 N N . PHE A 1 297 ? -3.349 0.401 11.284 1.00 95.81 297 PHE A N 1
ATOM 2383 C CA . PHE A 1 297 ? -2.550 -0.674 11.883 1.00 95.81 297 PHE A CA 1
ATOM 2384 C C . PHE A 1 297 ? -3.244 -2.034 11.812 1.00 95.81 297 PHE A C 1
ATOM 2386 O O . PHE A 1 297 ? -2.633 -3.031 11.430 1.00 95.81 297 PHE A O 1
ATOM 2393 N N . ARG A 1 298 ? -4.543 -2.093 12.113 1.00 93.69 298 ARG A N 1
ATOM 2394 C CA . ARG A 1 298 ? -5.321 -3.336 12.065 1.00 93.69 298 ARG A CA 1
ATOM 2395 C C . ARG A 1 298 ? -5.450 -3.890 10.643 1.00 93.69 298 ARG A C 1
ATOM 2397 O O . ARG A 1 298 ? -5.561 -5.109 10.474 1.00 93.69 298 ARG A O 1
ATOM 2404 N N . LEU A 1 299 ? -5.448 -3.036 9.616 1.00 93.31 299 LEU A N 1
ATOM 2405 C CA . LEU A 1 299 ? -5.469 -3.467 8.218 1.00 93.31 299 LEU A CA 1
ATOM 2406 C C . LEU A 1 299 ? -4.184 -4.207 7.824 1.00 93.31 299 LEU A C 1
ATOM 2408 O O . LEU A 1 299 ? -4.269 -5.210 7.115 1.00 93.31 299 LEU A O 1
ATOM 2412 N N . ILE A 1 300 ? -3.036 -3.753 8.324 1.00 93.56 300 ILE A N 1
ATOM 2413 C CA . ILE A 1 300 ? -1.711 -4.286 7.980 1.00 93.56 300 ILE A CA 1
ATOM 2414 C C . ILE A 1 300 ? -1.335 -5.464 8.890 1.00 93.56 300 ILE A C 1
ATOM 2416 O O . ILE A 1 300 ? -1.036 -6.560 8.415 1.00 93.56 300 ILE A O 1
ATOM 2420 N N . TYR A 1 301 ? -1.391 -5.253 10.204 1.00 92.38 301 TYR A N 1
ATOM 2421 C CA . TYR A 1 301 ? -0.830 -6.164 11.204 1.00 92.38 301 TYR A CA 1
ATOM 2422 C C . TYR A 1 301 ? -1.833 -7.174 11.750 1.00 92.38 301 TYR A C 1
ATOM 2424 O O . TYR A 1 301 ? -1.436 -8.226 12.244 1.00 92.38 301 TYR A O 1
ATOM 2432 N N . ARG A 1 302 ? -3.141 -6.911 11.624 1.00 89.62 302 ARG A N 1
ATOM 2433 C CA . ARG A 1 302 ? -4.188 -7.732 12.261 1.00 89.62 302 ARG A CA 1
ATOM 2434 C C . ARG A 1 302 ? -3.944 -7.829 13.780 1.00 89.62 302 ARG A C 1
ATOM 2436 O O . ARG A 1 302 ? -3.396 -6.911 14.382 1.00 89.62 302 ARG A O 1
ATOM 2443 N N . GLY A 1 303 ? -4.392 -8.914 14.408 1.00 87.81 303 GLY A N 1
ATOM 2444 C CA . GLY A 1 303 ? -4.272 -9.126 15.850 1.00 87.81 303 GLY A CA 1
ATOM 2445 C C . GLY A 1 303 ? -5.407 -8.484 16.646 1.00 87.81 303 GLY A C 1
ATOM 2446 O O . GLY A 1 303 ? -6.512 -8.271 16.135 1.00 87.81 303 GLY A O 1
ATOM 2447 N N . GLY A 1 304 ? -5.140 -8.219 17.920 1.00 83.31 304 GLY A N 1
ATOM 2448 C CA . GLY A 1 304 ? -6.098 -7.678 18.870 1.00 83.31 304 GLY A CA 1
ATOM 2449 C C . GLY A 1 304 ? -5.847 -8.163 20.302 1.00 83.31 304 GLY A C 1
ATOM 2450 O O . GLY A 1 304 ? -4.748 -8.614 20.623 1.00 83.31 304 GLY A O 1
ATOM 2451 N N . PRO A 1 305 ? -6.861 -8.066 21.180 1.00 91.06 305 PRO A N 1
ATOM 2452 C CA . PRO A 1 305 ? -8.216 -7.563 20.927 1.00 91.06 305 PRO A CA 1
ATOM 2453 C C . PRO A 1 305 ? -8.301 -6.036 20.746 1.00 91.06 305 PRO A C 1
ATOM 2455 O O . PRO A 1 305 ? -7.423 -5.281 21.154 1.00 91.06 305 PRO A O 1
ATOM 2458 N N . GLU A 1 306 ? -9.398 -5.570 20.145 1.00 93.38 306 GLU A N 1
ATOM 2459 C CA . GLU A 1 306 ? -9.736 -4.142 20.095 1.00 93.38 306 GLU A CA 1
ATOM 2460 C C . GLU A 1 306 ? -10.130 -3.643 21.495 1.00 93.38 306 GLU A C 1
ATOM 2462 O O . GLU A 1 306 ? -11.050 -4.182 22.117 1.00 93.38 306 GLU A O 1
ATOM 2467 N N . ILE A 1 307 ? -9.436 -2.613 21.992 1.00 94.94 307 ILE A N 1
ATOM 2468 C CA . ILE A 1 307 ? -9.699 -2.000 23.298 1.00 94.94 307 ILE A CA 1
ATOM 2469 C C . ILE A 1 307 ? -10.052 -0.528 23.082 1.00 94.94 307 ILE A C 1
ATOM 2471 O O . ILE A 1 307 ? -9.183 0.303 22.844 1.00 94.94 307 ILE A O 1
ATOM 2475 N N . THR A 1 308 ? -11.335 -0.204 23.196 1.00 95.75 308 THR A N 1
ATOM 2476 C CA . THR A 1 308 ? -11.885 1.133 22.924 1.00 95.75 308 THR A CA 1
ATOM 2477 C C . THR A 1 308 ? -12.442 1.803 24.173 1.00 95.75 308 THR A C 1
ATOM 2479 O O . THR A 1 308 ? -13.105 1.153 24.992 1.00 95.75 308 THR A O 1
ATOM 2482 N N . ARG A 1 309 ? -12.180 3.105 24.328 1.00 95.12 309 ARG A N 1
ATOM 2483 C CA . ARG A 1 309 ? -12.600 3.935 25.474 1.00 95.12 309 ARG A CA 1
ATOM 2484 C C . ARG A 1 309 ? -13.026 5.328 25.015 1.00 95.12 309 ARG A C 1
ATOM 2486 O O . ARG A 1 309 ? -12.617 5.770 23.952 1.00 95.12 309 ARG A O 1
ATOM 2493 N N . ASN A 1 310 ? -13.821 6.021 25.825 1.00 93.00 310 ASN A N 1
ATOM 2494 C CA . ASN A 1 310 ? -14.181 7.435 25.622 1.00 93.00 310 ASN A CA 1
ATOM 2495 C C . ASN A 1 310 ? -13.170 8.419 26.239 1.00 93.00 310 ASN A C 1
ATOM 2497 O O . ASN A 1 310 ? -13.318 9.629 26.112 1.00 93.00 310 ASN A O 1
ATOM 2501 N N . THR A 1 311 ? -12.164 7.910 26.949 1.00 92.25 311 THR A N 1
ATOM 2502 C CA . THR A 1 311 ? -11.080 8.704 27.528 1.00 92.25 311 THR A CA 1
ATOM 2503 C C . THR A 1 311 ? -9.759 7.971 27.338 1.00 92.25 311 THR A C 1
ATOM 2505 O O . THR A 1 311 ? -9.729 6.771 27.063 1.00 92.25 311 THR A O 1
ATOM 2508 N N . LYS A 1 312 ? -8.647 8.675 27.555 1.00 92.94 312 LYS A N 1
ATOM 2509 C CA . LYS A 1 312 ? -7.278 8.147 27.436 1.00 92.94 312 LYS A CA 1
ATOM 2510 C C . LYS A 1 312 ? -6.914 7.109 28.522 1.00 92.94 312 LYS A C 1
ATOM 2512 O O . LYS A 1 312 ? -5.773 6.662 28.563 1.00 92.94 312 LYS A O 1
ATOM 2517 N N . SER A 1 313 ? -7.858 6.714 29.386 1.00 93.69 313 SER A N 1
ATOM 2518 C CA . SER A 1 313 ? -7.665 5.723 30.452 1.00 93.69 313 SER A CA 1
ATOM 2519 C C . SER A 1 313 ? -8.254 4.359 30.087 1.00 93.69 313 SER A C 1
ATOM 2521 O O . SER A 1 313 ? -9.441 4.239 29.783 1.00 93.69 313 SER A O 1
ATOM 2523 N N . ILE A 1 314 ? -7.455 3.295 30.216 1.00 94.94 314 ILE A N 1
ATOM 2524 C CA . ILE A 1 314 ? -7.899 1.905 30.013 1.00 94.94 314 ILE A CA 1
ATOM 2525 C C . ILE A 1 314 ? -9.007 1.458 30.984 1.00 94.94 314 ILE A C 1
ATOM 2527 O O . ILE A 1 314 ? -9.794 0.565 30.650 1.00 94.94 314 ILE A O 1
ATOM 2531 N N . TYR A 1 315 ? -9.109 2.096 32.152 1.00 95.69 315 TYR A N 1
ATOM 2532 C CA . TYR A 1 315 ? -10.124 1.795 33.171 1.00 95.69 315 TYR A CA 1
ATOM 2533 C C . TYR A 1 315 ? -11.456 2.499 32.942 1.00 95.69 315 TYR A C 1
ATOM 2535 O O . TYR A 1 315 ? -12.420 2.216 33.649 1.00 95.69 315 TYR A O 1
ATOM 2543 N N . ALA A 1 316 ? -11.530 3.405 31.966 1.00 93.25 316 ALA A N 1
ATOM 2544 C CA . ALA A 1 316 ? -12.792 4.023 31.607 1.00 93.25 316 ALA A CA 1
ATOM 2545 C C . ALA A 1 316 ? -13.804 2.971 31.105 1.00 93.25 316 ALA A C 1
ATOM 2547 O O . ALA A 1 316 ? -13.411 1.859 30.721 1.00 93.25 316 ALA A O 1
ATOM 2548 N N . PRO A 1 317 ? -15.107 3.297 31.086 1.00 92.00 317 PRO A N 1
ATOM 2549 C CA . PRO A 1 317 ? -16.124 2.400 30.559 1.00 92.00 317 PRO A CA 1
ATOM 2550 C C . PRO A 1 317 ? -15.804 1.946 29.132 1.00 92.00 317 PRO A C 1
ATOM 2552 O O . PRO A 1 317 ? -15.296 2.711 28.306 1.00 92.00 317 PRO A O 1
ATOM 2555 N N . ARG A 1 318 ? -16.106 0.679 28.830 1.00 91.62 318 ARG A N 1
ATOM 2556 C CA . ARG A 1 318 ? -15.966 0.161 27.467 1.00 91.62 318 ARG A CA 1
ATOM 2557 C C . ARG A 1 318 ? -16.987 0.834 26.565 1.00 91.62 318 ARG A C 1
ATOM 2559 O O . ARG A 1 318 ? -18.163 0.906 26.904 1.00 91.62 318 ARG A O 1
ATOM 2566 N N . VAL A 1 319 ? -16.536 1.235 25.387 1.00 93.12 319 VAL A N 1
ATOM 2567 C CA . VAL A 1 319 ? -17.392 1.756 24.319 1.00 93.12 319 VAL A CA 1
ATOM 2568 C C . VAL A 1 319 ? -17.178 0.888 23.093 1.00 93.12 319 VAL A C 1
ATOM 2570 O O . VAL A 1 319 ? -16.054 0.462 22.858 1.00 93.12 319 VAL A O 1
ATOM 2573 N N . PHE A 1 320 ? -18.210 0.595 22.308 1.00 90.94 320 PHE A N 1
ATOM 2574 C CA . PHE A 1 320 ? -18.015 -0.088 21.030 1.00 90.94 320 PHE A CA 1
ATOM 2575 C C . PHE A 1 320 ? -17.670 0.921 19.939 1.00 90.94 320 PHE A C 1
ATOM 2577 O O . PHE A 1 320 ? -18.317 1.960 19.826 1.00 90.94 320 PHE A O 1
ATOM 2584 N N . SER A 1 321 ? -16.681 0.597 19.106 1.00 90.75 321 SER A N 1
ATOM 2585 C CA . SER A 1 321 ? -16.512 1.295 17.833 1.00 90.75 321 SER A CA 1
ATOM 2586 C C . SER A 1 321 ? -17.760 1.093 16.955 1.00 90.75 321 SER A C 1
ATOM 2588 O O . SER A 1 321 ? -18.446 0.075 17.106 1.00 90.75 321 SER A O 1
ATOM 2590 N N . PRO A 1 322 ? -18.066 2.005 16.014 1.00 87.69 322 PRO A N 1
ATOM 2591 C CA . PRO A 1 322 ? -19.192 1.828 15.091 1.00 87.69 322 PRO A CA 1
ATOM 2592 C C . PRO A 1 322 ? -19.137 0.495 14.328 1.00 87.69 322 PRO A C 1
ATOM 2594 O O . PRO A 1 322 ? -20.150 -0.191 14.183 1.00 87.69 322 PRO A O 1
ATOM 2597 N N . GLU A 1 323 ? -17.936 0.084 13.907 1.00 86.94 323 GLU A N 1
ATOM 2598 C CA . GLU A 1 323 ? -17.698 -1.194 13.229 1.00 86.94 323 GLU A CA 1
ATOM 2599 C C . GLU A 1 323 ? -18.021 -2.383 14.152 1.00 86.94 323 GLU A C 1
ATOM 2601 O O . GLU A 1 323 ? -18.773 -3.284 13.770 1.00 86.94 323 GLU A O 1
ATOM 2606 N N . MET A 1 324 ? -17.532 -2.371 15.398 1.00 89.25 324 MET A N 1
ATOM 2607 C CA . MET A 1 324 ? -17.816 -3.430 16.370 1.00 89.25 324 MET A CA 1
ATOM 2608 C C . MET A 1 324 ? -19.295 -3.472 16.775 1.00 89.25 324 MET A C 1
ATOM 2610 O O . MET A 1 324 ? -19.870 -4.555 16.888 1.00 89.25 324 MET A O 1
ATOM 2614 N N . ALA A 1 325 ? -19.929 -2.314 16.963 1.00 90.81 325 ALA A N 1
ATOM 2615 C CA . ALA A 1 325 ? -21.353 -2.218 17.263 1.00 90.81 325 ALA A CA 1
ATOM 2616 C C . ALA A 1 325 ? -22.185 -2.850 16.139 1.00 90.81 325 ALA A C 1
ATOM 2618 O O . ALA A 1 325 ? -23.035 -3.702 16.407 1.00 90.81 325 ALA A O 1
ATOM 2619 N N . CYS A 1 326 ? -21.873 -2.522 14.880 1.00 91.69 326 CYS A N 1
ATOM 2620 C CA . CYS A 1 326 ? -22.511 -3.121 13.712 1.00 91.69 326 CYS A CA 1
ATOM 2621 C C . CYS A 1 326 ? -22.338 -4.647 13.694 1.00 91.69 326 CYS A C 1
ATOM 2623 O O . CYS A 1 326 ? -23.323 -5.372 13.563 1.00 91.69 326 CYS A O 1
ATOM 2625 N N . LEU A 1 327 ? -21.121 -5.158 13.920 1.00 90.44 327 LEU A N 1
ATOM 2626 C CA . LEU A 1 327 ? -20.865 -6.602 13.980 1.00 90.44 327 LEU A CA 1
ATOM 2627 C C . LEU A 1 327 ? -21.671 -7.295 15.088 1.00 90.44 327 LEU A C 1
ATOM 2629 O O . LEU A 1 327 ? -22.243 -8.365 14.858 1.00 90.44 327 LEU A O 1
ATOM 2633 N N . LYS A 1 328 ? -21.757 -6.698 16.282 1.00 90.69 328 LYS A N 1
ATOM 2634 C CA . LYS A 1 328 ? -22.537 -7.248 17.403 1.00 90.69 328 LYS A CA 1
ATOM 2635 C C . LYS A 1 328 ? -24.032 -7.270 17.090 1.00 90.69 328 LYS A C 1
ATOM 2637 O O . LYS A 1 328 ? -24.665 -8.309 17.280 1.00 90.69 328 LYS A O 1
ATOM 2642 N N . VAL A 1 329 ? -24.572 -6.178 16.547 1.00 94.19 329 VAL A N 1
ATOM 2643 C CA . VAL A 1 329 ? -25.979 -6.087 16.125 1.00 94.19 329 VAL A CA 1
ATOM 2644 C C . VAL A 1 329 ? -26.279 -7.096 15.017 1.00 94.19 329 VAL A C 1
ATOM 2646 O O . VAL A 1 329 ? -27.221 -7.875 15.142 1.00 94.19 329 VAL A O 1
ATOM 2649 N N . GLN A 1 330 ? -25.451 -7.167 13.971 1.00 93.75 330 GLN A N 1
ATOM 2650 C CA . GLN A 1 330 ? -25.613 -8.138 12.885 1.00 93.75 330 GLN A CA 1
ATOM 2651 C C . GLN A 1 330 ? -25.587 -9.577 13.398 1.00 93.75 330 GLN A C 1
ATOM 2653 O O . GLN A 1 330 ? -26.415 -10.388 12.989 1.00 93.75 330 GLN A O 1
ATOM 2658 N N . THR A 1 331 ? -24.660 -9.904 14.300 1.00 93.56 331 THR A N 1
ATOM 2659 C CA . THR A 1 331 ? -24.557 -11.248 14.886 1.00 93.56 331 THR A CA 1
ATOM 2660 C C . THR A 1 331 ? -25.810 -11.589 15.689 1.00 93.56 331 THR A C 1
ATOM 2662 O O . THR A 1 331 ? -26.358 -12.683 15.544 1.00 93.56 331 THR A O 1
ATOM 2665 N N . PHE A 1 332 ? -26.311 -10.641 16.484 1.00 94.38 332 PHE A N 1
ATOM 2666 C CA . PHE A 1 332 ? -27.548 -10.806 17.241 1.00 94.38 332 PHE A CA 1
ATOM 2667 C C . PHE A 1 332 ? -28.754 -11.037 16.320 1.00 94.38 332 PHE A C 1
ATOM 2669 O O . PHE A 1 332 ? -29.472 -12.026 16.482 1.00 94.38 332 PHE A O 1
ATOM 2676 N N . VAL A 1 333 ? -28.932 -10.177 15.312 1.00 95.25 333 VAL A N 1
ATOM 2677 C CA . VAL A 1 333 ? -30.033 -10.255 14.341 1.00 95.25 333 VAL A CA 1
ATOM 2678 C C . VAL A 1 333 ? -29.968 -11.556 13.544 1.00 95.25 333 VAL A C 1
ATOM 2680 O O . VAL A 1 333 ? -30.965 -12.270 13.463 1.00 95.25 333 VAL A O 1
ATOM 2683 N N . ARG A 1 334 ? -28.798 -11.929 13.009 1.00 94.56 334 ARG A N 1
ATOM 2684 C CA . ARG A 1 334 ? -28.613 -13.198 12.284 1.00 94.56 334 ARG A CA 1
ATOM 2685 C C . ARG A 1 334 ? -28.917 -14.399 13.169 1.00 94.56 334 ARG A C 1
ATOM 2687 O O . ARG A 1 334 ? -29.620 -15.304 12.733 1.00 94.56 334 ARG A O 1
ATOM 2694 N N . GLY A 1 335 ? -28.447 -14.396 14.417 1.00 94.62 335 GLY A N 1
ATOM 2695 C CA . GLY A 1 335 ? -28.746 -15.456 15.377 1.00 94.62 335 GLY A CA 1
ATOM 2696 C C . GLY A 1 335 ? -30.242 -15.569 15.677 1.00 94.62 335 GLY A C 1
ATOM 2697 O O . GLY A 1 335 ? -30.785 -16.672 15.718 1.00 94.62 335 GLY A O 1
ATOM 2698 N N . PHE A 1 336 ? -30.930 -14.437 15.841 1.00 95.75 336 PHE A N 1
ATOM 2699 C CA . PHE A 1 336 ? -32.379 -14.402 16.026 1.00 95.75 336 PHE A CA 1
ATOM 2700 C C . PHE A 1 336 ? -33.130 -14.939 14.800 1.00 95.75 336 PHE A C 1
ATOM 2702 O O . PHE A 1 336 ? -33.960 -15.840 14.938 1.00 95.75 336 PHE A O 1
ATOM 2709 N N . LEU A 1 337 ? -32.804 -14.449 13.601 1.00 95.88 337 LEU A N 1
ATOM 2710 C CA . LEU A 1 337 ? -33.424 -14.887 12.350 1.00 95.88 337 LEU A CA 1
ATOM 2711 C C . LEU A 1 337 ? -33.185 -16.377 12.090 1.00 95.88 337 LEU A C 1
ATOM 2713 O O . LEU A 1 337 ? -34.122 -17.083 11.722 1.00 95.88 337 LEU A O 1
ATOM 2717 N N . ALA A 1 338 ? -31.974 -16.878 12.350 1.00 93.50 338 ALA A N 1
ATOM 2718 C CA . ALA A 1 338 ? -31.648 -18.296 12.232 1.00 93.50 338 ALA A CA 1
ATOM 2719 C C . ALA A 1 338 ? -32.496 -19.153 13.184 1.00 93.50 338 ALA A C 1
ATOM 2721 O O . ALA A 1 338 ? -33.080 -20.148 12.754 1.00 93.50 338 ALA A O 1
ATOM 2722 N N . ARG A 1 339 ? -32.638 -18.746 14.456 1.00 93.25 339 ARG A N 1
ATOM 2723 C CA . ARG A 1 339 ? -33.512 -19.438 15.422 1.00 93.25 339 ARG A CA 1
ATOM 2724 C C . ARG A 1 339 ? -34.979 -19.401 14.997 1.00 93.25 339 ARG A C 1
ATOM 2726 O O . ARG A 1 339 ? -35.650 -20.427 15.068 1.00 93.25 339 ARG A O 1
ATOM 2733 N N . SER A 1 340 ? -35.465 -18.257 14.521 1.00 92.38 340 SER A N 1
ATOM 2734 C CA . SER A 1 340 ? -36.837 -18.100 14.024 1.00 92.38 340 SER A CA 1
ATOM 2735 C C . SER A 1 340 ? -37.108 -18.980 12.798 1.00 92.38 340 SER A C 1
ATOM 2737 O O . SER A 1 340 ? -38.113 -19.689 12.746 1.00 92.38 340 SER A O 1
ATOM 2739 N N . HIS A 1 341 ? -36.191 -19.004 11.828 1.00 92.12 341 HIS A N 1
ATOM 2740 C CA . HIS A 1 341 ? -36.294 -19.863 10.649 1.00 92.12 341 HIS A CA 1
ATOM 2741 C C . HIS A 1 341 ? -36.234 -21.350 11.022 1.00 92.12 341 HIS A C 1
ATOM 2743 O O . HIS A 1 341 ? -37.073 -22.129 10.576 1.00 92.12 341 HIS A O 1
ATOM 2749 N N . ALA A 1 342 ? -35.303 -21.743 11.897 1.00 89.38 342 ALA A N 1
ATOM 2750 C CA . ALA A 1 342 ? -35.220 -23.110 12.405 1.00 89.38 342 ALA A CA 1
ATOM 2751 C C . ALA A 1 342 ? -36.507 -23.522 13.134 1.00 89.38 342 ALA A C 1
ATOM 2753 O O . ALA A 1 342 ? -36.982 -24.642 12.953 1.00 89.38 342 ALA A O 1
ATOM 2754 N N . HIS A 1 343 ? -37.104 -22.619 13.917 1.00 87.50 343 HIS A N 1
ATOM 2755 C CA . HIS A 1 343 ? -38.363 -22.887 14.602 1.00 87.50 343 HIS A CA 1
ATOM 2756 C C . HIS A 1 343 ? -39.526 -23.081 13.622 1.00 87.50 343 HIS A C 1
ATOM 2758 O O . HIS A 1 343 ? -40.228 -24.087 13.724 1.00 87.50 343 HIS A O 1
ATOM 2764 N N . ARG A 1 344 ? -39.686 -22.179 12.644 1.00 89.44 344 ARG A N 1
ATOM 2765 C CA . ARG A 1 344 ? -40.708 -22.292 11.590 1.00 89.44 344 ARG A CA 1
ATOM 2766 C C . ARG A 1 344 ? -40.550 -23.574 10.777 1.00 89.44 344 ARG A C 1
ATOM 2768 O O . ARG A 1 344 ? -41.532 -24.268 10.549 1.00 89.44 344 ARG A O 1
ATOM 2775 N N . ARG A 1 345 ? -39.317 -23.930 10.403 1.00 87.62 345 ARG A N 1
ATOM 2776 C CA . ARG A 1 345 ? -39.023 -25.164 9.662 1.00 87.62 345 ARG A CA 1
ATOM 2777 C C . ARG A 1 345 ? -39.355 -26.415 10.476 1.00 87.62 345 ARG A C 1
ATOM 2779 O O . ARG A 1 345 ? -39.957 -27.329 9.932 1.00 87.62 345 ARG A O 1
ATOM 2786 N N . ARG A 1 346 ? -39.027 -26.454 11.775 1.00 84.69 346 ARG A N 1
ATOM 2787 C CA . ARG A 1 346 ? -39.438 -27.569 12.652 1.00 84.69 346 ARG A CA 1
ATOM 2788 C C . ARG A 1 346 ? -40.953 -27.695 12.746 1.00 84.69 346 ARG A C 1
ATOM 2790 O O . ARG A 1 346 ? -41.459 -28.801 12.634 1.00 84.69 346 ARG A O 1
ATOM 2797 N N . HIS A 1 347 ? -41.651 -26.573 12.922 1.00 83.56 347 HIS A N 1
ATOM 2798 C CA . HIS A 1 347 ? -43.110 -26.560 12.979 1.00 83.56 347 HIS A CA 1
ATOM 2799 C C . HIS A 1 347 ? -43.730 -27.060 11.666 1.00 83.56 347 HIS A C 1
ATOM 2801 O O . HIS A 1 347 ? -44.615 -27.905 11.694 1.00 83.56 347 HIS A O 1
ATOM 2807 N N . ALA A 1 348 ? -43.226 -26.600 10.517 1.00 86.88 348 ALA A N 1
ATOM 2808 C CA . ALA A 1 348 ? -43.677 -27.055 9.202 1.00 86.88 348 ALA A CA 1
ATOM 2809 C C . ALA A 1 348 ? -43.444 -28.559 8.967 1.00 86.88 348 ALA A C 1
ATOM 2811 O O . ALA A 1 348 ? -44.235 -29.189 8.278 1.00 86.88 348 ALA A O 1
ATOM 2812 N N . MET A 1 349 ? -42.391 -29.141 9.552 1.00 87.62 349 MET A N 1
ATOM 2813 C CA . MET A 1 349 ? -42.112 -30.584 9.472 1.00 87.62 349 MET A CA 1
ATOM 2814 C C . MET A 1 349 ? -42.745 -31.396 10.615 1.00 87.62 349 MET A C 1
ATOM 2816 O O . MET A 1 349 ? -42.425 -32.569 10.774 1.00 87.62 349 MET A O 1
ATOM 2820 N N . GLY A 1 350 ? -43.617 -30.794 11.433 1.00 83.50 350 GLY A N 1
ATOM 2821 C CA . GLY A 1 350 ? -44.327 -31.493 12.512 1.00 83.50 350 GLY A CA 1
ATOM 2822 C C . GLY A 1 350 ? -43.445 -31.944 13.683 1.00 83.50 350 GLY A C 1
ATOM 2823 O O . GLY A 1 350 ? -43.885 -32.730 14.519 1.00 83.50 350 GLY A O 1
ATOM 2824 N N . PHE A 1 351 ? -42.204 -31.459 13.781 1.00 78.19 351 PHE A N 1
ATOM 2825 C CA . PHE A 1 351 ? -41.293 -31.853 14.854 1.00 78.19 351 PHE A CA 1
ATOM 2826 C C . PHE A 1 351 ? -41.680 -31.200 16.186 1.00 78.19 351 PHE A C 1
ATOM 2828 O O . PHE A 1 351 ? -41.720 -29.969 16.308 1.00 78.19 351 PHE A O 1
ATOM 2835 N N . ARG A 1 352 ? -41.911 -32.028 17.214 1.00 64.56 352 ARG A N 1
ATOM 2836 C CA . ARG A 1 352 ? -42.177 -31.580 18.589 1.00 64.56 352 ARG A CA 1
ATOM 2837 C C . ARG A 1 352 ? -40.941 -30.926 19.216 1.00 64.56 352 ARG A C 1
ATOM 2839 O O . ARG A 1 352 ? -39.798 -31.172 18.828 1.00 64.56 352 ARG A O 1
ATOM 2846 N N . ARG A 1 353 ? -41.165 -30.028 20.183 1.00 60.16 353 ARG A N 1
ATOM 2847 C CA . ARG A 1 353 ? -40.076 -29.389 20.936 1.00 60.16 353 ARG A CA 1
ATOM 2848 C C . ARG A 1 353 ? -39.506 -30.403 21.945 1.00 60.16 353 ARG A C 1
ATOM 2850 O O . ARG A 1 353 ? -40.257 -30.813 22.824 1.00 60.16 353 ARG A O 1
ATOM 2857 N N . PRO A 1 354 ? -38.192 -30.693 21.941 1.00 60.69 354 PRO A N 1
ATOM 2858 C CA . PRO A 1 354 ? -37.580 -31.688 22.837 1.00 60.69 354 PRO A CA 1
ATOM 2859 C C . PRO A 1 354 ? -37.522 -31.272 24.323 1.00 60.69 354 PRO A C 1
ATOM 2861 O O . PRO A 1 354 ? -36.910 -31.951 25.137 1.00 60.69 354 PRO A O 1
ATOM 2864 N N . ILE A 1 355 ? -38.129 -30.142 24.698 1.00 54.53 355 ILE A N 1
ATOM 2865 C CA . ILE A 1 355 ? -38.109 -29.621 26.075 1.00 54.53 355 ILE A CA 1
ATOM 2866 C C . ILE A 1 355 ? -39.322 -30.103 26.883 1.00 54.53 355 ILE A C 1
ATOM 2868 O O . ILE A 1 355 ? -39.250 -30.129 28.104 1.00 54.53 355 ILE A O 1
ATOM 2872 N N . MET A 1 356 ? -40.409 -30.522 26.227 1.00 53.78 356 MET A N 1
ATOM 2873 C CA . MET A 1 356 ? -41.635 -30.916 26.932 1.00 53.78 356 MET A CA 1
ATOM 2874 C C . MET A 1 356 ? -41.690 -32.419 27.243 1.00 53.78 356 MET A C 1
ATOM 2876 O O . MET A 1 356 ? -42.293 -32.799 28.238 1.00 53.78 356 MET A O 1
ATOM 2880 N N . GLU A 1 357 ? -41.013 -33.261 26.452 1.00 52.44 357 GLU A N 1
ATOM 2881 C CA . GLU A 1 357 ? -40.954 -34.715 26.683 1.00 52.44 357 GLU A CA 1
ATOM 2882 C C . GLU A 1 357 ? -40.158 -35.052 27.948 1.00 52.44 357 GLU A C 1
ATOM 2884 O O . GLU A 1 357 ? -40.662 -35.776 28.794 1.00 52.44 357 GLU A O 1
ATOM 2889 N N . ARG A 1 358 ? -39.003 -34.411 28.186 1.00 55.41 358 ARG A N 1
ATOM 2890 C CA . ARG A 1 358 ? -38.223 -34.647 29.417 1.00 55.41 358 ARG A CA 1
ATOM 2891 C C . ARG A 1 358 ? -38.941 -34.213 30.693 1.00 55.41 358 ARG A C 1
ATOM 2893 O O . ARG A 1 358 ? -38.752 -34.840 31.727 1.00 55.41 358 ARG A O 1
ATOM 2900 N N . SER A 1 359 ? -39.729 -33.135 30.654 1.00 58.28 359 SER A N 1
ATOM 2901 C CA . SER A 1 359 ? -40.478 -32.688 31.835 1.00 58.28 359 SER A CA 1
ATOM 2902 C C . SER A 1 359 ? -41.716 -33.544 32.086 1.00 58.28 359 SER A C 1
ATOM 2904 O O . SER A 1 359 ? -42.029 -33.798 33.243 1.00 58.28 359 SER A O 1
ATOM 2906 N N . PHE A 1 360 ? -42.385 -34.023 31.030 1.00 57.84 360 PHE A N 1
ATOM 2907 C CA . PHE A 1 360 ? -43.491 -34.974 31.162 1.00 57.84 360 PHE A CA 1
ATOM 2908 C C . PHE A 1 360 ? -43.015 -36.342 31.653 1.00 57.84 360 PHE A C 1
ATOM 2910 O O . PHE A 1 360 ? -43.576 -36.847 32.616 1.00 57.84 360 PHE A O 1
ATOM 2917 N N . GLU A 1 36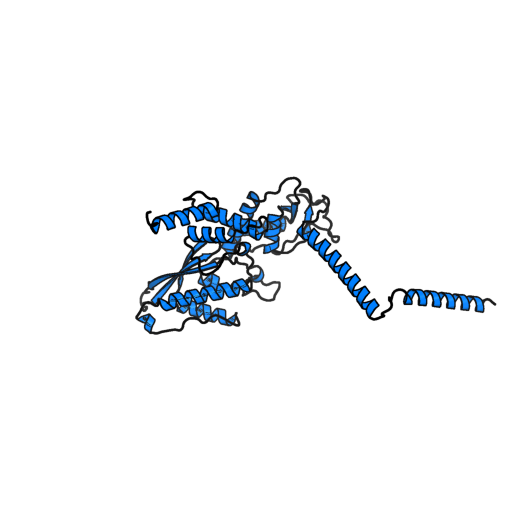1 ? -41.945 -36.894 31.077 1.00 62.97 361 GLU A N 1
ATOM 2918 C CA . GLU A 1 361 ? -41.344 -38.161 31.519 1.00 62.97 361 GLU A CA 1
ATOM 2919 C C . GLU A 1 361 ? -40.841 -38.070 32.969 1.00 62.97 361 GLU A C 1
ATOM 2921 O O . GLU A 1 361 ? -41.050 -38.989 33.762 1.00 62.97 361 GLU A O 1
ATOM 2926 N N . ALA A 1 362 ? -40.231 -36.943 33.360 1.00 68.38 362 ALA A N 1
ATOM 2927 C CA . ALA A 1 362 ? -39.818 -36.697 34.745 1.00 68.38 362 ALA A CA 1
ATOM 2928 C C . ALA A 1 362 ? -41.016 -36.583 35.710 1.00 68.38 362 ALA A C 1
ATOM 2930 O O . ALA A 1 362 ? -40.959 -37.087 36.829 1.00 68.38 362 ALA A O 1
ATOM 2931 N N . MET A 1 363 ? -42.116 -35.951 35.290 1.00 69.81 363 MET A N 1
ATOM 2932 C CA . MET A 1 363 ? -43.350 -35.888 36.085 1.00 69.81 363 MET A CA 1
ATOM 2933 C C . MET A 1 363 ? -44.022 -37.257 36.215 1.00 69.81 363 MET A C 1
ATOM 2935 O O . MET A 1 363 ? -44.499 -37.611 37.289 1.00 69.81 363 MET A O 1
ATOM 2939 N N . GLU A 1 364 ? -44.064 -38.029 35.134 1.00 74.81 364 GLU A N 1
ATOM 2940 C CA . GLU A 1 364 ? -44.709 -39.340 35.093 1.00 74.81 364 GLU A CA 1
ATOM 2941 C C . GLU A 1 364 ? -43.931 -40.366 35.928 1.00 74.81 364 GLU A C 1
ATOM 2943 O O . GLU A 1 364 ? -44.519 -41.130 36.696 1.00 74.81 364 GLU A O 1
ATOM 2948 N N . THR A 1 365 ? -42.597 -40.317 35.876 1.00 77.38 365 THR A N 1
ATOM 2949 C CA . THR A 1 365 ? -41.731 -41.116 36.756 1.00 77.38 365 THR A CA 1
ATOM 2950 C C . THR A 1 365 ? -41.891 -40.739 38.228 1.00 77.38 365 THR A C 1
ATOM 2952 O O . THR A 1 365 ? -41.997 -41.646 39.055 1.00 77.38 365 THR A O 1
ATOM 2955 N N . LEU A 1 366 ? -42.005 -39.447 38.560 1.00 77.25 366 LEU A N 1
ATOM 2956 C CA . LEU A 1 366 ? -42.308 -38.989 39.924 1.00 77.25 366 LEU A CA 1
ATOM 2957 C C . LEU A 1 366 ? -43.665 -39.516 40.420 1.00 77.25 366 LEU A C 1
ATOM 2959 O O . LEU A 1 366 ? -43.737 -40.120 41.493 1.00 77.25 366 LEU A O 1
ATOM 2963 N N . GLN A 1 367 ? -44.723 -39.395 39.617 1.00 79.62 367 GLN A N 1
ATOM 2964 C CA . GLN A 1 367 ? -46.058 -39.894 39.976 1.00 79.62 367 GLN A CA 1
ATOM 2965 C C . GLN A 1 367 ? -46.092 -41.421 40.147 1.00 79.62 367 GLN A C 1
ATOM 2967 O O . GLN A 1 367 ? -46.770 -41.942 41.036 1.00 79.62 367 GLN A O 1
ATOM 2972 N N . LEU A 1 368 ? -45.347 -42.162 39.322 1.00 79.50 368 LEU A N 1
ATOM 2973 C CA . LEU A 1 368 ? -45.199 -43.612 39.458 1.00 79.50 368 LEU A CA 1
ATOM 2974 C C . LEU A 1 368 ? -44.443 -43.993 40.735 1.00 79.50 368 LEU A C 1
ATOM 2976 O O . LEU A 1 368 ? -44.814 -44.972 41.388 1.00 79.50 368 LEU A O 1
ATOM 2980 N N . THR A 1 369 ? -43.412 -43.234 41.120 1.00 78.06 369 THR A N 1
ATOM 2981 C CA . THR A 1 369 ? -42.708 -43.459 42.391 1.00 78.06 369 THR A CA 1
ATOM 2982 C C . THR A 1 369 ? -43.582 -43.153 43.605 1.00 78.06 369 THR A C 1
ATOM 2984 O O . THR A 1 369 ? -43.590 -43.947 44.543 1.00 78.06 369 THR A O 1
ATOM 2987 N N . GLU A 1 370 ? -44.381 -42.085 43.571 1.00 78.69 370 GLU A N 1
ATOM 2988 C CA . GLU A 1 370 ? -45.317 -41.735 44.648 1.00 78.69 370 GLU A CA 1
ATOM 2989 C C . GLU A 1 370 ? -46.415 -42.792 44.818 1.00 78.69 370 GLU A C 1
ATOM 2991 O O . GLU A 1 370 ? -46.694 -43.228 45.935 1.00 78.69 370 GLU A O 1
ATOM 2996 N N . ARG A 1 371 ? -46.989 -43.288 43.711 1.00 75.06 371 ARG A N 1
ATOM 2997 C CA . ARG A 1 371 ? -47.984 -44.375 43.746 1.00 75.06 371 ARG A CA 1
ATOM 2998 C C . ARG A 1 371 ? -47.408 -45.669 44.306 1.00 75.06 371 ARG A C 1
ATOM 3000 O O . ARG A 1 371 ? -48.061 -46.304 45.129 1.00 75.06 371 ARG A O 1
ATOM 3007 N N . LYS A 1 372 ? -46.182 -46.033 43.913 1.00 75.31 372 LYS A N 1
ATOM 3008 C CA . LYS A 1 372 ? -45.492 -47.205 44.470 1.00 75.31 372 LYS A CA 1
ATOM 3009 C C . LYS A 1 372 ? -45.280 -47.059 45.975 1.00 75.31 372 LYS A C 1
ATOM 3011 O O . LYS A 1 372 ? -45.590 -47.989 46.705 1.00 75.31 372 LYS A O 1
ATOM 3016 N N . GLN A 1 373 ? -44.836 -45.893 46.446 1.00 69.44 373 GLN A N 1
ATOM 3017 C CA . GLN A 1 373 ? -44.639 -45.632 47.877 1.00 69.44 373 GLN A CA 1
ATOM 3018 C C . GLN A 1 373 ? -45.944 -45.641 48.687 1.00 69.44 373 GLN A C 1
ATOM 3020 O O . GLN A 1 373 ? -45.926 -46.035 49.852 1.00 69.44 373 GLN A O 1
ATOM 3025 N N . ALA A 1 374 ? -47.067 -45.236 48.088 1.00 67.88 374 ALA A N 1
ATOM 3026 C CA . ALA A 1 374 ? -48.382 -45.314 48.720 1.00 67.88 374 ALA A CA 1
ATOM 3027 C C . ALA A 1 374 ? -48.873 -46.766 48.856 1.00 67.88 374 ALA A C 1
ATOM 3029 O O . ALA A 1 374 ? -49.442 -47.123 49.882 1.00 67.88 374 ALA A O 1
ATOM 3030 N N . THR A 1 375 ? -48.598 -47.623 47.867 1.00 65.12 375 THR A N 1
ATOM 3031 C CA . THR A 1 375 ? -48.974 -49.047 47.912 1.00 65.12 375 THR A CA 1
ATOM 3032 C C . THR A 1 375 ? -48.108 -49.902 48.837 1.00 65.12 375 THR A C 1
ATOM 3034 O O . THR A 1 375 ? -48.563 -50.956 49.253 1.00 65.12 375 THR A O 1
ATOM 3037 N N . THR A 1 376 ? -46.887 -49.480 49.185 1.00 57.62 376 THR A N 1
ATOM 3038 C CA . THR A 1 376 ? -46.021 -50.222 50.129 1.00 57.62 376 THR A CA 1
ATOM 3039 C C . THR A 1 376 ? -46.248 -49.844 51.600 1.00 57.62 376 THR A C 1
ATOM 3041 O O . THR A 1 376 ? -45.605 -50.412 52.478 1.00 57.62 376 THR A O 1
ATOM 3044 N N . LYS A 1 377 ? -47.098 -48.845 51.880 1.00 54.66 377 LYS A N 1
ATOM 3045 C CA . LYS A 1 377 ? -47.410 -48.355 53.238 1.00 54.66 377 LYS A CA 1
ATOM 3046 C C . LYS A 1 377 ? -48.795 -48.774 53.749 1.00 54.66 377 LYS A C 1
ATOM 3048 O O . LYS A 1 377 ? -49.157 -48.379 54.856 1.00 54.66 377 LYS A O 1
ATOM 3053 N N . SER A 1 378 ? -49.541 -49.545 52.962 1.00 46.47 378 SER A N 1
ATOM 3054 C CA . SER A 1 378 ? -50.748 -50.265 53.380 1.00 46.47 378 SER A CA 1
ATOM 3055 C C . SER A 1 378 ? -50.460 -51.755 53.400 1.00 46.47 378 SER A C 1
ATOM 3057 O O . SER A 1 378 ? -51.211 -52.441 54.126 1.00 46.47 378 SER A O 1
#

InterPro domains:
  IPR001683 Phox homology [PF00787] (134-206)
  IPR001683 Phox homology [PS50195] (103-213)
  IPR001683 Phox homology [SM00312] (104-209)
  IPR006615 Peptidase C19, ubiquitin-specific peptidase, DUSP domain [PF06337] (235-311)
  IPR006615 Peptidase C19, ubiquitin-specific peptidase, DUSP domain [PS51283] (212-312)
  IPR006615 Peptidase C19, ubiquitin-specific peptidase, DUSP domain [SM00695] (230-317)
  IPR035927 DUSP-like superfamily [G3DSA:3.30.2230.10] (217-315)
  IPR035927 DUSP-like superfamily [SSF143791] (230-310)
  IPR036871 PX domain superfamily [G3DSA:3.30.1520.10] (99-216)
  IPR036871 PX domain superfamily [SSF64268] (105-208)

Secondary structure (DSSP, 8-state):
-PPPPHHHHHHHHHHHHHHHTT--TT--HHHHHHHHHHHHHHHHTTS---TTHHHHHHHHHHHTT--TTS-PPPGGGGS--EEETT--S-TT-GGGG-EE-S-EEEEEEEEEEE--TTS--EEEEEEEEEETTEEEEEEEEHHHHHHHHHHHHHH-S--PPPPPP-GGGGTS--HHHHHHHHHHHHHHHHHHHHTTEE-HHHHHHTT--HHHHHHHHHHHHHHHHHHHS---TTSPEEEEEHHHHHHHHHHHTTSTTPPPP-SEEGGGGB-TTSPBPTT--TTTTEEEE-HHHHHHHHHHH-EE--EEESSS-TTSPB---HHHHHHHHHHHHHHHHHHHHHHHHHHHTTPPPHHHHHHHHHHHHHHHHHHHHHHT--

Organism: Aphanomyces astaci (NCBI:txid112090)

Foldseek 3Di:
DDDDDPVNVVVVVLVQLCVLLPHDPPDDLVVLLLSLLLVLLCCLLVVDVDPCNQSNQVSSCVVVVNDDPFDRDHSQQLAQQFAALPDDPDPPDLSRLDTFGLQKAKAFPDKDWDDDPPDQIFIWGWMWIQGSSDTDTDTDGVVLVVVLVVVVVVRDVDADDQDDDDPCCSPDPPVVNRVVSNVRLSVVSVVSVVVSHDYPSNCVNVVHPRQLVNLQSVVSSLVSCCVPFNDDQQAKKWKAFLVLVVLSVCSSVVVPSRRRGAAGDCVVQADPVRAGDPPDDPPNTIFIDGSSSVSSNCSSHNHDDTQIASHRDSNHDGDDDPVRVVVVVVVVVVVVVVVVVVVVVCVVVVHDDPPVVVVVVVVVVVVVVVVVVVVVVD

pLDDT: mean 87.75, std 11.18, range [39.72, 97.88]

Radius of gyration: 30.56 Å; chains: 1; bounding box: 86×82×90 Å

Sequence (378 aa):
MGIPTALDDIHGIAANAWDELAIPSGSSVDRIVSVYREICLKRALGMELDKEFFKKAVAYRFLNSIPLARKEYRADDILPLLHSLDATGDMSDPSRSVRACAMLDVSIGCMERAQSPWQLPYVNYVINVHYCMRKHVVRRRYSEFLALHDSLMQKLPVIPHLPAKSWRYKLVMPSDRARDLVLYLSRIIQLLTYRKLFSTDIMAFLEIDYCTLRSEEEALSADALNRIAPVLDGSIVFLVDSSWMTQWRNFVLDKDGMSPPGPISNADLLDDHGRPKKHMVVPRHYRFLSAAAWKFFRLIYRGGPEITRNTKSIYAPRVFSPEMACLKVQTFVRGFLARSHAHRRRHAMGFRRPIMERSFEAMETLQLTERKQATTKS